Protein AF-0000000079729166 (afdb_homodimer)

Organism: NCBI:txid2484979

InterPro domains:
  IPR000515 ABC transporter type 1, transmembrane domain MetI-like [PF00528] (151-353)
  IPR000515 ABC transporter type 1, transmembrane domain MetI-like [PS50928] (137-348)
  IPR000515 ABC transporter type 1, transmembrane domain MetI-like [cd06261] (137-298)
  IPR011864 Phosphate ABC transporter, permease protein PstC [TIGR02138] (112-354)
  IPR035906 MetI-like superfamily [G3DSA:1.10.3720.10] (30-355)
  IPR035906 MetI-like superfamily [SSF161098] (30-351)

Foldseek 3Di:
DVVVVVVVVQVPDPVVVVVVVVVVVVVVVVVCVVVVVVVVVLVVLVVLLCCLPPVPPDDPPDPPVPPPDDPDPPPPPPPPPPPDDPPDDDCPPPPPPDPPPPPPPPPPPLPDPVVLQCDQDQACPDPRGGNHCLLQVLQLVLLLVLLLVPQLVVLLVVLLCLQQPDDPVVSVVVLVVLVVQLPPDLLVLLVCLLPPVLVVVCVVVVAPGSFASNSLSNSLNSNLSSQLNNQSSVLLVVPDCVQVVVCVVVPDDSVCSSPVTSNVSSVLSSVLSSLLSSLSSSQDANNLLRGHQQDSHPDNDRGHRGHHLNPVLVVPVVPDDPPDSVNSVNSVSVSVSCVSSVVSNVCSVVSVVVVVVCVVVVD/DVVVVVVVVVVPDPVVVVVVVVVVVVVVVVVCVVVVVVVVVLVVLVVLLCCLPPVPPDDPPDPPVPPPPDPDCPPPPPDCPVPDDPPDDDCPPPPPPDPPPPPPPPPPPLPDPVVLQCDQDQACPDPRGGNHCLLQVLQLVLLLVLLLVPQLVVLLVVLLCLQQPDDPVVSVVVLVVLVVQLPPDLLVLLVCLLPPVLVVVCVVVVDPGSFASNSLSNSLNSNLSSQLNNQSSVLLVVPDCVQLVVCVVVPDDSVCSSPVTSNVSSVLSSVLSSLLSSLSSSQDANNLLRGHQQDSHPDNDRGHRGHHLNPVLVVPVVPDDPPDSVNSVNSVSVSVSCVSSVVSNVCSVCSVVVVVVCVVVVD

Structure (mmCIF, N/CA/C/O backbone):
data_AF-0000000079729166-model_v1
#
loop_
_entity.id
_entity.type
_entity.pdbx_description
1 polymer 'Phosphate transport system permease protein'
#
loop_
_atom_site.group_PDB
_atom_site.id
_atom_site.type_symbol
_atom_site.label_atom_id
_atom_site.label_alt_id
_atom_site.label_comp_id
_atom_site.label_asym_id
_atom_site.label_entity_id
_atom_site.label_seq_id
_atom_site.pdbx_PDB_ins_code
_atom_site.Cartn_x
_atom_site.Cartn_y
_atom_site.Cartn_z
_atom_site.occupancy
_atom_site.B_iso_or_equiv
_atom_site.auth_seq_id
_atom_site.auth_comp_id
_atom_site.auth_asym_id
_atom_site.auth_atom_id
_atom_site.pdbx_PDB_model_num
ATOM 1 N N . MET A 1 1 ? -23.656 -35.594 -7.762 1 39.22 1 MET A N 1
ATOM 2 C CA . MET A 1 1 ? -24.781 -35.844 -8.656 1 39.22 1 MET A CA 1
ATOM 3 C C . MET A 1 1 ? -25.75 -34.656 -8.648 1 39.22 1 MET A C 1
ATOM 5 O O . MET A 1 1 ? -26.344 -34.312 -9.672 1 39.22 1 MET A O 1
ATOM 9 N N . SER A 1 2 ? -25.828 -34.125 -7.434 1 46.22 2 SER A N 1
ATOM 10 C CA . SER A 1 2 ? -26.875 -33.125 -7.254 1 46.22 2 SER A CA 1
ATOM 11 C C . SER A 1 2 ? -26.484 -31.781 -7.867 1 46.22 2 SER A C 1
ATOM 13 O O . SER A 1 2 ? -27.344 -31.031 -8.344 1 46.22 2 SER A O 1
ATOM 15 N N . LYS A 1 3 ? -25.234 -31.547 -7.766 1 46.84 3 LYS A N 1
ATOM 16 C CA . LYS A 1 3 ? -24.828 -30.266 -8.32 1 46.84 3 LYS A CA 1
ATOM 17 C C . LYS A 1 3 ? -24.906 -30.281 -9.844 1 46.84 3 LYS A C 1
ATOM 19 O O . LYS A 1 3 ? -25.188 -29.25 -10.469 1 46.84 3 LYS A O 1
ATOM 24 N N . PHE A 1 4 ? -24.703 -31.5 -10.391 1 46.97 4 PHE A N 1
ATOM 25 C CA . PHE A 1 4 ? -24.859 -31.703 -11.828 1 46.97 4 PHE A CA 1
ATOM 26 C C . PHE A 1 4 ? -26.328 -31.578 -12.234 1 46.97 4 PHE A C 1
ATOM 28 O O . PHE A 1 4 ? -26.625 -31.047 -13.305 1 46.97 4 PHE A O 1
ATOM 35 N N . GLU A 1 5 ? -27.188 -32.125 -11.383 1 48.88 5 GLU A N 1
ATOM 36 C CA . GLU A 1 5 ? -28.609 -32.031 -11.695 1 48.88 5 GLU A CA 1
ATOM 37 C C . GLU A 1 5 ? -29.094 -30.594 -11.703 1 48.88 5 GLU A C 1
ATOM 39 O O . GLU A 1 5 ? -29.891 -30.203 -12.555 1 48.88 5 GLU A O 1
ATOM 44 N N . SER A 1 6 ? -28.641 -29.781 -10.797 1 50 6 SER A N 1
ATOM 45 C CA . SER A 1 6 ? -29.062 -28.375 -10.789 1 50 6 SER A CA 1
ATOM 46 C C . SER A 1 6 ? -28.547 -27.625 -12 1 50 6 SER A C 1
ATOM 48 O O . SER A 1 6 ? -29.188 -26.703 -12.492 1 50 6 SER A O 1
ATOM 50 N N . LEU A 1 7 ? -27.438 -28 -12.445 1 50.25 7 LEU A N 1
ATOM 51 C CA . LEU A 1 7 ? -26.891 -27.422 -13.664 1 50.25 7 LEU A CA 1
ATOM 52 C C . LEU A 1 7 ? -27.734 -27.812 -14.875 1 50.25 7 LEU A C 1
ATOM 54 O O . LEU A 1 7 ? -28.031 -26.969 -15.734 1 50.25 7 LEU A O 1
ATOM 58 N N . LEU A 1 8 ? -28.172 -29.109 -14.938 1 49.31 8 LEU A N 1
ATOM 59 C CA . LEU A 1 8 ? -28.984 -29.594 -16.047 1 49.31 8 LEU A CA 1
ATOM 60 C C . LEU A 1 8 ? -30.312 -28.859 -16.094 1 49.31 8 LEU A C 1
ATOM 62 O O . LEU A 1 8 ? -30.797 -28.516 -17.188 1 49.31 8 LEU A O 1
ATOM 66 N N . ARG A 1 9 ? -30.953 -28.672 -14.977 1 51.59 9 ARG A N 1
ATOM 67 C CA . ARG A 1 9 ? -32.219 -27.969 -14.961 1 51.59 9 ARG A CA 1
ATOM 68 C C . ARG A 1 9 ? -32.062 -26.531 -15.438 1 51.59 9 ARG A C 1
ATOM 70 O O . ARG A 1 9 ? -32.938 -26 -16.125 1 51.59 9 ARG A O 1
ATOM 77 N N . TYR A 1 10 ? -31.078 -25.859 -15.07 1 51.22 10 TYR A N 1
ATOM 78 C CA . TYR A 1 10 ? -30.844 -24.469 -15.445 1 51.22 10 TYR A CA 1
ATOM 79 C C . TYR A 1 10 ? -30.484 -24.359 -16.922 1 51.22 10 TYR A C 1
ATOM 81 O O . TYR A 1 10 ? -30.938 -23.438 -17.609 1 51.22 10 TYR A O 1
ATOM 89 N N . LEU A 1 11 ? -29.875 -25.281 -17.5 1 48.06 11 LEU A N 1
ATOM 90 C CA . LEU A 1 11 ? -29.5 -25.281 -18.906 1 48.06 11 LEU A CA 1
ATOM 91 C C . LEU A 1 11 ? -30.719 -25.406 -19.797 1 48.06 11 LEU A C 1
ATOM 93 O O . LEU A 1 11 ? -30.703 -24.984 -20.953 1 48.06 11 LEU A O 1
ATOM 97 N N . LEU A 1 12 ? -31.766 -26.031 -19.406 1 46.56 12 LEU A N 1
ATOM 98 C CA . LEU A 1 12 ? -32.938 -26.312 -20.234 1 46.56 12 LEU A CA 1
ATOM 99 C C . LEU A 1 12 ? -33.906 -25.141 -20.25 1 46.56 12 LEU A C 1
ATOM 101 O O . LEU A 1 12 ? -34.969 -25.203 -20.891 1 46.56 12 LEU A O 1
ATOM 105 N N . HIS A 1 13 ? -33.75 -24.016 -19.484 1 50.72 13 HIS A N 1
ATOM 106 C CA . HIS A 1 13 ? -34.75 -22.969 -19.594 1 50.72 13 HIS A CA 1
ATOM 107 C C . HIS A 1 13 ? -34.219 -21.766 -20.375 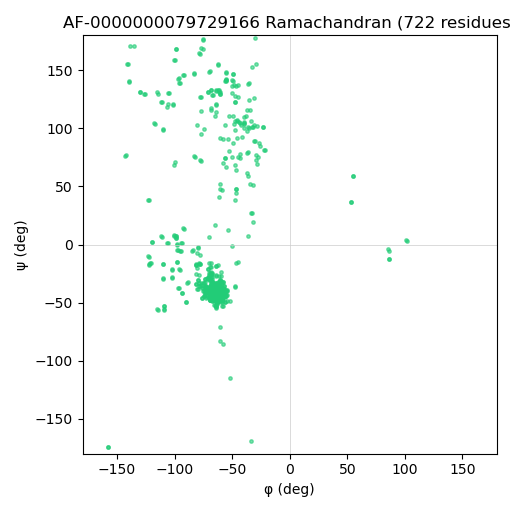1 50.72 13 HIS A C 1
ATOM 109 O O . HIS A 1 13 ? -33.156 -21.234 -20.062 1 50.72 13 HIS A O 1
ATOM 115 N N . PRO A 1 14 ? -34.844 -21.328 -21.547 1 49.12 14 PRO A N 1
ATOM 116 C CA . PRO A 1 14 ? -34.562 -20.25 -22.516 1 49.12 14 PRO A CA 1
ATOM 117 C C . PRO A 1 14 ? -34.375 -18.891 -21.859 1 49.12 14 PRO A C 1
ATOM 119 O O . PRO A 1 14 ? -33.719 -18.016 -22.422 1 49.12 14 PRO A O 1
ATOM 122 N N . GLN A 1 15 ? -35.219 -18.469 -21 1 47 15 GLN A N 1
ATOM 123 C CA . GLN A 1 15 ? -35.25 -17.156 -20.375 1 47 15 GLN A CA 1
ATOM 124 C C . GLN A 1 15 ? -33.844 -16.766 -19.891 1 47 15 GLN A C 1
ATOM 126 O O . GLN A 1 15 ? -33.594 -15.594 -19.578 1 47 15 GLN A O 1
ATOM 131 N N . LYS A 1 16 ? -33 -17.641 -19.797 1 52.53 16 LYS A N 1
ATOM 132 C CA . LYS A 1 16 ? -31.641 -17.578 -19.281 1 52.53 16 LYS A CA 1
ATOM 133 C C . LYS A 1 16 ? -30.672 -16.953 -20.281 1 52.53 16 LYS A C 1
ATOM 135 O O . LYS A 1 16 ? -29.562 -16.547 -19.922 1 52.53 16 LYS A O 1
ATOM 140 N N . ARG A 1 17 ? -31.234 -16.766 -21.516 1 56.41 17 ARG A N 1
ATOM 141 C CA . ARG A 1 17 ? -30.406 -16.156 -22.562 1 56.41 17 ARG A CA 1
ATOM 142 C C . ARG A 1 17 ? -30.266 -14.648 -22.344 1 56.41 17 ARG A C 1
ATOM 144 O O . ARG A 1 17 ? -29.203 -14.086 -22.547 1 56.41 17 ARG A O 1
ATOM 151 N N . ARG A 1 18 ? -31.375 -14.047 -22.062 1 53.34 18 ARG A N 1
ATOM 152 C CA . ARG A 1 18 ? -31.328 -12.594 -21.922 1 53.34 18 ARG A CA 1
ATOM 153 C C . ARG A 1 18 ? -30.484 -12.203 -20.703 1 53.34 18 ARG A C 1
ATOM 155 O O . ARG A 1 18 ? -29.719 -11.234 -20.766 1 53.34 18 ARG A O 1
ATOM 162 N N . VAL A 1 19 ? -30.719 -12.992 -19.75 1 55.97 19 VAL A N 1
ATOM 163 C CA . VAL A 1 19 ? -29.953 -12.703 -18.547 1 55.97 19 VAL A CA 1
ATOM 164 C C . VAL A 1 19 ? -28.453 -12.883 -18.812 1 55.97 19 VAL A C 1
ATOM 166 O O . VAL A 1 19 ? -27.625 -12.148 -18.281 1 55.97 19 VAL A O 1
ATOM 169 N N . ASP A 1 20 ? -28.312 -13.742 -19.781 1 59.88 20 ASP A N 1
ATOM 170 C CA . ASP A 1 20 ? -26.922 -14.008 -20.141 1 59.88 20 ASP A CA 1
ATOM 171 C C . ASP A 1 20 ? -26.312 -12.836 -20.906 1 59.88 20 ASP A C 1
ATOM 173 O O . ASP A 1 20 ? -25.172 -12.461 -20.672 1 59.88 20 ASP A O 1
ATOM 177 N N . ILE A 1 21 ? -27.141 -12.281 -21.812 1 61.28 21 ILE A N 1
ATOM 178 C CA . ILE A 1 21 ? -26.656 -11.148 -22.594 1 61.28 21 ILE A CA 1
ATOM 179 C C . ILE A 1 21 ? -26.406 -9.961 -21.672 1 61.28 21 ILE A C 1
ATOM 181 O O . ILE A 1 21 ? -25.406 -9.266 -21.797 1 61.28 21 ILE A O 1
ATOM 185 N N . PHE A 1 22 ? -27.266 -9.766 -20.781 1 61.06 22 PHE A N 1
ATOM 186 C CA . PHE A 1 22 ? -27.141 -8.648 -19.859 1 61.06 22 PHE A CA 1
ATOM 187 C C . PHE A 1 22 ? -25.938 -8.852 -18.938 1 61.06 22 PHE A C 1
ATOM 189 O O . PHE A 1 22 ? -25.203 -7.906 -18.656 1 61.06 22 PHE A O 1
ATOM 196 N N . ALA A 1 23 ? -25.812 -10.055 -18.625 1 61.66 23 ALA A N 1
ATOM 197 C CA . ALA A 1 23 ? -24.672 -10.352 -17.75 1 61.66 23 ALA A CA 1
ATOM 198 C C . ALA A 1 23 ? -23.344 -10.164 -18.484 1 61.66 23 ALA A C 1
ATOM 200 O O . ALA A 1 23 ? -22.391 -9.609 -17.938 1 61.66 23 ALA A O 1
ATOM 201 N N . GLU A 1 24 ? -23.375 -10.633 -19.688 1 63.53 24 GLU A N 1
ATOM 202 C CA . GLU A 1 24 ? -22.188 -10.445 -20.5 1 63.53 24 GLU A CA 1
ATOM 203 C C . GLU A 1 24 ? -21.859 -8.969 -20.688 1 63.53 24 GLU A C 1
ATOM 205 O O . GLU A 1 24 ? -20.703 -8.562 -20.562 1 63.53 24 GLU A O 1
ATOM 210 N N . PHE A 1 25 ? -22.828 -8.188 -21.016 1 63.97 25 PHE A N 1
ATOM 211 C CA . PHE A 1 25 ? -22.656 -6.754 -21.203 1 63.97 25 PHE A CA 1
ATOM 212 C C . PHE A 1 25 ? -22.172 -6.098 -19.906 1 63.97 25 PHE A C 1
ATOM 214 O O . PHE A 1 25 ? -21.281 -5.242 -19.938 1 63.97 25 PHE A O 1
ATOM 221 N N . THR A 1 26 ? -22.672 -6.559 -18.891 1 61.38 26 THR A N 1
ATOM 222 C CA . THR A 1 26 ? -22.328 -5.965 -17.609 1 61.38 26 THR A CA 1
ATOM 223 C C . THR A 1 26 ? -20.859 -6.25 -17.266 1 61.38 26 THR A C 1
ATOM 225 O O . THR A 1 26 ? -20.156 -5.359 -16.797 1 61.38 26 THR A O 1
ATOM 228 N N . ILE A 1 27 ? -20.516 -7.41 -17.594 1 62.28 27 ILE A N 1
ATOM 229 C CA . ILE A 1 27 ? -19.156 -7.82 -17.266 1 62.28 27 ILE A CA 1
ATOM 230 C C . ILE A 1 27 ? -18.172 -7.039 -18.125 1 62.28 27 ILE A C 1
ATOM 232 O O . ILE A 1 27 ? -17.172 -6.512 -17.625 1 62.28 27 ILE A O 1
ATOM 236 N N . LYS A 1 28 ? -18.484 -7.016 -19.391 1 63.72 28 LYS A N 1
ATOM 237 C CA . LYS A 1 28 ? -17.625 -6.262 -20.297 1 63.72 28 LYS A CA 1
ATOM 238 C C . LYS A 1 28 ? -17.594 -4.781 -19.938 1 63.72 28 LYS A C 1
ATOM 240 O O . LYS A 1 28 ? -16.547 -4.145 -19.969 1 63.72 28 LYS A O 1
ATOM 245 N N . ALA A 1 29 ? -18.688 -4.32 -19.562 1 65.88 29 ALA A N 1
ATOM 246 C CA . ALA A 1 29 ? -18.797 -2.908 -19.203 1 65.88 29 ALA A CA 1
ATOM 247 C C . ALA A 1 29 ? -18.016 -2.611 -17.922 1 65.88 29 ALA A C 1
ATOM 249 O O . ALA A 1 29 ? -17.328 -1.591 -17.828 1 65.88 29 ALA A O 1
ATOM 250 N N . VAL A 1 30 ? -18.031 -3.525 -17.094 1 63.19 30 VAL A N 1
ATOM 251 C CA . VAL A 1 30 ? -17.375 -3.316 -15.797 1 63.19 30 VAL A CA 1
ATOM 252 C C . VAL A 1 30 ? -15.867 -3.383 -15.969 1 63.19 30 VAL A C 1
ATOM 254 O O . VAL A 1 30 ? -15.133 -2.561 -15.414 1 63.19 30 VAL A O 1
ATOM 257 N N . ALA A 1 31 ? -15.477 -4.379 -16.719 1 62.69 31 ALA A N 1
ATOM 258 C CA . ALA A 1 31 ? -14.047 -4.469 -17 1 62.69 31 ALA A CA 1
ATOM 259 C C . ALA A 1 31 ? -13.539 -3.205 -17.688 1 62.69 31 ALA A C 1
ATOM 261 O O . ALA A 1 31 ? -12.5 -2.662 -17.312 1 62.69 31 ALA A O 1
ATOM 262 N N . ALA A 1 32 ? -14.289 -2.838 -18.609 1 65.12 32 ALA A N 1
ATOM 263 C CA . ALA A 1 32 ? -13.93 -1.638 -19.359 1 65.12 32 ALA A CA 1
ATOM 264 C C . ALA A 1 32 ? -13.953 -0.402 -18.469 1 65.12 32 ALA A C 1
ATOM 266 O O . ALA A 1 32 ? -13.086 0.469 -18.578 1 65.12 32 ALA A O 1
ATOM 267 N N . THR A 1 33 ? -14.828 -0.473 -17.578 1 65.81 33 THR A N 1
ATOM 268 C CA . THR A 1 33 ? -14.977 0.686 -16.703 1 65.81 33 THR A CA 1
ATOM 269 C C . THR A 1 33 ? -13.805 0.787 -15.734 1 65.81 33 THR A C 1
ATOM 271 O O . THR A 1 33 ? -13.312 1.884 -15.453 1 65.81 33 THR A O 1
ATOM 274 N N . SER A 1 34 ? -13.352 -0.368 -15.234 1 64.12 34 SER A N 1
ATOM 275 C CA . SER A 1 34 ? -12.234 -0.333 -14.297 1 64.12 34 SER A CA 1
ATOM 276 C C . SER A 1 34 ? -10.969 0.179 -14.969 1 64.12 34 SER A C 1
ATOM 278 O O . SER A 1 34 ? -10.242 1 -14.398 1 64.12 34 SER A O 1
ATOM 280 N N . ILE A 1 35 ? -10.781 -0.313 -16.156 1 66.38 35 ILE A N 1
ATOM 281 C CA . ILE A 1 35 ? -9.625 0.137 -16.922 1 66.38 35 ILE A CA 1
ATOM 282 C C . ILE A 1 35 ? -9.797 1.606 -17.297 1 66.38 35 ILE A C 1
ATOM 284 O O . ILE A 1 35 ? -8.844 2.391 -17.219 1 66.38 35 ILE A O 1
ATOM 288 N N . LEU A 1 36 ? -10.984 1.875 -17.609 1 71 36 LEU A N 1
ATOM 289 C CA . LEU A 1 36 ? -11.305 3.248 -17.984 1 71 36 LEU A CA 1
ATOM 290 C C . LEU A 1 36 ? -11.109 4.195 -16.812 1 71 36 LEU A C 1
ATOM 292 O O . LEU A 1 36 ? -10.602 5.305 -16.984 1 71 36 LEU A O 1
ATOM 296 N N . LEU A 1 37 ? -11.453 3.705 -15.688 1 70.12 37 LEU A N 1
ATOM 297 C CA . LEU A 1 37 ? -11.32 4.547 -14.508 1 70.12 37 LEU A CA 1
ATOM 298 C C . LEU A 1 37 ? -9.859 4.867 -14.227 1 70.12 37 LEU A C 1
ATOM 300 O O . LEU A 1 37 ? -9.516 6.008 -13.914 1 70.12 37 LEU A O 1
ATOM 304 N N . ILE A 1 38 ? -9.062 3.91 -14.312 1 67.94 38 ILE A N 1
ATOM 305 C CA . ILE A 1 38 ? -7.637 4.133 -14.102 1 67.94 38 ILE A CA 1
ATOM 306 C C . ILE A 1 38 ? -7.105 5.105 -15.156 1 67.94 38 ILE A C 1
ATOM 308 O O . ILE A 1 38 ? -6.34 6.02 -14.836 1 67.94 38 ILE A O 1
ATOM 312 N N . PHE A 1 39 ? -7.535 4.859 -16.359 1 72.12 39 PHE A N 1
ATOM 313 C CA . PHE A 1 39 ? -7.125 5.75 -17.438 1 72.12 39 PHE A CA 1
ATOM 314 C C . PHE A 1 39 ? -7.621 7.168 -17.188 1 72.12 39 PHE A C 1
ATOM 316 O O . PHE A 1 39 ? -6.898 8.141 -17.422 1 72.12 39 PHE A O 1
ATOM 323 N N . LEU A 1 40 ? -8.789 7.258 -16.656 1 72.94 40 LEU A N 1
ATOM 324 C CA . LEU A 1 40 ? -9.359 8.57 -16.344 1 72.94 40 LEU A CA 1
ATOM 325 C C . LEU A 1 40 ? -8.562 9.266 -15.25 1 72.94 40 LEU A C 1
ATOM 327 O O . LEU A 1 40 ? -8.359 10.477 -15.305 1 72.94 40 LEU A O 1
ATOM 331 N N . ILE A 1 41 ? -8.164 8.516 -14.281 1 75.81 41 ILE A N 1
ATOM 332 C CA . ILE A 1 41 ? -7.359 9.094 -13.203 1 75.81 41 ILE A CA 1
ATOM 333 C C . ILE A 1 41 ? -6.051 9.633 -13.773 1 75.81 41 ILE A C 1
ATOM 335 O O . ILE A 1 41 ? -5.656 10.766 -13.484 1 75.81 41 ILE A O 1
ATOM 339 N N . PHE A 1 42 ? -5.508 8.844 -14.602 1 75.88 42 PHE A N 1
ATOM 340 C CA . PHE A 1 42 ? -4.262 9.258 -15.227 1 75.88 42 PHE A CA 1
ATOM 341 C C . PHE A 1 42 ? -4.473 10.5 -16.078 1 75.88 42 PHE A C 1
ATOM 343 O O . PHE A 1 42 ? -3.68 11.445 -16.031 1 75.88 42 PHE A O 1
ATOM 350 N N . LEU A 1 43 ? -5.488 10.43 -16.828 1 77.19 43 LEU A N 1
ATOM 351 C CA . LEU A 1 43 ? -5.781 11.562 -17.703 1 77.19 43 LEU A CA 1
ATOM 352 C C . LEU A 1 43 ? -6.043 12.82 -16.891 1 77.19 43 LEU A C 1
ATOM 354 O O . LEU A 1 43 ? -5.609 13.914 -17.266 1 77.19 43 LEU A O 1
ATOM 358 N N . PHE A 1 44 ? -6.738 12.648 -15.891 1 79.19 44 PHE A N 1
ATOM 359 C CA . PHE A 1 44 ? -7.035 13.797 -15.039 1 79.19 44 PHE A CA 1
ATOM 360 C C . PHE A 1 44 ? -5.758 14.367 -14.43 1 79.19 44 PHE A C 1
ATOM 362 O O . PHE A 1 44 ? -5.543 15.578 -14.438 1 79.19 44 PHE A O 1
ATOM 369 N N . VAL A 1 45 ? -5 13.492 -13.859 1 80.44 45 VAL A N 1
ATOM 370 C CA . VAL A 1 45 ? -3.775 13.922 -13.188 1 80.44 45 VAL A CA 1
ATOM 371 C C . VAL A 1 45 ? -2.848 14.594 -14.195 1 80.44 45 VAL A C 1
ATOM 373 O O . VAL A 1 45 ? -2.254 15.641 -13.906 1 80.44 45 VAL A O 1
ATOM 376 N N . PHE A 1 46 ? -2.826 14.039 -15.305 1 83.25 46 PHE A N 1
ATOM 377 C CA . PHE A 1 46 ? -1.977 14.609 -16.344 1 83.25 46 PHE A CA 1
ATOM 378 C C . PHE A 1 46 ? -2.521 15.945 -16.828 1 83.25 46 PHE A C 1
ATOM 380 O O . PHE A 1 46 ? -1.756 16.891 -17.062 1 83.25 46 PHE A O 1
ATOM 387 N N . LYS A 1 47 ? -3.752 16 -16.953 1 83.25 47 LYS A N 1
ATOM 388 C CA . LYS A 1 47 ? -4.379 17.25 -17.391 1 83.25 47 LYS A CA 1
ATOM 389 C C . LYS A 1 47 ? -4.109 18.375 -16.391 1 83.25 47 LYS A C 1
ATOM 391 O O . LYS A 1 47 ? -3.752 19.484 -16.781 1 83.25 47 LYS A O 1
ATOM 396 N N . GLU A 1 48 ? -4.312 18.156 -15.156 1 81.81 48 GLU A N 1
ATOM 397 C CA . GLU A 1 48 ? -4.078 19.156 -14.133 1 81.81 48 GLU A CA 1
ATOM 398 C C . GLU A 1 48 ? -2.613 19.578 -14.094 1 81.81 48 GLU A C 1
ATOM 400 O O . GLU A 1 48 ? -2.303 20.766 -13.906 1 81.81 48 GLU A O 1
ATOM 405 N N . ALA A 1 49 ? -1.777 18.594 -14.227 1 85.75 49 ALA A N 1
ATOM 406 C CA . ALA A 1 49 ? -0.346 18.875 -14.258 1 85.75 49 ALA A CA 1
ATOM 407 C C . ALA A 1 49 ? 0.014 19.719 -15.484 1 85.75 49 ALA A C 1
ATOM 409 O O . ALA A 1 49 ? 0.825 20.641 -15.406 1 85.75 49 ALA A O 1
ATOM 410 N N . SER A 1 50 ? -0.587 19.375 -16.609 1 84.94 50 SER A N 1
ATOM 411 C CA . SER A 1 50 ? -0.253 20.016 -17.875 1 84.94 50 SER A CA 1
ATOM 412 C C . SER A 1 50 ? -0.685 21.469 -17.891 1 84.94 50 SER A C 1
ATOM 414 O O . SER A 1 50 ? -0.132 22.281 -18.641 1 84.94 50 SER A O 1
ATOM 416 N N . SER A 1 51 ? -1.625 21.828 -17.125 1 83.12 51 SER A N 1
ATOM 417 C CA . SER A 1 51 ? -2.086 23.219 -17.047 1 83.12 51 SER A CA 1
ATOM 418 C C . SER A 1 51 ? -0.965 24.156 -16.609 1 83.12 51 SER A C 1
ATOM 420 O O . SER A 1 51 ? -1.01 25.359 -16.875 1 83.12 51 SER A O 1
ATOM 422 N N . LEU A 1 52 ? -0.075 23.641 -15.906 1 80.19 52 LEU A N 1
ATOM 423 C CA . LEU A 1 52 ? 1.099 24.391 -15.484 1 80.19 52 LEU A CA 1
ATOM 424 C C . LEU A 1 52 ? 1.87 24.922 -16.688 1 80.19 52 LEU A C 1
ATOM 426 O O . LEU A 1 52 ? 2.445 26.016 -16.641 1 80.19 52 LEU A O 1
ATOM 430 N N . PHE A 1 53 ? 1.811 24.156 -17.75 1 79.31 53 PHE A N 1
ATOM 431 C CA . PHE A 1 53 ? 2.639 24.469 -18.906 1 79.31 53 PHE A CA 1
ATOM 432 C C . PHE A 1 53 ? 1.811 25.141 -20 1 79.31 53 PHE A C 1
ATOM 434 O O . PHE A 1 53 ? 2.354 25.828 -20.859 1 79.31 53 PHE A O 1
ATOM 441 N N . PHE A 1 54 ? 0.49 24.844 -20.078 1 72.38 54 PHE A N 1
ATOM 442 C CA . PHE A 1 54 ? -0.308 25.297 -21.219 1 72.38 54 PHE A CA 1
ATOM 443 C C . PHE A 1 54 ? -1.288 26.375 -20.781 1 72.38 54 PHE A C 1
ATOM 445 O O . PHE A 1 54 ? -1.941 27 -21.625 1 72.38 54 PHE A O 1
ATOM 452 N N . SER A 1 55 ? -1.735 26.375 -19.594 1 59.84 55 SER A N 1
ATOM 453 C CA . SER A 1 55 ? -2.705 27.406 -19.234 1 59.84 55 SER A CA 1
ATOM 454 C C . SER A 1 55 ? -2.066 28.797 -19.219 1 59.84 55 SER A C 1
ATOM 456 O O . SER A 1 55 ? -0.99 28.984 -18.656 1 59.84 55 SER A O 1
ATOM 458 N N . PRO A 1 56 ? -2.518 29.656 -20.094 1 48.53 56 PRO A N 1
ATOM 459 C CA . PRO A 1 56 ? -2.064 31.047 -20.094 1 48.53 56 PRO A CA 1
ATOM 460 C C . PRO A 1 56 ? -2.035 31.656 -18.688 1 48.53 56 PRO A C 1
ATOM 462 O O . PRO A 1 56 ? -2.791 31.234 -17.812 1 48.53 56 PRO A O 1
ATOM 465 N N . SER A 1 57 ? -0.93 32.219 -18.266 1 44.09 57 SER A N 1
ATOM 466 C CA . SER A 1 57 ? -0.63 32.938 -17.031 1 44.09 57 SER A CA 1
ATOM 467 C C . SER A 1 57 ? -1.853 33.688 -16.516 1 44.09 57 SER A C 1
ATOM 469 O O . SER A 1 57 ? -1.998 34.906 -16.766 1 44.09 57 SER A O 1
ATOM 471 N N . LYS A 1 58 ? -3.061 33.469 -16.828 1 40.25 58 LYS A N 1
ATOM 472 C CA . LYS A 1 58 ? -4.086 34.469 -16.625 1 40.25 58 LYS A CA 1
ATOM 473 C C . LYS A 1 58 ? -4.066 35 -15.195 1 40.25 58 LYS A C 1
ATOM 475 O O . LYS A 1 58 ? -4.012 36.219 -14.969 1 40.25 58 LYS A O 1
ATOM 480 N N . ALA A 1 59 ? -5.301 34.688 -14.336 1 35.12 59 ALA A N 1
ATOM 481 C CA . ALA A 1 59 ? -6.168 35.469 -13.477 1 35.12 59 ALA A CA 1
ATOM 482 C C . ALA A 1 59 ? -5.543 35.688 -12.102 1 35.12 59 ALA A C 1
ATOM 484 O O . ALA A 1 59 ? -5.121 34.719 -11.461 1 35.12 59 ALA A O 1
ATOM 485 N N . LYS A 1 60 ? -5.02 36.844 -11.867 1 35.47 60 LYS A N 1
ATOM 486 C CA . LYS A 1 60 ? -4.953 37.438 -10.547 1 35.47 60 LYS A CA 1
ATOM 487 C C . LYS A 1 60 ? -6.145 37.031 -9.688 1 35.47 60 LYS A C 1
ATOM 489 O O . LYS A 1 60 ? -7.254 37.531 -9.859 1 35.47 60 LYS A O 1
ATOM 494 N N . ILE A 1 61 ? -6.477 35.812 -9.555 1 35.12 61 ILE A N 1
ATOM 495 C CA . ILE A 1 61 ? -7.52 35.531 -8.578 1 35.12 61 ILE A CA 1
ATOM 496 C C . ILE A 1 61 ? -7.277 36.344 -7.309 1 35.12 61 ILE A C 1
ATOM 498 O O . ILE A 1 61 ? -6.184 36.281 -6.734 1 35.12 61 ILE A O 1
ATOM 502 N N . SER A 1 62 ? -8.008 37.375 -7.074 1 29.31 62 SER A N 1
ATOM 503 C CA . SER A 1 62 ? -8.148 38.094 -5.801 1 29.31 62 SER A CA 1
ATOM 504 C C . SER A 1 62 ? -8.188 37.094 -4.633 1 29.31 62 SER A C 1
ATOM 506 O O . SER A 1 62 ? -8.906 36.125 -4.676 1 29.31 62 SER A O 1
ATOM 508 N N . SER A 1 63 ? -7.18 36.969 -3.885 1 33.81 63 SER A N 1
ATOM 509 C CA . SER A 1 63 ? -6.996 36.281 -2.611 1 33.81 63 SER A CA 1
ATOM 510 C C . SER A 1 63 ? -8.273 36.312 -1.78 1 33.81 63 SER A C 1
ATOM 512 O O . SER A 1 63 ? -8.43 37.156 -0.897 1 33.81 63 SER A O 1
ATOM 514 N N . GLU A 1 64 ? -9.523 36.406 -2.307 1 28.5 64 GLU A N 1
ATOM 515 C CA . GLU A 1 64 ? -10.469 36.406 -1.196 1 28.5 64 GLU A CA 1
ATOM 516 C C . GLU A 1 64 ? -10.352 35.125 -0.394 1 28.5 64 GLU A C 1
ATOM 518 O O . GLU A 1 64 ? -10.5 34.031 -0.943 1 28.5 64 GLU A O 1
ATOM 523 N N . PRO A 1 65 ? -9.578 35.062 0.602 1 31.08 65 PRO A N 1
ATOM 524 C CA . PRO A 1 65 ? -9.594 33.906 1.513 1 31.08 65 PRO A CA 1
ATOM 525 C C . PRO A 1 65 ? -10.992 33.344 1.718 1 31.08 65 PRO A C 1
ATOM 527 O O . PRO A 1 65 ? -11.922 34.062 2.051 1 31.08 65 PRO A O 1
ATOM 530 N N . GLN A 1 66 ? -11.531 32.594 0.893 1 30.25 66 GLN A N 1
ATOM 531 C CA . GLN A 1 66 ? -12.812 32.031 1.293 1 30.25 66 GLN A CA 1
ATOM 532 C C . GLN A 1 66 ? -12.766 31.516 2.732 1 30.25 66 GLN A C 1
ATOM 534 O O . GLN A 1 66 ? -12.102 30.531 3.029 1 30.25 66 GLN A O 1
ATOM 539 N N . ALA A 1 67 ? -12.797 32.406 3.758 1 28.28 67 ALA A N 1
ATOM 540 C CA . ALA A 1 67 ? -12.984 32.125 5.18 1 28.28 67 ALA A CA 1
ATOM 541 C C . ALA A 1 67 ? -14.031 31.031 5.402 1 28.28 67 ALA A C 1
ATOM 543 O O . ALA A 1 67 ? -15.078 31.031 4.742 1 28.28 67 ALA A O 1
ATOM 544 N N . PRO A 1 68 ? -13.688 29.859 5.816 1 27.66 68 PRO A N 1
ATOM 545 C CA . PRO A 1 68 ? -14.758 28.938 6.164 1 27.66 68 PRO A CA 1
ATOM 546 C C . PRO A 1 68 ? -16 29.641 6.711 1 27.66 68 PRO A C 1
ATOM 548 O O . PRO A 1 68 ? -15.898 30.734 7.246 1 27.66 68 PRO A O 1
ATOM 551 N N . SER A 1 69 ? -17.188 29.422 6.176 1 26.36 69 SER A N 1
ATOM 552 C CA . SER A 1 69 ? -18.469 29.938 6.633 1 26.36 69 SER A CA 1
ATOM 553 C C . SER A 1 69 ? -18.531 30 8.156 1 26.36 69 SER A C 1
ATOM 555 O O . SER A 1 69 ? -18.266 29 8.836 1 26.36 69 SER A O 1
ATOM 557 N N . SER A 1 70 ? -18.344 31.203 8.836 1 25.02 70 SER A N 1
ATOM 558 C CA . SER A 1 70 ? -18.531 31.641 10.219 1 25.02 70 SER A CA 1
ATOM 559 C C . SER A 1 70 ? -19.797 31.047 10.812 1 25.02 70 SER A C 1
ATOM 561 O O . SER A 1 70 ? -20.875 31.125 10.211 1 25.02 70 SER A O 1
ATOM 563 N N . TYR A 1 71 ? -19.75 29.953 11.633 1 23.92 71 TYR A N 1
ATOM 564 C CA . TYR A 1 71 ? -20.875 29.703 12.531 1 23.92 71 TYR A CA 1
ATOM 565 C C . TYR A 1 71 ? -21.547 31 12.953 1 23.92 71 TYR A C 1
ATOM 567 O O . TYR A 1 71 ? -20.953 32.094 12.805 1 23.92 71 TYR A O 1
ATOM 575 N N . GLY A 1 72 ? -22.688 30.891 13.797 1 22.41 72 GLY A N 1
ATOM 576 C CA . GLY A 1 72 ? -23.75 31.812 14.211 1 22.41 72 GLY A CA 1
ATOM 577 C C . GLY A 1 72 ? -23.234 33.156 14.703 1 22.41 72 GLY A C 1
ATOM 578 O O . GLY A 1 72 ? -22.047 33.25 15.047 1 22.41 72 GLY A O 1
ATOM 579 N N . GLU A 1 73 ? -23.938 34.219 14.352 1 24.42 73 GLU A N 1
ATOM 580 C CA . GLU A 1 73 ? -23.938 35.656 14.555 1 24.42 73 GLU A CA 1
ATOM 581 C C . GLU A 1 73 ? -23.734 36 16.031 1 24.42 73 GLU A C 1
ATOM 583 O O . GLU A 1 73 ? -24.625 35.812 16.844 1 24.42 73 GLU A O 1
ATOM 588 N N . ALA A 1 74 ? -22.75 35.406 16.703 1 23.81 74 ALA A N 1
ATOM 589 C CA . ALA A 1 74 ? -22.812 35.938 18.062 1 23.81 74 ALA A CA 1
ATOM 590 C C . ALA A 1 74 ? -22.938 37.469 18.047 1 23.81 74 ALA A C 1
ATOM 592 O O . ALA A 1 74 ? -22.359 38.125 17.188 1 23.81 74 ALA A O 1
ATOM 593 N N . PRO A 1 75 ? -24.031 37.969 18.688 1 23.92 75 PRO A N 1
ATOM 594 C CA . PRO A 1 75 ? -24.469 39.375 18.672 1 23.92 75 PRO A CA 1
ATOM 595 C C . PRO A 1 75 ? -23.312 40.344 18.906 1 23.92 75 PRO A C 1
ATOM 597 O O . PRO A 1 75 ? -22.359 40.031 19.641 1 23.92 75 PRO A O 1
ATOM 600 N N . THR A 1 76 ? -22.922 41 17.859 1 23.28 76 THR A N 1
ATOM 601 C CA . THR A 1 76 ? -21.828 41.938 17.578 1 23.28 76 THR A CA 1
ATOM 602 C C . THR A 1 76 ? -21.797 43.031 18.625 1 23.28 76 THR A C 1
ATOM 604 O O . THR A 1 76 ? -21.062 44 18.469 1 23.28 76 THR A O 1
ATOM 607 N N . SER A 1 77 ? -22.797 42.938 19.594 1 21.94 77 SER A N 1
ATOM 608 C CA . SER A 1 77 ? -23.031 44.312 19.984 1 21.94 77 SER A CA 1
ATOM 609 C C . SER A 1 77 ? -21.781 44.938 20.609 1 21.94 77 SER A C 1
ATOM 611 O O . SER A 1 77 ? -21.812 46.062 21.094 1 21.94 77 SER A O 1
ATOM 613 N N . TYR A 1 78 ? -20.906 43.969 21 1 21.39 78 TYR A N 1
ATOM 614 C CA . TYR A 1 78 ? -20.281 44.594 22.156 1 21.39 78 TYR A CA 1
ATOM 615 C C . TYR A 1 78 ? -19.484 45.812 21.75 1 21.39 78 TYR A C 1
ATOM 617 O O . TYR A 1 78 ? -18.797 45.812 20.719 1 21.39 78 TYR A O 1
ATOM 625 N N . GLY A 1 79 ? -19.938 47 22.125 1 21.34 79 GLY A N 1
ATOM 626 C CA . GLY A 1 79 ? -19.609 48.406 21.984 1 21.34 79 GLY A CA 1
ATOM 627 C C . GLY A 1 79 ? -18.141 48.719 22.234 1 21.34 79 GLY A C 1
ATOM 628 O O . GLY A 1 79 ? -17.703 48.812 23.375 1 21.34 79 GLY A O 1
ATOM 629 N N . SER A 1 80 ? -17.281 47.875 21.562 1 21.12 80 SER A N 1
ATOM 630 C CA . SER A 1 80 ? -15.883 48.062 21.922 1 21.12 80 SER A CA 1
ATOM 631 C C . SER A 1 80 ? -15.453 49.5 21.797 1 21.12 80 SER A C 1
ATOM 633 O O . SER A 1 80 ? -15.547 50.094 20.719 1 21.12 80 SER A O 1
ATOM 635 N N . ASP A 1 81 ? -15.75 50.281 22.75 1 21.05 81 ASP A N 1
ATOM 636 C CA . ASP A 1 81 ? -15.273 51.625 22.938 1 21.05 81 ASP A CA 1
ATOM 637 C C . ASP A 1 81 ? -13.781 51.75 22.656 1 21.05 81 ASP A C 1
ATOM 639 O O . ASP A 1 81 ? -12.969 51.094 23.328 1 21.05 81 ASP A O 1
ATOM 643 N N . ALA A 1 82 ? -13.492 51.719 21.422 1 21.92 82 ALA A N 1
ATOM 644 C CA . ALA A 1 82 ? -12.133 51.844 20.891 1 21.92 82 ALA A CA 1
ATOM 645 C C . ALA A 1 82 ? -11.383 52.969 21.547 1 21.92 82 ALA A C 1
ATOM 647 O O . ALA A 1 82 ? -11.883 54.125 21.594 1 21.92 82 ALA A O 1
ATOM 648 N N . PRO A 1 83 ? -10.664 52.656 22.609 1 20.98 83 PRO A N 1
ATOM 649 C CA . PRO A 1 83 ? -10.07 53.812 23.297 1 20.98 83 PRO A CA 1
ATOM 650 C C . PRO A 1 83 ? -9.328 54.75 22.328 1 20.98 83 PRO A C 1
ATOM 652 O O . PRO A 1 83 ? -8.922 54.344 21.25 1 20.98 83 PRO A O 1
ATOM 655 N N . SER A 1 84 ? -9.461 56.062 22.594 1 19.42 84 SER A N 1
ATOM 656 C CA . SER A 1 84 ? -9.078 57.312 21.969 1 19.42 84 SER A CA 1
ATOM 657 C C . SER A 1 84 ? -7.598 57.312 21.594 1 19.42 84 SER A C 1
ATOM 659 O O . SER A 1 84 ? -6.797 56.625 22.203 1 19.42 84 SER A O 1
ATOM 661 N N . GLU A 1 85 ? -7.293 57.781 20.422 1 20.67 85 GLU A N 1
ATOM 662 C CA . GLU A 1 85 ? -6.172 57.969 19.516 1 20.67 85 GLU A CA 1
ATOM 663 C C . GLU A 1 85 ? -5.047 58.75 20.188 1 20.67 85 GLU A C 1
ATOM 665 O O . GLU A 1 85 ? -5.246 59.906 20.625 1 20.67 85 GLU A O 1
ATOM 670 N N . TYR A 1 86 ? -4.387 58.188 21.203 1 20.86 86 TYR A N 1
ATOM 671 C CA . TYR A 1 86 ? -3.402 59.094 21.812 1 20.86 86 TYR A CA 1
ATOM 672 C C . TYR A 1 86 ? -2.422 59.594 20.766 1 20.86 86 TYR A C 1
ATOM 674 O O . TYR A 1 86 ? -1.805 58.812 20.031 1 20.86 86 TYR A O 1
ATOM 682 N N . ASN A 1 87 ? -2.646 60.844 20.344 1 20.06 87 ASN A N 1
ATOM 683 C CA . ASN A 1 87 ? -1.981 61.656 19.359 1 20.06 87 ASN A CA 1
ATOM 684 C C . ASN A 1 87 ? -0.521 61.906 19.719 1 20.06 87 ASN A C 1
ATOM 686 O O . ASN A 1 87 ? -0.227 62.75 20.578 1 20.06 87 ASN A O 1
ATOM 690 N N . PRO A 1 88 ? 0.253 61 20.219 1 20.55 88 PRO A N 1
ATOM 691 C CA . PRO A 1 88 ? 1.46 61.688 20.719 1 20.55 88 PRO A CA 1
ATOM 692 C C . PRO A 1 88 ? 2.166 62.5 19.656 1 20.55 88 PRO A C 1
ATOM 694 O O . PRO A 1 88 ? 2.033 62.219 18.453 1 20.55 88 PRO A O 1
ATOM 697 N N . ASP A 1 89 ? 2.67 63.719 20.062 1 19.47 89 ASP A N 1
ATOM 698 C CA . ASP A 1 89 ? 3.137 64.938 19.453 1 19.47 89 ASP A CA 1
ATOM 699 C C . ASP A 1 89 ? 4.336 64.688 18.531 1 19.47 89 ASP A C 1
ATOM 701 O O . ASP A 1 89 ? 4.426 65.25 17.453 1 19.47 89 ASP A O 1
ATOM 705 N N . GLY A 1 90 ? 5.465 64.375 19.109 1 22.73 90 GLY A N 1
ATOM 706 C CA . GLY A 1 90 ? 6.641 65.188 18.828 1 22.73 90 GLY A CA 1
ATOM 707 C C . GLY A 1 90 ? 7.23 64.938 17.453 1 22.73 90 GLY A C 1
ATOM 708 O O . GLY A 1 90 ? 7.516 63.781 17.094 1 22.73 90 GLY A O 1
ATOM 709 N N . GLY A 1 91 ? 6.957 65.75 16.484 1 21.8 91 GLY A N 1
ATOM 710 C CA . GLY A 1 91 ? 7.121 65.75 15.047 1 21.8 91 GLY A CA 1
ATOM 711 C C . GLY A 1 91 ? 8.57 65.75 14.609 1 21.8 91 GLY A C 1
ATOM 712 O O . GLY A 1 91 ? 8.875 66 13.445 1 21.8 91 GLY A O 1
ATOM 713 N N . GLY A 1 92 ? 9.664 65.438 15.375 1 23.55 92 GLY A N 1
ATOM 714 C CA . GLY A 1 92 ? 10.859 65.938 14.727 1 23.55 92 GLY A CA 1
ATOM 715 C C . GLY A 1 92 ? 10.969 65.562 13.266 1 23.55 92 GLY A C 1
ATOM 716 O O . GLY A 1 92 ? 10.625 64.438 12.891 1 23.55 92 GLY A O 1
ATOM 717 N N . GLN A 1 93 ? 10.836 66.562 12.398 1 23.53 93 GLN A N 1
ATOM 718 C CA . GLN A 1 93 ? 10.789 66.562 10.945 1 23.53 93 GLN A CA 1
ATOM 719 C C . GLN A 1 93 ? 12.07 66 10.352 1 23.53 93 GLN A C 1
ATOM 721 O O . GLN A 1 93 ? 13.141 66.625 10.453 1 23.53 93 GLN A O 1
ATOM 726 N N . ILE A 1 94 ? 12.531 64.938 10.781 1 24.86 94 ILE A N 1
ATOM 727 C CA . ILE A 1 94 ? 13.773 64.562 10.125 1 24.86 94 ILE A CA 1
ATOM 728 C C . ILE A 1 94 ? 13.617 64.688 8.609 1 24.86 94 ILE A C 1
ATOM 730 O O . ILE A 1 94 ? 12.617 64.188 8.047 1 24.86 94 ILE A O 1
ATOM 734 N N . HIS A 1 95 ? 14.203 65.688 8.023 1 24.02 95 HIS A N 1
ATOM 735 C CA . HIS A 1 95 ? 14.344 66.062 6.609 1 24.02 95 HIS A CA 1
ATOM 736 C C . HIS A 1 95 ? 14.711 64.812 5.789 1 24.02 95 HIS A C 1
ATOM 738 O O . HIS A 1 95 ? 15.672 64.125 6.105 1 24.02 95 HIS A O 1
ATOM 744 N N . LEU A 1 96 ? 13.766 64.312 5.059 1 26.52 96 LEU A N 1
ATOM 745 C CA . LEU A 1 96 ? 13.805 63.219 4.066 1 26.52 96 LEU A CA 1
ATOM 746 C C . LEU A 1 96 ? 14.805 63.531 2.965 1 26.52 96 LEU A C 1
ATOM 748 O O . LEU A 1 96 ? 14.68 64.562 2.275 1 26.52 96 LEU A O 1
ATOM 752 N N . GLY A 1 97 ? 16.125 63.531 3.174 1 29.27 97 GLY A N 1
ATOM 753 C CA . GLY A 1 97 ? 17.016 63.781 2.062 1 29.27 97 GLY A CA 1
ATOM 754 C C . GLY A 1 97 ? 16.469 63.344 0.724 1 29.27 97 GLY A C 1
ATOM 755 O O . GLY A 1 97 ? 15.461 62.625 0.67 1 29.27 97 GLY A O 1
ATOM 756 N N . PRO A 1 98 ? 16.969 64 -0.454 1 29.75 98 PRO A N 1
ATOM 757 C CA . PRO A 1 98 ? 16.375 63.844 -1.783 1 29.75 98 PRO A CA 1
ATOM 758 C C . PRO A 1 98 ? 16.078 62.406 -2.137 1 29.75 98 PRO A C 1
ATOM 760 O O . PRO A 1 98 ? 16.703 61.469 -1.602 1 29.75 98 PRO A O 1
ATOM 763 N N . LYS A 1 99 ? 14.914 62.156 -2.711 1 29.05 99 LYS A N 1
ATOM 764 C CA . LYS A 1 99 ? 14.43 60.906 -3.312 1 29.05 99 LYS A CA 1
ATOM 765 C C . LYS A 1 99 ? 15.492 60.312 -4.215 1 29.05 99 LYS A C 1
ATOM 767 O O . LYS A 1 99 ? 15.836 60.875 -5.258 1 29.05 99 LYS A O 1
ATOM 772 N N . THR A 1 100 ? 16.562 59.938 -3.695 1 30.33 100 THR A N 1
ATOM 773 C CA . THR A 1 100 ? 17.406 59.25 -4.691 1 30.33 100 THR A CA 1
ATOM 774 C C . THR A 1 100 ? 16.547 58.469 -5.664 1 30.33 100 THR A C 1
ATOM 776 O O . THR A 1 100 ? 15.586 57.812 -5.258 1 30.33 100 THR A O 1
ATOM 779 N N . SER A 1 101 ? 16.531 58.812 -6.988 1 30.38 101 SER A N 1
ATOM 780 C CA . SER A 1 101 ? 15.805 58.156 -8.078 1 30.38 101 SER A CA 1
ATOM 781 C C . SER A 1 101 ? 15.742 56.656 -7.875 1 30.38 101 SER A C 1
ATOM 783 O O . SER A 1 101 ? 16.766 56 -7.637 1 30.38 101 SER A O 1
ATOM 785 N N . ALA A 1 102 ? 14.656 56.188 -7.398 1 32.16 102 ALA A N 1
ATOM 786 C CA . ALA A 1 102 ? 14.305 54.781 -7.352 1 32.16 102 ALA A CA 1
ATOM 787 C C . ALA A 1 102 ? 14.789 54.031 -8.594 1 32.16 102 ALA A C 1
ATOM 789 O O . ALA A 1 102 ? 14.266 54.25 -9.695 1 32.16 102 ALA A O 1
ATOM 790 N N . LYS A 1 103 ? 16.047 54.031 -8.75 1 32.19 103 LYS A N 1
ATOM 791 C CA . LYS A 1 103 ? 16.438 53.125 -9.836 1 32.19 103 LYS A CA 1
ATOM 792 C C . LYS A 1 103 ? 15.43 52 -9.977 1 32.19 103 LYS A C 1
ATOM 794 O O . LYS A 1 103 ? 15.047 51.375 -8.992 1 32.19 103 LYS A O 1
ATOM 799 N N . GLU A 1 104 ? 14.547 52.094 -10.969 1 33.16 104 GLU A N 1
ATOM 800 C CA . GLU A 1 104 ? 13.625 51.062 -11.43 1 33.16 104 GLU A CA 1
ATOM 801 C C . GLU A 1 104 ? 14.188 49.656 -11.164 1 33.16 104 GLU A C 1
ATOM 803 O O . GLU A 1 104 ? 15.242 49.312 -11.688 1 33.16 104 GLU A O 1
ATOM 808 N N . GLU A 1 105 ? 14.266 49.25 -9.875 1 34.66 105 GLU A N 1
ATOM 809 C CA . GLU A 1 105 ? 14.555 47.812 -9.688 1 34.66 105 GLU A CA 1
ATOM 810 C C . GLU A 1 105 ? 14.078 47 -10.883 1 34.66 105 GLU A C 1
ATOM 812 O O . GLU A 1 105 ? 12.922 47.125 -11.297 1 34.66 105 GLU A O 1
ATOM 817 N N . THR A 1 106 ? 14.875 46.875 -11.844 1 37.06 106 THR A N 1
ATOM 818 C CA . THR A 1 106 ? 14.594 45.938 -12.922 1 37.06 106 THR A CA 1
ATOM 819 C C . THR A 1 106 ? 13.648 44.844 -12.438 1 37.06 106 THR A C 1
ATOM 821 O O . THR A 1 106 ? 13.859 44.25 -11.367 1 37.06 106 THR A O 1
ATOM 824 N N . PRO A 1 107 ? 12.359 44.875 -12.734 1 40.22 107 PRO A N 1
ATOM 825 C CA . PRO A 1 107 ? 11.43 43.781 -12.391 1 40.22 107 PRO A CA 1
ATOM 826 C C . PRO A 1 107 ? 12.117 42.438 -12.297 1 40.22 107 PRO A C 1
ATOM 828 O O . PRO A 1 107 ? 12.805 42 -13.234 1 40.22 107 PRO A O 1
ATOM 831 N N . SER A 1 108 ? 12.883 42.031 -11.297 1 44.34 108 SER A N 1
ATOM 832 C CA . SER A 1 108 ? 13.43 40.688 -11.094 1 44.34 108 SER A CA 1
ATOM 833 C C . SER A 1 108 ? 12.617 39.656 -11.844 1 44.34 108 SER A C 1
ATOM 835 O O . SER A 1 108 ? 11.406 39.5 -11.633 1 44.34 108 SER A O 1
ATOM 837 N N . GLU A 1 109 ? 12.766 39.438 -13.039 1 49.75 109 GLU A N 1
ATOM 838 C CA . GLU A 1 109 ? 12.18 38.469 -13.945 1 49.75 109 GLU A CA 1
ATOM 839 C C . GLU A 1 109 ? 11.836 37.188 -13.219 1 49.75 109 GLU A C 1
ATOM 841 O O . GLU A 1 109 ? 12.703 36.562 -12.57 1 49.75 109 GLU A O 1
ATOM 846 N N . GLU A 1 110 ? 10.664 37.094 -12.688 1 61.03 110 GLU A N 1
ATOM 847 C CA . GLU A 1 110 ? 10.156 35.812 -12.18 1 61.03 110 GLU A CA 1
ATOM 848 C C . GLU A 1 110 ? 10.688 34.625 -12.992 1 61.03 110 GLU A C 1
ATOM 850 O O . GLU A 1 110 ? 10.633 34.656 -14.227 1 61.03 110 GLU A O 1
ATOM 855 N N . PRO A 1 111 ? 11.711 33.938 -12.438 1 65.5 111 PRO A N 1
ATOM 856 C CA . PRO A 1 111 ? 12.234 32.781 -13.188 1 65.5 111 PRO A CA 1
ATOM 857 C C . PRO A 1 111 ? 11.141 32.031 -13.938 1 65.5 111 PRO A C 1
ATOM 859 O O . PRO A 1 111 ? 9.977 32.062 -13.523 1 65.5 111 PRO A O 1
ATOM 862 N N . SER A 1 112 ? 11.508 31.656 -15.141 1 79.88 112 SER A N 1
ATOM 863 C CA . SER A 1 112 ? 10.633 30.781 -15.914 1 79.88 112 SER A CA 1
ATOM 864 C C . SER A 1 112 ? 10.195 29.578 -15.086 1 79.88 112 SER A C 1
ATOM 866 O O . SER A 1 112 ? 10.852 29.219 -14.102 1 79.88 112 SER A O 1
ATOM 868 N N . LEU A 1 113 ? 9.086 29.172 -15.32 1 82.31 113 LEU A N 1
ATOM 869 C CA . LEU A 1 113 ? 8.531 28 -14.633 1 82.31 113 LEU A CA 1
ATOM 870 C C . LEU A 1 113 ? 9.531 26.844 -14.641 1 82.31 113 LEU A C 1
ATOM 872 O O . LEU A 1 113 ? 9.711 26.172 -13.625 1 82.31 113 LEU A O 1
ATOM 876 N N . TRP A 1 114 ? 10.234 26.781 -15.742 1 83.38 114 TRP A N 1
ATOM 877 C CA . TRP A 1 114 ? 11.203 25.688 -15.875 1 83.38 114 TRP A CA 1
ATOM 878 C C . TRP A 1 114 ? 12.391 25.891 -14.945 1 83.38 114 TRP A C 1
ATOM 880 O O . TRP A 1 114 ? 12.883 24.953 -14.328 1 83.38 114 TRP A O 1
ATOM 890 N N . GLU A 1 115 ? 12.758 27.094 -14.906 1 85.06 115 GLU A N 1
ATOM 891 C CA . GLU A 1 115 ? 13.891 27.422 -14.039 1 85.06 115 GLU A CA 1
ATOM 892 C C . GLU A 1 115 ? 13.523 27.234 -12.57 1 85.06 115 GLU A C 1
ATOM 894 O O . GLU A 1 115 ? 14.352 26.812 -11.766 1 85.06 115 GLU A O 1
ATOM 899 N N . ASN A 1 116 ? 12.32 27.562 -12.359 1 88.38 116 ASN A N 1
ATOM 900 C CA . ASN A 1 116 ? 11.828 27.391 -11 1 88.38 116 ASN A CA 1
ATOM 901 C C . ASN A 1 116 ? 11.75 25.906 -10.617 1 88.38 116 ASN A C 1
ATOM 903 O O . ASN A 1 116 ? 12.125 25.531 -9.508 1 88.38 116 ASN A O 1
ATOM 907 N N . LEU A 1 117 ? 11.445 25.078 -11.492 1 90.44 117 LEU A N 1
ATOM 908 C CA . LEU A 1 117 ? 11.258 23.656 -11.242 1 90.44 117 LEU A CA 1
ATOM 909 C C . LEU A 1 117 ? 12.594 22.953 -11.016 1 90.44 117 LEU A C 1
ATOM 911 O O . LEU A 1 117 ? 12.688 22.031 -10.203 1 90.44 117 LEU A O 1
ATOM 915 N N . ILE A 1 118 ? 13.594 23.406 -11.648 1 89.88 118 ILE A N 1
ATOM 916 C CA . ILE A 1 118 ? 14.898 22.766 -11.508 1 89.88 118 ILE A CA 1
ATOM 917 C C . ILE A 1 118 ? 15.688 23.453 -10.398 1 89.88 118 ILE A C 1
ATOM 919 O O . ILE A 1 118 ? 16.891 23.219 -10.242 1 89.88 118 ILE A O 1
ATOM 923 N N . GLY A 1 119 ? 15.07 24.188 -9.648 1 90.5 119 GLY A N 1
ATOM 924 C CA . GLY A 1 119 ? 15.711 24.859 -8.539 1 90.5 119 GLY A CA 1
ATOM 925 C C . GLY A 1 119 ? 16 23.953 -7.363 1 90.5 119 GLY A C 1
ATOM 926 O O . GLY A 1 119 ? 15.602 22.781 -7.367 1 90.5 119 GLY A O 1
ATOM 927 N N . THR A 1 120 ? 16.656 24.547 -6.375 1 92.5 120 THR A N 1
ATOM 928 C CA . THR A 1 120 ? 17.109 23.766 -5.238 1 92.5 120 THR A CA 1
ATOM 929 C C . THR A 1 120 ? 16.344 24.125 -3.975 1 92.5 120 THR A C 1
ATOM 931 O O . THR A 1 120 ? 16.656 23.656 -2.881 1 92.5 120 THR A O 1
ATOM 934 N N . VAL A 1 121 ? 15.383 24.938 -4.207 1 93.38 121 VAL A N 1
ATOM 935 C CA . VAL A 1 121 ? 14.648 25.391 -3.031 1 93.38 121 VAL A CA 1
ATOM 936 C C . VAL A 1 121 ? 13.156 25.109 -3.217 1 93.38 121 VAL A C 1
ATOM 938 O O . VAL A 1 121 ? 12.586 25.422 -4.266 1 93.38 121 VAL A O 1
ATOM 941 N N . TRP A 1 122 ? 12.555 24.484 -2.234 1 94.94 122 TRP A N 1
ATOM 942 C CA . TRP A 1 122 ? 11.117 24.25 -2.182 1 94.94 122 TRP A CA 1
ATOM 943 C C . TRP A 1 122 ? 10.469 25.094 -1.088 1 94.94 122 TRP A C 1
ATOM 945 O O . TRP A 1 122 ? 10.539 24.75 0.094 1 94.94 122 TRP A O 1
ATOM 955 N N . GLN A 1 123 ? 9.914 26.188 -1.5 1 93.06 123 GLN A N 1
ATOM 956 C CA . GLN A 1 123 ? 9.195 27.094 -0.604 1 93.06 123 GLN A CA 1
ATOM 957 C C . GLN A 1 123 ? 7.973 27.688 -1.289 1 93.06 123 GLN A C 1
ATOM 959 O O . GLN A 1 123 ? 7.949 28.891 -1.597 1 93.06 123 GLN A O 1
ATOM 964 N N . PRO A 1 124 ? 7.027 26.828 -1.331 1 90.12 124 PRO A N 1
ATOM 965 C CA . PRO A 1 124 ? 5.863 27.25 -2.113 1 90.12 124 PRO A CA 1
ATOM 966 C C . PRO A 1 124 ? 5.066 28.359 -1.43 1 90.12 124 PRO A C 1
ATOM 968 O O . PRO A 1 124 ? 4.367 29.125 -2.1 1 90.12 124 PRO A O 1
ATOM 971 N N . ILE A 1 125 ? 5.148 28.328 -0.094 1 85.62 125 ILE A N 1
ATOM 972 C CA . ILE A 1 125 ? 4.379 29.328 0.646 1 85.62 125 ILE A CA 1
ATOM 973 C C . ILE A 1 125 ? 5.289 30.469 1.084 1 85.62 125 ILE A C 1
ATOM 975 O O . ILE A 1 125 ? 5.926 30.391 2.139 1 85.62 125 ILE A O 1
ATOM 979 N N . SER A 1 126 ? 5.789 31.266 0.21 1 83.94 126 SER A N 1
ATOM 980 C CA . SER A 1 126 ? 6.621 32.438 0.459 1 83.94 126 SER A CA 1
ATOM 981 C C . SER A 1 126 ? 6.172 33.625 -0.387 1 83.94 126 SER A C 1
ATOM 983 O O . SER A 1 126 ? 5.234 33.5 -1.18 1 83.94 126 SER A O 1
ATOM 985 N N . THR A 1 127 ? 6.742 34.719 -0.085 1 84.56 127 THR A N 1
ATOM 986 C CA . THR A 1 127 ? 6.422 35.906 -0.849 1 84.56 127 THR A CA 1
ATOM 987 C C . THR A 1 127 ? 6.656 35.688 -2.34 1 84.56 127 THR A C 1
ATOM 989 O O . THR A 1 127 ? 5.816 36.062 -3.168 1 84.56 127 THR A O 1
ATOM 992 N N . ILE A 1 128 ? 7.77 35.062 -2.596 1 86 128 ILE A N 1
ATOM 993 C CA . ILE A 1 128 ? 8.07 34.594 -3.941 1 86 128 ILE A CA 1
ATOM 994 C C . ILE A 1 128 ? 8.18 33.062 -3.941 1 86 128 ILE A C 1
ATOM 996 O O . ILE A 1 128 ? 9.203 32.5 -3.553 1 86 128 ILE A O 1
ATOM 1000 N N . PRO A 1 129 ? 7.152 32.469 -4.445 1 89.88 129 PRO A N 1
ATOM 1001 C CA . PRO A 1 129 ? 7.121 31.016 -4.371 1 89.88 129 PRO A CA 1
ATOM 1002 C C . PRO A 1 129 ? 8.242 30.359 -5.172 1 89.88 129 PRO A C 1
ATOM 1004 O O . PRO A 1 129 ? 8.547 30.797 -6.285 1 89.88 129 PRO A O 1
ATOM 1007 N N . LYS A 1 130 ? 8.883 29.453 -4.566 1 92.56 130 LYS A N 1
ATOM 1008 C CA . LYS A 1 130 ? 9.922 28.625 -5.191 1 92.56 130 LYS A CA 1
ATOM 1009 C C . LYS A 1 130 ? 9.492 27.172 -5.266 1 92.56 130 LYS A C 1
ATOM 1011 O O . LYS A 1 130 ? 9.117 26.578 -4.254 1 92.56 130 LYS A O 1
ATOM 1016 N N . TYR A 1 131 ? 9.633 26.641 -6.453 1 94.25 131 TYR A N 1
ATOM 1017 C CA . TYR A 1 131 ? 9.125 25.297 -6.688 1 94.25 131 TYR A CA 1
ATOM 1018 C C . TYR A 1 131 ? 10.242 24.375 -7.164 1 94.25 131 TYR A C 1
ATOM 1020 O O . TYR A 1 131 ? 10.039 23.562 -8.07 1 94.25 131 TYR A O 1
ATOM 1028 N N . GLY A 1 132 ? 11.383 24.578 -6.574 1 95.06 132 GLY A N 1
ATOM 1029 C CA . GLY A 1 132 ? 12.461 23.672 -6.922 1 95.06 132 GLY A CA 1
ATOM 1030 C C . GLY A 1 132 ? 12.195 22.234 -6.508 1 95.06 132 GLY A C 1
ATOM 1031 O O . GLY A 1 132 ? 12.102 21.938 -5.312 1 95.06 132 GLY A O 1
ATOM 1032 N N . ILE A 1 133 ? 12.172 21.297 -7.461 1 95.75 133 ILE A N 1
ATOM 1033 C CA . ILE A 1 133 ? 11.773 19.922 -7.152 1 95.75 133 ILE A CA 1
ATOM 1034 C C . ILE A 1 133 ? 13.008 19.078 -6.859 1 95.75 133 ILE A C 1
ATOM 1036 O O . ILE A 1 133 ? 12.898 17.953 -6.379 1 95.75 133 ILE A O 1
ATOM 1040 N N . LEU A 1 134 ? 14.25 19.562 -6.996 1 96.38 134 LEU A N 1
ATOM 1041 C CA . LEU A 1 134 ? 15.484 18.797 -6.852 1 96.38 134 LEU A CA 1
ATOM 1042 C C . LEU A 1 134 ? 15.633 18.266 -5.426 1 96.38 134 LEU A C 1
ATOM 1044 O O . LEU A 1 134 ? 16 17.109 -5.223 1 96.38 134 LEU A O 1
ATOM 1048 N N . PRO A 1 135 ? 15.344 19.109 -4.418 1 97.31 135 PRO A N 1
ATOM 1049 C CA . PRO A 1 135 ? 15.438 18.562 -3.062 1 97.31 135 PRO A CA 1
ATOM 1050 C C . PRO A 1 135 ? 14.492 17.391 -2.844 1 97.31 135 PRO A C 1
ATOM 1052 O O . PRO A 1 135 ? 14.82 16.469 -2.088 1 97.31 135 PRO A O 1
ATOM 1055 N N . LEU A 1 136 ? 13.367 17.406 -3.504 1 97.5 136 LEU A N 1
ATOM 1056 C CA . LEU A 1 136 ? 12.398 16.328 -3.371 1 97.5 136 LEU A CA 1
ATOM 1057 C C . LEU A 1 136 ? 12.883 15.07 -4.078 1 97.5 136 LEU A C 1
ATOM 1059 O O . LEU A 1 136 ? 12.672 13.953 -3.594 1 97.5 136 LEU A O 1
ATOM 1063 N N . ILE A 1 137 ? 13.547 15.25 -5.191 1 96.5 137 ILE A N 1
ATOM 1064 C CA . ILE A 1 137 ? 14.141 14.133 -5.918 1 96.5 137 ILE A CA 1
ATOM 1065 C C . ILE A 1 137 ? 15.227 13.484 -5.062 1 96.5 137 ILE A C 1
ATOM 1067 O O . ILE A 1 137 ? 15.25 12.258 -4.91 1 96.5 137 ILE A O 1
ATOM 1071 N N . VAL A 1 138 ? 16.016 14.312 -4.512 1 97.19 138 VAL A N 1
ATOM 1072 C CA . VAL A 1 138 ? 17.125 13.82 -3.693 1 97.19 138 VAL A CA 1
ATOM 1073 C C . VAL A 1 138 ? 16.578 13.125 -2.451 1 97.19 138 VAL A C 1
ATOM 1075 O O . VAL A 1 138 ? 17.062 12.062 -2.062 1 97.19 138 VAL A O 1
ATOM 1078 N N . GLY A 1 139 ? 15.602 13.75 -1.8 1 97.88 139 GLY A N 1
ATOM 1079 C CA . GLY A 1 139 ? 14.992 13.133 -0.632 1 97.88 139 GLY A CA 1
ATOM 1080 C C . GLY A 1 139 ? 14.383 11.781 -0.924 1 97.88 139 GLY A C 1
ATOM 1081 O O . GLY A 1 139 ? 14.578 10.828 -0.168 1 97.88 139 GLY A O 1
ATOM 1082 N N . THR A 1 140 ? 13.68 11.672 -2.012 1 97.44 140 THR A N 1
ATOM 1083 C CA . THR A 1 140 ? 13.055 10.414 -2.41 1 97.44 140 THR A CA 1
ATOM 1084 C C . THR A 1 140 ? 14.109 9.359 -2.734 1 97.44 140 THR A C 1
ATOM 1086 O O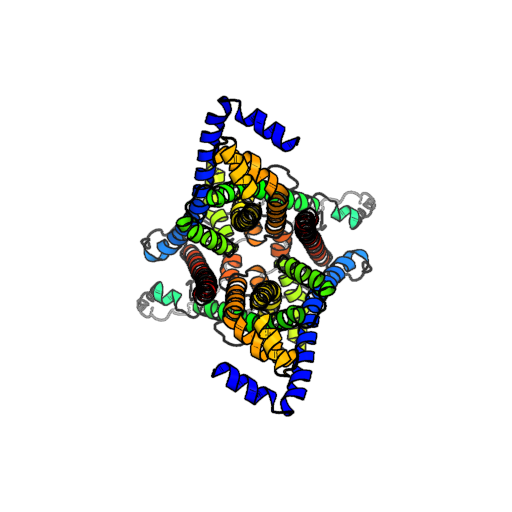 . THR A 1 140 ? 14.008 8.219 -2.279 1 97.44 140 THR A O 1
ATOM 1089 N N . ALA A 1 141 ? 15.086 9.766 -3.48 1 96.81 141 ALA A N 1
ATOM 1090 C CA . ALA A 1 141 ? 16.141 8.836 -3.9 1 96.81 141 ALA A CA 1
ATOM 1091 C C . ALA A 1 141 ? 16.938 8.336 -2.701 1 96.81 141 ALA A C 1
ATOM 1093 O O . ALA A 1 141 ? 17.203 7.137 -2.588 1 96.81 141 ALA A O 1
ATOM 1094 N N . LYS A 1 142 ? 17.266 9.203 -1.866 1 97.31 142 LYS A N 1
ATOM 1095 C CA . LYS A 1 142 ? 18.125 8.852 -0.734 1 97.31 142 LYS A CA 1
ATOM 1096 C C . LYS A 1 142 ? 17.391 7.914 0.227 1 97.31 142 LYS A C 1
ATOM 1098 O O . LYS A 1 142 ? 17.953 6.906 0.661 1 97.31 142 LYS A O 1
ATOM 1103 N N . THR A 1 143 ? 16.188 8.242 0.588 1 98 143 THR A N 1
ATOM 1104 C CA . THR A 1 143 ? 15.445 7.398 1.515 1 98 143 THR A CA 1
ATOM 1105 C C . THR A 1 143 ? 15.156 6.035 0.896 1 98 143 THR A C 1
ATOM 1107 O O . THR A 1 143 ? 15.242 5.008 1.574 1 98 143 THR A O 1
ATOM 1110 N N . THR A 1 144 ? 14.812 6.023 -0.39 1 97.88 144 THR A N 1
ATOM 1111 C CA . THR A 1 144 ? 14.586 4.762 -1.09 1 97.88 144 THR A CA 1
ATOM 1112 C C . THR A 1 144 ? 15.867 3.934 -1.138 1 97.88 144 THR A C 1
ATOM 1114 O O . THR A 1 144 ? 15.836 2.719 -0.93 1 97.88 144 THR A O 1
ATOM 1117 N N . PHE A 1 145 ? 16.969 4.602 -1.41 1 98.12 145 PHE A N 1
ATOM 1118 C CA . PHE A 1 145 ? 18.266 3.918 -1.468 1 98.12 145 PHE A CA 1
ATOM 1119 C C . PHE A 1 145 ? 18.578 3.25 -0.136 1 98.12 145 PHE A C 1
ATOM 1121 O O . PHE A 1 145 ? 18.984 2.086 -0.1 1 98.12 145 PHE A O 1
ATOM 1128 N N . ILE A 1 146 ? 18.406 3.93 0.921 1 98.12 146 ILE A N 1
ATOM 1129 C CA . ILE A 1 146 ? 18.672 3.393 2.252 1 98.12 146 ILE A CA 1
ATOM 1130 C C . ILE A 1 146 ? 17.734 2.209 2.521 1 98.12 146 ILE A C 1
ATOM 1132 O O . ILE A 1 146 ? 18.172 1.175 3.035 1 98.12 146 ILE A O 1
ATOM 1136 N N . ALA A 1 147 ? 16.469 2.363 2.201 1 98.12 147 ALA A N 1
ATOM 1137 C CA . ALA A 1 147 ? 15.477 1.309 2.408 1 98.12 147 ALA A CA 1
ATOM 1138 C C . ALA A 1 147 ? 15.898 0.021 1.701 1 98.12 147 ALA A C 1
ATOM 1140 O O . ALA A 1 147 ? 15.828 -1.063 2.285 1 98.12 147 ALA A O 1
ATOM 1141 N N . ILE A 1 148 ? 16.359 0.158 0.464 1 97.94 148 ILE A N 1
ATOM 1142 C CA . ILE A 1 148 ? 16.719 -1.009 -0.338 1 97.94 148 ILE A CA 1
ATOM 1143 C C . ILE A 1 148 ? 18.047 -1.588 0.148 1 97.94 148 ILE A C 1
ATOM 1145 O O . ILE A 1 148 ? 18.219 -2.809 0.189 1 97.94 148 ILE A O 1
ATOM 1149 N N . LEU A 1 149 ? 18.938 -0.713 0.462 1 97.38 149 LEU A N 1
ATOM 1150 C CA . LEU A 1 149 ? 20.234 -1.16 0.955 1 97.38 149 LEU A CA 1
ATOM 1151 C C . LEU A 1 149 ? 20.078 -2.035 2.193 1 97.38 149 LEU A C 1
ATOM 1153 O O . LEU A 1 149 ? 20.812 -3.008 2.371 1 97.38 149 LEU A O 1
ATOM 1157 N N . ILE A 1 150 ? 19.141 -1.746 3.021 1 93.88 150 ILE A N 1
ATOM 1158 C CA . ILE A 1 150 ? 18.906 -2.496 4.254 1 93.88 150 ILE A CA 1
ATOM 1159 C C . ILE A 1 150 ? 17.938 -3.639 3.984 1 93.88 150 ILE A C 1
ATOM 1161 O O . ILE A 1 150 ? 18.219 -4.793 4.324 1 93.88 150 ILE A O 1
ATOM 1165 N N . GLY A 1 151 ? 16.844 -3.318 3.34 1 94.19 151 GLY A N 1
ATOM 1166 C CA . GLY A 1 151 ? 15.727 -4.246 3.191 1 94.19 151 GLY A CA 1
ATOM 1167 C C . GLY A 1 151 ? 16.031 -5.383 2.229 1 94.19 151 GLY A C 1
ATOM 1168 O O . GLY A 1 151 ? 15.664 -6.531 2.486 1 94.19 151 GLY A O 1
ATOM 1169 N N . ALA A 1 152 ? 16.703 -5.105 1.079 1 94.88 152 ALA A N 1
ATOM 1170 C CA . ALA A 1 152 ? 16.906 -6.105 0.035 1 94.88 152 ALA A CA 1
ATOM 1171 C C . ALA A 1 152 ? 17.797 -7.242 0.53 1 94.88 152 ALA A C 1
ATOM 1173 O O . ALA A 1 152 ? 17.438 -8.414 0.422 1 94.88 152 ALA A O 1
ATOM 1174 N N . PRO A 1 153 ? 18.984 -6.945 1.101 1 91.88 153 PRO A N 1
ATOM 1175 C CA . PRO A 1 153 ? 19.812 -8.047 1.589 1 91.88 153 PRO A CA 1
ATOM 1176 C C . PRO A 1 153 ? 19.109 -8.891 2.656 1 91.88 153 PRO A C 1
ATOM 1178 O O . PRO A 1 153 ? 19.188 -10.117 2.633 1 91.88 153 PRO A O 1
ATOM 1181 N N . LEU A 1 154 ? 18.406 -8.266 3.555 1 89.19 154 LEU A N 1
ATOM 1182 C CA . LEU A 1 154 ? 17.719 -8.992 4.613 1 89.19 154 LEU A CA 1
ATOM 1183 C C . LEU A 1 154 ? 16.625 -9.883 4.035 1 89.19 154 LEU A C 1
ATOM 1185 O O . LEU A 1 154 ? 16.469 -11.031 4.441 1 89.19 154 LEU A O 1
ATOM 1189 N N . ALA A 1 155 ? 15.859 -9.328 3.113 1 92.81 155 ALA A N 1
ATOM 1190 C CA . ALA A 1 155 ? 14.758 -10.07 2.504 1 92.81 155 ALA A CA 1
ATOM 1191 C C . ALA A 1 155 ? 15.273 -11.25 1.685 1 92.81 155 ALA A C 1
ATOM 1193 O O . ALA A 1 155 ? 14.719 -12.352 1.745 1 92.81 155 ALA A O 1
ATOM 1194 N N . ILE A 1 156 ? 16.312 -11.016 0.874 1 92.5 156 ILE A N 1
ATOM 1195 C CA . ILE A 1 156 ? 16.875 -12.047 0.008 1 92.5 156 ILE A CA 1
ATOM 1196 C C . ILE A 1 156 ? 17.484 -13.156 0.858 1 92.5 156 ILE A C 1
ATOM 1198 O O . ILE A 1 156 ? 17.297 -14.344 0.574 1 92.5 156 ILE A O 1
ATOM 1202 N N . LEU A 1 157 ? 18.219 -12.781 1.915 1 88.56 157 LEU A N 1
ATOM 1203 C CA . LEU A 1 157 ? 18.797 -13.773 2.809 1 88.56 157 LEU A CA 1
ATOM 1204 C C . LEU A 1 157 ? 17.703 -14.578 3.508 1 88.56 157 LEU A C 1
ATOM 1206 O O . LEU A 1 157 ? 17.844 -15.789 3.705 1 88.56 157 LEU A O 1
ATOM 1210 N N . ALA A 1 158 ? 16.672 -13.906 3.922 1 87.94 158 ALA A N 1
ATOM 1211 C CA . ALA A 1 158 ? 15.539 -14.617 4.523 1 87.94 158 ALA A CA 1
ATOM 1212 C C . ALA A 1 158 ? 14.914 -15.594 3.533 1 87.94 158 ALA A C 1
ATOM 1214 O O . ALA A 1 158 ? 14.562 -16.719 3.896 1 87.94 158 ALA A O 1
ATOM 1215 N N . ALA A 1 159 ? 14.758 -15.141 2.295 1 91.5 159 ALA A N 1
ATOM 1216 C CA . ALA A 1 159 ? 14.195 -16 1.257 1 91.5 159 ALA A CA 1
ATOM 1217 C C . ALA A 1 159 ? 15.07 -17.234 1.029 1 91.5 159 ALA A C 1
ATOM 1219 O O . ALA A 1 159 ? 14.562 -18.344 0.887 1 91.5 159 ALA A O 1
ATOM 1220 N N . LEU A 1 160 ? 16.359 -17.047 0.974 1 89.94 160 LEU A N 1
ATOM 1221 C CA . LEU A 1 160 ? 17.297 -18.156 0.806 1 89.94 160 LEU A CA 1
ATOM 1222 C C . LEU A 1 160 ? 17.172 -19.141 1.961 1 89.94 160 LEU A C 1
ATOM 1224 O O . LEU A 1 160 ? 17.141 -20.359 1.742 1 89.94 160 LEU A O 1
ATOM 1228 N N . ASN A 1 161 ? 17.125 -18.641 3.154 1 85.69 161 ASN A N 1
ATOM 1229 C CA . ASN A 1 161 ? 17.047 -19.484 4.344 1 85.69 161 ASN A CA 1
ATOM 1230 C C . ASN A 1 161 ? 15.75 -20.297 4.363 1 85.69 161 ASN A C 1
ATOM 1232 O O . ASN A 1 161 ? 15.781 -21.5 4.609 1 85.69 161 ASN A O 1
ATOM 1236 N N . VAL A 1 162 ? 14.711 -19.641 4.133 1 87.31 162 VAL A N 1
ATOM 1237 C CA . VAL A 1 162 ? 13.406 -20.281 4.195 1 87.31 162 VAL A CA 1
ATOM 1238 C C . VAL A 1 162 ? 13.297 -21.344 3.094 1 87.31 162 VAL A C 1
ATOM 1240 O O . VAL A 1 162 ? 12.75 -22.422 3.311 1 87.31 162 VAL A O 1
ATOM 1243 N N . THR A 1 163 ? 13.867 -21.062 1.899 1 90.19 163 THR A N 1
ATOM 1244 C CA . THR A 1 163 ? 13.734 -21.953 0.744 1 90.19 163 THR A CA 1
ATOM 1245 C C . THR A 1 163 ? 14.625 -23.172 0.896 1 90.19 163 THR A C 1
ATOM 1247 O O . THR A 1 163 ? 14.219 -24.281 0.536 1 90.19 163 THR A O 1
ATOM 1250 N N . PHE A 1 164 ? 15.805 -23.062 1.522 1 88 164 PHE A N 1
ATOM 1251 C CA . PHE A 1 164 ? 16.75 -24.172 1.389 1 88 164 PHE A CA 1
ATOM 1252 C C . PHE A 1 164 ? 17.125 -24.734 2.754 1 88 164 PHE A C 1
ATOM 1254 O O . PHE A 1 164 ? 17.609 -25.859 2.854 1 88 164 PHE A O 1
ATOM 1261 N N . PHE A 1 165 ? 16.891 -24.047 3.836 1 84.44 165 PHE A N 1
ATOM 1262 C CA . PHE A 1 165 ? 17.5 -24.5 5.086 1 84.44 165 PHE A CA 1
ATOM 1263 C C . PHE A 1 165 ? 16.438 -24.797 6.133 1 84.44 165 PHE A C 1
ATOM 1265 O O . PHE A 1 165 ? 16.734 -25.359 7.184 1 84.44 165 PHE A O 1
ATOM 1272 N N . LEU A 1 166 ? 15.32 -24.344 5.895 1 83.5 166 LEU A N 1
ATOM 1273 C CA . LEU A 1 166 ? 14.266 -24.641 6.855 1 83.5 166 LEU A CA 1
ATOM 1274 C C . LEU A 1 166 ? 13.438 -25.844 6.406 1 83.5 166 LEU A C 1
ATOM 1276 O O . LEU A 1 166 ? 13.188 -26.016 5.211 1 83.5 166 LEU A O 1
ATOM 1280 N N . PRO A 1 167 ? 13.07 -26.609 7.426 1 86 167 PRO A N 1
ATOM 1281 C CA . PRO A 1 167 ? 12.18 -27.719 7.086 1 86 167 PRO A CA 1
ATOM 1282 C C . PRO A 1 167 ? 10.844 -27.266 6.52 1 86 167 PRO A C 1
ATOM 1284 O O . PRO A 1 167 ? 10.406 -26.141 6.801 1 86 167 PRO A O 1
ATOM 1287 N N . MET A 1 168 ? 10.234 -28.109 5.777 1 85.12 168 MET A N 1
ATOM 1288 C CA . MET A 1 168 ? 9.008 -27.797 5.051 1 85.12 168 MET A CA 1
ATOM 1289 C C . MET A 1 168 ? 7.914 -27.328 6.004 1 85.12 168 MET A C 1
ATOM 1291 O O . MET A 1 168 ? 7.18 -26.391 5.695 1 85.12 168 MET A O 1
ATOM 1295 N N . ARG A 1 169 ? 7.828 -27.922 7.168 1 83.62 169 ARG A N 1
ATOM 1296 C CA . ARG A 1 169 ? 6.781 -27.578 8.125 1 83.62 169 ARG A CA 1
ATOM 1297 C C . ARG A 1 169 ? 6.926 -26.141 8.609 1 83.62 169 ARG A C 1
ATOM 1299 O O . ARG A 1 169 ? 5.93 -25.438 8.797 1 83.62 169 ARG A O 1
ATOM 1306 N N . ILE A 1 170 ? 8.156 -25.719 8.75 1 81.75 170 ILE A N 1
ATOM 1307 C CA . ILE A 1 170 ? 8.422 -24.375 9.234 1 81.75 170 ILE A CA 1
ATOM 1308 C C . ILE A 1 170 ? 8.219 -23.375 8.102 1 81.75 170 ILE A C 1
ATOM 1310 O O . ILE A 1 170 ? 7.668 -22.281 8.312 1 81.75 170 ILE A O 1
ATOM 1314 N N . ARG A 1 171 ? 8.57 -23.797 6.922 1 84.25 171 ARG A N 1
ATOM 1315 C CA . ARG A 1 171 ? 8.43 -22.938 5.746 1 84.25 171 ARG A CA 1
ATOM 1316 C C . ARG A 1 171 ? 6.965 -22.594 5.492 1 84.25 171 ARG A C 1
ATOM 1318 O O . ARG A 1 171 ? 6.637 -21.469 5.113 1 84.25 171 ARG A O 1
ATOM 1325 N N . GLU A 1 172 ? 6.152 -23.516 5.801 1 81.06 172 GLU A N 1
ATOM 1326 C CA . GLU A 1 172 ? 4.723 -23.375 5.543 1 81.06 172 GLU A CA 1
ATOM 1327 C C . GLU A 1 172 ? 4.09 -22.359 6.484 1 81.06 172 GLU A C 1
ATOM 1329 O O . GLU A 1 172 ? 3.037 -21.797 6.184 1 81.06 172 GLU A O 1
ATOM 1334 N N . PHE A 1 173 ? 4.785 -22.156 7.551 1 78.81 173 PHE A N 1
ATOM 1335 C CA . PHE A 1 173 ? 4.281 -21.188 8.508 1 78.81 173 PHE A CA 1
ATOM 1336 C C . PHE A 1 173 ? 4.945 -19.828 8.297 1 78.81 173 PHE A C 1
ATOM 1338 O O . PHE A 1 173 ? 4.293 -18.781 8.406 1 78.81 173 PHE A O 1
ATOM 1345 N N . ILE A 1 174 ? 6.152 -19.812 7.977 1 80.81 174 ILE A N 1
ATOM 1346 C CA . ILE A 1 174 ? 6.93 -18.578 7.91 1 80.81 174 ILE A CA 1
ATOM 1347 C C . ILE A 1 174 ? 6.523 -17.781 6.676 1 80.81 174 ILE A C 1
ATOM 1349 O O . ILE A 1 174 ? 6.344 -16.562 6.75 1 80.81 174 ILE A O 1
ATOM 1353 N N . LYS A 1 175 ? 6.363 -18.391 5.555 1 82.31 175 LYS A N 1
ATOM 1354 C CA . LYS A 1 175 ? 6.082 -17.688 4.309 1 82.31 175 LYS A CA 1
ATOM 1355 C C . LYS A 1 175 ? 4.762 -16.938 4.391 1 82.31 175 LYS A C 1
ATOM 1357 O O . LYS A 1 175 ? 4.723 -15.719 4.184 1 82.31 175 LYS A O 1
ATOM 1362 N N . PRO A 1 176 ? 3.678 -17.578 4.922 1 77.75 176 PRO A N 1
ATOM 1363 C CA . PRO A 1 176 ? 2.42 -16.844 5.043 1 77.75 176 PRO A CA 1
ATOM 1364 C C . PRO A 1 176 ? 2.494 -15.719 6.074 1 77.75 176 PRO A C 1
ATOM 1366 O O . PRO A 1 176 ? 1.85 -14.68 5.91 1 77.75 176 PRO A O 1
ATOM 1369 N N . THR A 1 177 ? 3.234 -16 7.066 1 80 177 THR A N 1
ATOM 1370 C CA . THR A 1 177 ? 3.375 -14.992 8.102 1 80 177 THR A CA 1
ATOM 1371 C C . THR A 1 177 ? 4.039 -13.734 7.543 1 80 177 THR A C 1
ATOM 1373 O O . THR A 1 177 ? 3.59 -12.617 7.812 1 80 177 THR A O 1
ATOM 1376 N N . ILE A 1 178 ? 5.043 -13.906 6.762 1 82 178 ILE A N 1
ATOM 1377 C CA . ILE A 1 178 ? 5.742 -12.773 6.16 1 82 178 ILE A CA 1
ATOM 1378 C C . ILE A 1 178 ? 4.828 -12.078 5.152 1 82 178 ILE A C 1
ATOM 1380 O O . ILE A 1 178 ? 4.832 -10.852 5.047 1 82 178 ILE A O 1
ATOM 1384 N N . GLU A 1 179 ? 4.066 -12.836 4.504 1 79.19 179 GLU A N 1
ATOM 1385 C CA . GLU A 1 179 ? 3.113 -12.281 3.553 1 79.19 179 GLU A CA 1
ATOM 1386 C C . GLU A 1 179 ? 2.064 -11.43 4.258 1 79.19 179 GLU A C 1
ATOM 1388 O O . GLU A 1 179 ? 1.621 -10.406 3.725 1 79.19 179 GLU A O 1
ATOM 1393 N N . LEU A 1 180 ? 1.704 -11.852 5.457 1 76.25 180 LEU A N 1
ATOM 1394 C CA . LEU A 1 180 ? 0.745 -11.086 6.25 1 76.25 180 LEU A CA 1
ATOM 1395 C C . LEU A 1 180 ? 1.342 -9.758 6.691 1 76.25 180 LEU A C 1
ATOM 1397 O O . LEU A 1 180 ? 0.622 -8.766 6.832 1 76.25 180 LEU A O 1
ATOM 1401 N N . LEU A 1 181 ? 2.598 -9.773 6.809 1 76.81 181 LEU A N 1
ATOM 1402 C CA . LEU A 1 181 ? 3.293 -8.562 7.238 1 76.81 181 LEU A CA 1
ATOM 1403 C C . LEU A 1 181 ? 3.246 -7.492 6.156 1 76.81 181 LEU A C 1
ATOM 1405 O O . LEU A 1 181 ? 3.379 -6.301 6.449 1 76.81 181 LEU A O 1
ATOM 1409 N N . ALA A 1 182 ? 3.092 -7.918 4.945 1 79.69 182 ALA A N 1
ATOM 1410 C CA . ALA A 1 182 ? 3.018 -6.98 3.826 1 79.69 182 ALA A CA 1
ATOM 1411 C C . ALA A 1 182 ? 1.79 -6.082 3.947 1 79.69 182 ALA A C 1
ATOM 1413 O O . ALA A 1 182 ? 1.75 -4.992 3.369 1 79.69 182 ALA A O 1
ATOM 1414 N N . SER A 1 183 ? 0.838 -6.492 4.738 1 75.31 183 SER A N 1
ATOM 1415 C CA . SER A 1 183 ? -0.41 -5.75 4.875 1 75.31 183 SER A CA 1
ATOM 1416 C C . SER A 1 183 ? -0.404 -4.879 6.125 1 75.31 183 SER A C 1
ATOM 1418 O O . SER A 1 183 ? -1.418 -4.27 6.469 1 75.31 183 SER A O 1
ATOM 1420 N N . PHE A 1 184 ? 0.694 -4.863 6.738 1 80.31 184 PHE A N 1
ATOM 1421 C CA . PHE A 1 184 ? 0.805 -4.031 7.93 1 80.31 184 PHE A CA 1
ATOM 1422 C C . PHE A 1 184 ? 0.569 -2.564 7.59 1 80.31 184 PHE A C 1
ATOM 1424 O O . PHE A 1 184 ? 1.15 -2.043 6.637 1 80.31 184 PHE A O 1
ATOM 1431 N N . PRO A 1 185 ? -0.277 -1.896 8.344 1 83.25 185 PRO A N 1
ATOM 1432 C CA . PRO A 1 185 ? -0.543 -0.488 8.039 1 83.25 185 PRO A CA 1
ATOM 1433 C C . PRO A 1 185 ? 0.708 0.383 8.125 1 83.25 185 PRO A C 1
ATOM 1435 O O . PRO A 1 185 ? 1.4 0.371 9.148 1 83.25 185 PRO A O 1
ATOM 1438 N N . SER A 1 186 ? 0.909 1.117 7.098 1 89.69 186 SER A N 1
ATOM 1439 C CA . SER A 1 186 ? 2.158 1.867 7.039 1 89.69 186 SER A CA 1
ATOM 1440 C C . SER A 1 186 ? 2.176 2.998 8.062 1 89.69 186 SER A C 1
ATOM 1442 O O . SER A 1 186 ? 3.24 3.387 8.547 1 89.69 186 SER A O 1
ATOM 1444 N N . VAL A 1 187 ? 0.986 3.459 8.406 1 88.44 187 VAL A N 1
ATOM 1445 C CA . VAL A 1 187 ? 0.901 4.527 9.391 1 88.44 187 VAL A CA 1
ATOM 1446 C C . VAL A 1 187 ? 1.438 4.039 10.734 1 88.44 187 VAL A C 1
ATOM 1448 O O . VAL A 1 187 ? 2.059 4.801 11.477 1 88.44 187 VAL A O 1
ATOM 1451 N N . VAL A 1 188 ? 1.206 2.812 11.055 1 85.19 188 VAL A N 1
ATOM 1452 C CA . VAL A 1 188 ? 1.691 2.24 12.305 1 85.19 188 VAL A CA 1
ATOM 1453 C C . VAL A 1 188 ? 3.211 2.105 12.258 1 85.19 188 VAL A C 1
ATOM 1455 O O . VAL A 1 188 ? 3.898 2.375 13.242 1 85.19 188 VAL A O 1
ATOM 1458 N N . ILE A 1 189 ? 3.748 1.707 11.148 1 89.25 189 ILE A N 1
ATOM 1459 C CA . ILE A 1 189 ? 5.195 1.63 10.969 1 89.25 189 ILE A CA 1
ATOM 1460 C C . ILE A 1 189 ? 5.809 3.02 11.125 1 89.25 189 ILE A C 1
ATOM 1462 O O . ILE A 1 189 ? 6.816 3.188 11.805 1 89.25 189 ILE A O 1
ATOM 1466 N N . GLY A 1 190 ? 5.191 3.941 10.445 1 90.69 190 GLY A N 1
ATOM 1467 C CA . GLY A 1 190 ? 5.656 5.312 10.555 1 90.69 190 GLY A CA 1
ATOM 1468 C C . GLY A 1 190 ? 5.668 5.824 11.984 1 90.69 190 GLY A C 1
ATOM 1469 O O . GLY A 1 190 ? 6.625 6.48 12.406 1 90.69 190 GLY A O 1
ATOM 1470 N N . PHE A 1 191 ? 4.672 5.5 12.656 1 85.56 191 PHE A N 1
ATOM 1471 C CA . PHE A 1 191 ? 4.555 5.918 14.047 1 85.56 191 PHE A CA 1
ATOM 1472 C C . PHE A 1 191 ? 5.641 5.277 14.906 1 85.56 191 PHE A C 1
ATOM 1474 O O . PHE A 1 191 ? 6.242 5.941 15.75 1 85.56 191 PHE A O 1
ATOM 1481 N N . PHE A 1 192 ? 5.848 4.07 14.727 1 86.19 192 PHE A N 1
ATOM 1482 C CA . PHE A 1 192 ? 6.918 3.355 15.414 1 86.19 192 PHE A CA 1
ATOM 1483 C C . PHE A 1 192 ? 8.273 3.996 15.133 1 86.19 192 PHE A C 1
ATOM 1485 O O . PHE A 1 192 ? 9.094 4.145 16.031 1 86.19 192 PHE A O 1
ATOM 1492 N N . CYS A 1 193 ? 8.492 4.309 13.945 1 92.12 193 CYS A N 1
ATOM 1493 C CA . CYS A 1 193 ? 9.758 4.934 13.578 1 92.12 193 CYS A CA 1
ATOM 1494 C C . CYS A 1 193 ? 9.891 6.309 14.211 1 92.12 193 CYS A C 1
ATOM 1496 O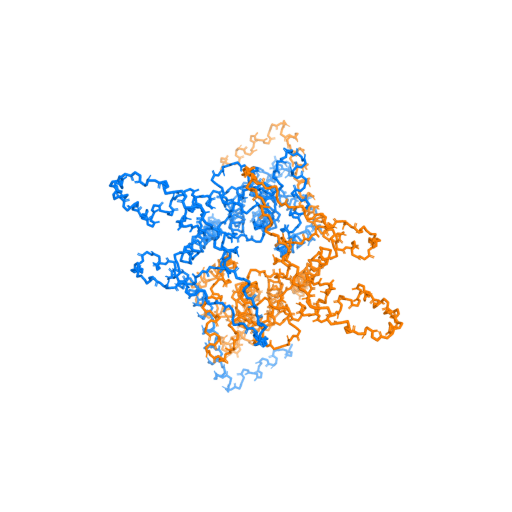 O . CYS A 1 193 ? 10.961 6.668 14.711 1 92.12 193 CYS A O 1
ATOM 1498 N N . LEU A 1 194 ? 8.867 7.082 14.211 1 89.81 194 LEU A N 1
ATOM 1499 C CA . LEU A 1 194 ? 8.844 8.422 14.781 1 89.81 194 LEU A CA 1
ATOM 1500 C C . LEU A 1 194 ? 9.172 8.383 16.266 1 89.81 194 LEU A C 1
ATOM 1502 O O . LEU A 1 194 ? 9.945 9.211 16.766 1 89.81 194 LEU A O 1
ATOM 1506 N N . MET A 1 195 ? 8.703 7.438 16.938 1 84.25 195 MET A N 1
ATOM 1507 C CA . MET A 1 195 ? 8.781 7.434 18.391 1 84.25 195 MET A CA 1
ATOM 1508 C C . MET A 1 195 ? 10.023 6.68 18.875 1 84.25 195 MET A C 1
ATOM 1510 O O . MET A 1 195 ? 10.695 7.113 19.797 1 84.25 195 MET A O 1
ATOM 1514 N N . ASP A 1 196 ? 10.32 5.539 18.25 1 85.94 196 ASP A N 1
ATOM 1515 C CA . ASP A 1 196 ? 11.344 4.66 18.812 1 85.94 196 ASP A CA 1
ATOM 1516 C C . ASP A 1 196 ? 12.602 4.664 17.938 1 85.94 196 ASP A C 1
ATOM 1518 O O . ASP A 1 196 ? 13.695 4.953 18.422 1 85.94 196 ASP A O 1
ATOM 1522 N N . VAL A 1 197 ? 12.43 4.363 16.703 1 91.25 197 VAL A N 1
ATOM 1523 C CA . VAL A 1 197 ? 13.594 4.262 15.828 1 91.25 197 VAL A CA 1
ATOM 1524 C C . VAL A 1 197 ? 14.352 5.59 15.82 1 91.25 197 VAL A C 1
ATOM 1526 O O . VAL A 1 197 ? 15.578 5.609 15.867 1 91.25 197 VAL A O 1
ATOM 1529 N N . ALA A 1 198 ? 13.609 6.66 15.766 1 93.88 198 ALA A N 1
ATOM 1530 C CA . ALA A 1 198 ? 14.227 7.988 15.742 1 93.88 198 ALA A CA 1
ATOM 1531 C C . ALA A 1 198 ? 15.07 8.219 17 1 93.88 198 ALA A C 1
ATOM 1533 O O . ALA A 1 198 ? 16.172 8.781 16.906 1 93.88 198 ALA A O 1
ATOM 1534 N N . THR A 1 199 ? 14.57 7.824 18.141 1 91 199 THR A N 1
ATOM 1535 C CA . THR A 1 199 ? 15.289 7.992 19.391 1 91 199 THR A CA 1
ATOM 1536 C C . THR A 1 199 ? 16.562 7.152 19.406 1 91 199 THR A C 1
ATOM 1538 O O . THR A 1 199 ? 17.625 7.621 19.828 1 91 199 THR A O 1
ATOM 1541 N N . VAL A 1 200 ? 16.5 5.949 18.906 1 91.19 200 VAL A N 1
ATOM 1542 C CA . VAL A 1 200 ? 17.641 5.051 18.859 1 91.19 200 VAL A CA 1
ATOM 1543 C C . VAL A 1 200 ? 18.688 5.59 17.891 1 91.19 200 VAL A C 1
ATOM 1545 O O . VAL A 1 200 ? 19.891 5.605 18.203 1 91.19 200 VAL A O 1
ATOM 1548 N N . VAL A 1 201 ? 18.25 6.02 16.75 1 94.12 201 VAL A N 1
ATOM 1549 C CA . VAL A 1 201 ? 19.156 6.531 15.727 1 94.12 201 VAL A CA 1
ATOM 1550 C C . VAL A 1 201 ? 19.875 7.773 16.25 1 94.12 201 VAL A C 1
ATOM 1552 O O . VAL A 1 201 ? 21.094 7.914 16.078 1 94.12 201 VAL A O 1
ATOM 1555 N N . LYS A 1 202 ? 19.094 8.656 16.875 1 95 202 LYS A N 1
ATOM 1556 C CA . LYS A 1 202 ? 19.688 9.859 17.438 1 95 202 LYS A CA 1
ATOM 1557 C C . LYS A 1 202 ? 20.75 9.508 18.484 1 95 202 LYS A C 1
ATOM 1559 O O . LYS A 1 202 ? 21.844 10.078 18.484 1 95 202 LYS A O 1
ATOM 1564 N N . SER A 1 203 ? 20.469 8.586 19.344 1 94 203 SER A N 1
ATOM 1565 C CA . SER A 1 203 ? 21.359 8.211 20.438 1 94 203 SER A CA 1
ATOM 1566 C C . SER A 1 203 ? 22.594 7.488 19.922 1 94 203 SER A C 1
ATOM 1568 O O . SER A 1 203 ? 23.703 7.758 20.375 1 94 203 SER A O 1
ATOM 1570 N N . VAL A 1 204 ? 22.469 6.602 18.984 1 93.19 204 VAL A N 1
ATOM 1571 C CA . VAL A 1 204 ? 23.562 5.758 18.484 1 93.19 204 VAL A CA 1
ATOM 1572 C C . VAL A 1 204 ? 24.531 6.605 17.672 1 93.19 204 VAL A C 1
ATOM 1574 O O . VAL A 1 204 ? 25.75 6.422 17.766 1 93.19 204 VAL A O 1
ATOM 1577 N N . PHE A 1 205 ? 24.031 7.5 16.922 1 94.38 205 PHE A N 1
ATOM 1578 C CA . PHE A 1 205 ? 24.906 8.234 16.016 1 94.38 205 PHE A CA 1
ATOM 1579 C C . PHE A 1 205 ? 25.141 9.648 16.516 1 94.38 205 PHE A C 1
ATOM 1581 O O . PHE A 1 205 ? 25.781 10.461 15.844 1 94.38 205 PHE A O 1
ATOM 1588 N N . ASP A 1 206 ? 24.562 9.992 17.672 1 92.69 206 ASP A N 1
ATOM 1589 C CA . ASP A 1 206 ? 24.75 11.297 18.297 1 92.69 206 ASP A CA 1
ATOM 1590 C C . ASP A 1 206 ? 24.391 12.43 17.328 1 92.69 206 ASP A C 1
ATOM 1592 O O . ASP A 1 206 ? 25.203 13.312 17.062 1 92.69 206 ASP A O 1
ATOM 1596 N N . LEU A 1 207 ? 23.156 12.312 16.953 1 91.44 207 LEU A N 1
ATOM 1597 C CA . LEU A 1 207 ? 22.703 13.258 15.938 1 91.44 207 LEU A CA 1
ATOM 1598 C C . LEU A 1 207 ? 21.922 14.398 16.578 1 91.44 207 LEU A C 1
ATOM 1600 O O . LEU A 1 207 ? 21.422 14.266 17.688 1 91.44 207 LEU A O 1
ATOM 1604 N N . ASP A 1 208 ? 21.828 15.508 15.867 1 86.75 208 ASP A N 1
ATOM 1605 C CA . ASP A 1 208 ? 21.031 16.656 16.297 1 86.75 208 ASP A CA 1
ATOM 1606 C C . ASP A 1 208 ? 19.562 16.453 15.992 1 86.75 208 ASP A C 1
ATOM 1608 O O . ASP A 1 208 ? 18.688 16.844 16.781 1 86.75 208 ASP A O 1
ATOM 1612 N N . PHE A 1 209 ? 19.328 15.859 14.875 1 87.44 209 PHE A N 1
ATOM 1613 C CA . PHE A 1 209 ? 17.953 15.656 14.445 1 87.44 209 PHE A CA 1
ATOM 1614 C C . PHE A 1 209 ? 17.547 14.195 14.617 1 87.44 209 PHE A C 1
ATOM 1616 O O . PHE A 1 209 ? 18.266 13.289 14.188 1 87.44 209 PHE A O 1
ATOM 1623 N N . ARG A 1 210 ? 16.406 14 15.242 1 91 210 ARG A N 1
ATOM 1624 C CA . ARG A 1 210 ? 15.883 12.656 15.453 1 91 210 ARG A CA 1
ATOM 1625 C C . ARG A 1 210 ? 15.289 12.094 14.164 1 91 210 ARG A C 1
ATOM 1627 O O . ARG A 1 210 ? 15.422 10.906 13.883 1 91 210 ARG A O 1
ATOM 1634 N N . LEU A 1 211 ? 14.664 12.961 13.438 1 95.31 211 LEU A N 1
ATOM 1635 C CA . LEU A 1 211 ? 14.016 12.57 12.195 1 95.31 211 LEU A CA 1
ATOM 1636 C C . LEU A 1 211 ? 14.875 12.953 10.992 1 95.31 211 LEU A C 1
ATOM 1638 O O . LEU A 1 211 ? 15.203 14.125 10.812 1 95.31 211 LEU A O 1
ATOM 1642 N N . ASN A 1 212 ? 15.258 11.938 10.195 1 97.69 212 ASN A N 1
ATOM 1643 C CA . ASN A 1 212 ? 16.172 12.109 9.07 1 97.69 212 ASN A CA 1
ATOM 1644 C C . ASN A 1 212 ? 16.016 10.992 8.047 1 97.69 212 ASN A C 1
ATOM 1646 O O . ASN A 1 212 ? 15.109 10.156 8.164 1 97.69 212 ASN A O 1
ATOM 1650 N N . ALA A 1 213 ? 16.891 11 7.059 1 97.69 213 ALA A N 1
ATOM 1651 C CA . ALA A 1 213 ? 16.766 10.055 5.953 1 97.69 213 ALA A CA 1
ATOM 1652 C C . ALA A 1 213 ? 17.031 8.625 6.418 1 97.69 213 ALA A C 1
ATOM 1654 O O . ALA A 1 213 ? 16.422 7.676 5.918 1 97.69 213 ALA A O 1
ATOM 1655 N N . ILE A 1 214 ? 17.875 8.406 7.395 1 97.81 214 ILE A N 1
ATOM 1656 C CA . ILE A 1 214 ? 18.172 7.078 7.906 1 97.81 214 ILE A CA 1
ATOM 1657 C C . ILE A 1 214 ? 16.953 6.523 8.641 1 97.81 214 ILE A C 1
ATOM 1659 O O . ILE A 1 214 ? 16.562 5.375 8.422 1 97.81 214 ILE A O 1
ATOM 1663 N N . THR A 1 215 ? 16.406 7.379 9.508 1 97.5 215 THR A N 1
ATOM 1664 C CA . THR A 1 215 ? 15.211 6.949 10.242 1 97.5 215 THR A CA 1
ATOM 1665 C C . THR A 1 215 ? 14.086 6.586 9.273 1 97.5 215 THR A C 1
ATOM 1667 O O . THR A 1 215 ? 13.445 5.543 9.422 1 97.5 215 THR A O 1
ATOM 1670 N N . GLY A 1 216 ? 13.836 7.48 8.281 1 97.69 216 GLY A N 1
ATOM 1671 C CA . GLY A 1 216 ? 12.844 7.188 7.262 1 97.69 216 GLY A CA 1
ATOM 1672 C C . GLY A 1 216 ? 13.18 5.957 6.438 1 97.69 216 GLY A C 1
ATOM 1673 O O . GLY A 1 216 ? 12.297 5.152 6.125 1 97.69 216 GLY A O 1
ATOM 1674 N N . GLY A 1 217 ? 14.422 5.82 6.07 1 97.94 217 GLY A N 1
ATOM 1675 C CA . GLY A 1 217 ? 14.883 4.676 5.297 1 97.94 217 GLY A CA 1
ATOM 1676 C C . GLY A 1 217 ? 14.688 3.354 6.016 1 97.94 217 GLY A C 1
ATOM 1677 O O . GLY A 1 217 ? 14.328 2.35 5.398 1 97.94 217 GLY A O 1
ATOM 1678 N N . ILE A 1 218 ? 14.93 3.328 7.289 1 95.56 218 ILE A N 1
ATOM 1679 C CA . ILE A 1 218 ? 14.719 2.129 8.094 1 95.56 218 ILE A CA 1
ATOM 1680 C C . ILE A 1 218 ? 13.234 1.755 8.078 1 95.56 218 ILE A C 1
ATOM 1682 O O . ILE A 1 218 ? 12.883 0.586 7.895 1 95.56 218 ILE A O 1
ATOM 1686 N N . GLY A 1 219 ? 12.383 2.781 8.312 1 94.94 219 GLY A N 1
ATOM 1687 C CA . GLY A 1 219 ? 10.961 2.516 8.219 1 94.94 219 GLY A CA 1
ATOM 1688 C C . GLY A 1 219 ? 10.539 1.95 6.875 1 94.94 219 GLY A C 1
ATOM 1689 O O . GLY A 1 219 ? 9.789 0.977 6.809 1 94.94 219 GLY A O 1
ATOM 1690 N N . LEU A 1 220 ? 11.047 2.547 5.824 1 96.88 220 LEU A N 1
ATOM 1691 C CA . LEU A 1 220 ? 10.742 2.082 4.473 1 96.88 220 LEU A CA 1
ATOM 1692 C C . LEU A 1 220 ? 11.281 0.673 4.25 1 96.88 220 LEU A C 1
ATOM 1694 O O . LEU A 1 220 ? 10.672 -0.118 3.523 1 96.88 220 LEU A O 1
ATOM 1698 N N . SER A 1 221 ? 12.383 0.375 4.863 1 95.12 221 SER A N 1
ATOM 1699 C CA . SER A 1 221 ? 12.93 -0.971 4.734 1 95.12 221 SER A CA 1
ATOM 1700 C C . SER A 1 221 ? 11.984 -2.012 5.328 1 95.12 221 SER A C 1
ATOM 1702 O O . SER A 1 221 ? 11.797 -3.084 4.75 1 95.12 221 SER A O 1
ATOM 1704 N N . ILE A 1 222 ? 11.43 -1.688 6.426 1 91 222 ILE A N 1
ATOM 1705 C CA . ILE A 1 222 ? 10.477 -2.584 7.074 1 91 222 ILE A CA 1
ATOM 1706 C C . ILE A 1 222 ? 9.289 -2.83 6.148 1 91 222 ILE A C 1
ATOM 1708 O O . ILE A 1 222 ? 8.789 -3.955 6.059 1 91 222 ILE A O 1
ATOM 1712 N N . ALA A 1 223 ? 8.938 -1.808 5.473 1 91.88 223 ALA A N 1
ATOM 1713 C CA . ALA A 1 223 ? 7.77 -1.885 4.605 1 91.88 223 ALA A CA 1
ATOM 1714 C C . ALA A 1 223 ? 8.07 -2.709 3.354 1 91.88 223 ALA A C 1
ATOM 1716 O O . ALA A 1 223 ? 7.18 -3.375 2.814 1 91.88 223 ALA A O 1
ATOM 1717 N N . VAL A 1 224 ? 9.297 -2.775 2.84 1 94.06 224 VAL A N 1
ATOM 1718 C CA . VAL A 1 224 ? 9.555 -3.389 1.542 1 94.06 224 VAL A CA 1
ATOM 1719 C C . VAL A 1 224 ? 10.047 -4.824 1.736 1 94.06 224 VAL A C 1
ATOM 1721 O O . VAL A 1 224 ? 10.047 -5.617 0.794 1 94.06 224 VAL A O 1
ATOM 1724 N N . ILE A 1 225 ? 10.453 -5.234 2.922 1 92.31 225 ILE A N 1
ATOM 1725 C CA . ILE A 1 225 ? 11.039 -6.543 3.197 1 92.31 225 ILE A CA 1
ATOM 1726 C C . ILE A 1 225 ? 10.047 -7.645 2.812 1 92.31 225 ILE A C 1
ATOM 1728 O O . ILE A 1 225 ? 10.406 -8.586 2.102 1 92.31 225 ILE A O 1
ATOM 1732 N N . PRO A 1 226 ? 8.789 -7.559 3.246 1 89.69 226 PRO A N 1
ATOM 1733 C CA . PRO A 1 226 ? 7.883 -8.672 2.949 1 89.69 226 PRO A CA 1
ATOM 1734 C C . PRO A 1 226 ? 7.691 -8.891 1.451 1 89.69 226 PRO A C 1
ATOM 1736 O O . PRO A 1 226 ? 7.688 -10.039 0.989 1 89.69 226 PRO A O 1
ATOM 1739 N N . ILE A 1 227 ? 7.551 -7.812 0.671 1 90.94 227 ILE A N 1
ATOM 1740 C CA . ILE A 1 227 ? 7.289 -7.965 -0.756 1 90.94 227 ILE A CA 1
ATOM 1741 C C . ILE A 1 227 ? 8.547 -8.484 -1.455 1 90.94 227 ILE A C 1
ATOM 1743 O O . ILE A 1 227 ? 8.461 -9.344 -2.338 1 90.94 227 ILE A O 1
ATOM 1747 N N . ILE A 1 228 ? 9.727 -8.023 -1.089 1 94.38 228 ILE A N 1
ATOM 1748 C CA . ILE A 1 228 ? 10.969 -8.516 -1.683 1 94.38 228 ILE A CA 1
ATOM 1749 C C . ILE A 1 228 ? 11.172 -9.977 -1.315 1 94.38 228 ILE A C 1
ATOM 1751 O O . ILE A 1 228 ? 11.539 -10.797 -2.166 1 94.38 228 ILE A O 1
ATOM 1755 N N . PHE A 1 229 ? 10.883 -10.312 -0.061 1 92.75 229 PHE A N 1
ATOM 1756 C CA . PHE A 1 229 ? 10.984 -11.688 0.409 1 92.75 229 PHE A CA 1
ATOM 1757 C C . PHE A 1 229 ? 10.094 -12.609 -0.408 1 92.75 229 PHE A C 1
ATOM 1759 O O . PHE A 1 229 ? 10.547 -13.625 -0.927 1 92.75 229 PHE A O 1
ATOM 1766 N N . THR A 1 230 ? 8.875 -12.25 -0.497 1 90.19 230 THR A N 1
ATOM 1767 C CA . THR A 1 230 ? 7.887 -13.117 -1.128 1 90.19 230 THR A CA 1
ATOM 1768 C C . THR A 1 230 ? 8.242 -13.367 -2.592 1 90.19 230 THR A C 1
ATOM 1770 O O . THR A 1 230 ? 8.227 -14.508 -3.055 1 90.19 230 THR A O 1
ATOM 1773 N N . VAL A 1 231 ? 8.594 -12.344 -3.32 1 91 231 VAL A N 1
ATOM 1774 C CA . VAL A 1 231 ? 8.883 -12.469 -4.746 1 91 231 VAL A CA 1
ATOM 1775 C C . VAL A 1 231 ? 10.227 -13.172 -4.941 1 91 231 VAL A C 1
ATOM 1777 O O . VAL A 1 231 ? 10.383 -13.977 -5.859 1 91 231 VAL A O 1
ATOM 1780 N N . ALA A 1 232 ? 11.172 -12.891 -4.098 1 94 232 ALA A N 1
ATOM 1781 C CA . ALA A 1 232 ? 12.461 -13.57 -4.176 1 94 232 ALA A CA 1
ATOM 1782 C C . ALA A 1 232 ? 12.312 -15.062 -3.863 1 94 232 ALA A C 1
ATOM 1784 O O . ALA A 1 232 ? 12.922 -15.898 -4.531 1 94 232 ALA A O 1
ATOM 1785 N N . GLU A 1 233 ? 11.625 -15.344 -2.795 1 92.19 233 GLU A N 1
ATOM 1786 C CA . GLU A 1 233 ? 11.383 -16.734 -2.432 1 92.19 233 GLU A CA 1
ATOM 1787 C C . GLU A 1 233 ? 10.688 -17.5 -3.561 1 92.19 233 GLU A C 1
ATOM 1789 O O . GLU A 1 233 ? 11.031 -18.641 -3.848 1 92.19 233 GLU A O 1
ATOM 1794 N N . ASP A 1 234 ? 9.734 -16.891 -4.211 1 89.94 234 ASP A N 1
ATOM 1795 C CA . ASP A 1 234 ? 9.07 -17.484 -5.363 1 89.94 234 ASP A CA 1
ATOM 1796 C C . ASP A 1 234 ? 10.055 -17.734 -6.504 1 89.94 234 ASP A C 1
ATOM 1798 O O . ASP A 1 234 ? 10 -18.781 -7.16 1 89.94 234 ASP A O 1
ATOM 1802 N N . ALA A 1 235 ? 10.867 -16.75 -6.77 1 92.69 235 ALA A N 1
ATOM 1803 C CA . ALA A 1 235 ? 11.875 -16.875 -7.824 1 92.69 235 ALA A CA 1
ATOM 1804 C C . ALA A 1 235 ? 12.805 -18.047 -7.555 1 92.69 235 ALA A C 1
ATOM 1806 O O . ALA A 1 235 ? 13.156 -18.797 -8.469 1 92.69 235 ALA A O 1
ATOM 1807 N N . LEU A 1 236 ? 13.172 -18.234 -6.332 1 93.94 236 LEU A N 1
ATOM 1808 C CA . LEU A 1 236 ? 14.055 -19.328 -5.949 1 93.94 236 LEU A CA 1
ATOM 1809 C C . LEU A 1 236 ? 13.359 -20.672 -6.133 1 93.94 236 LEU A C 1
ATOM 1811 O O . LEU A 1 236 ? 13.984 -21.656 -6.559 1 93.94 236 LEU A O 1
ATOM 1815 N N . ASN A 1 237 ? 12.141 -20.688 -5.895 1 92.5 237 ASN A N 1
ATOM 1816 C CA . ASN A 1 237 ? 11.375 -21.922 -5.98 1 92.5 237 ASN A CA 1
ATOM 1817 C C . ASN A 1 237 ? 11.062 -22.297 -7.43 1 92.5 237 ASN A C 1
ATOM 1819 O O . ASN A 1 237 ? 10.672 -23.422 -7.715 1 92.5 237 ASN A O 1
ATOM 1823 N N . THR A 1 238 ? 11.203 -21.359 -8.297 1 89.19 238 THR A N 1
ATOM 1824 C CA . THR A 1 238 ? 10.945 -21.625 -9.703 1 89.19 238 THR A CA 1
ATOM 1825 C C . THR A 1 238 ? 12.148 -22.297 -10.359 1 89.19 238 THR A C 1
ATOM 1827 O O . THR A 1 238 ? 12.039 -22.859 -11.453 1 89.19 238 THR A O 1
ATOM 1830 N N . VAL A 1 239 ? 13.328 -22.234 -9.758 1 92.5 239 VAL A N 1
ATOM 1831 C CA . VAL A 1 239 ? 14.523 -22.875 -10.289 1 92.5 239 VAL A CA 1
ATOM 1832 C C . VAL A 1 239 ? 14.375 -24.391 -10.219 1 92.5 239 VAL A C 1
ATOM 1834 O O . VAL A 1 239 ? 14.023 -24.938 -9.164 1 92.5 239 VAL A O 1
ATOM 1837 N N . PRO A 1 240 ? 14.609 -25.078 -11.32 1 93.19 240 PRO A N 1
ATOM 1838 C CA . PRO A 1 240 ? 14.469 -26.531 -11.328 1 93.19 240 PRO A CA 1
ATOM 1839 C C . PRO A 1 240 ? 15.312 -27.203 -10.25 1 93.19 240 PRO A C 1
ATOM 1841 O O . PRO A 1 240 ? 16.469 -26.844 -10.047 1 93.19 240 PRO A O 1
ATOM 1844 N N . GLN A 1 241 ? 14.719 -28.219 -9.695 1 92.25 241 GLN A N 1
ATOM 1845 C CA . GLN A 1 241 ? 15.383 -28.938 -8.617 1 92.25 241 GLN A CA 1
ATOM 1846 C C . GLN A 1 241 ? 16.594 -29.719 -9.148 1 92.25 241 GLN A C 1
ATOM 1848 O O . GLN A 1 241 ? 17.484 -30.078 -8.383 1 92.25 241 GLN A O 1
ATOM 1853 N N . SER A 1 242 ? 16.594 -29.938 -10.375 1 94.31 242 SER A N 1
ATOM 1854 C CA . SER A 1 242 ? 17.703 -30.656 -10.984 1 94.31 242 SER A CA 1
ATOM 1855 C C . SER A 1 242 ? 19.016 -29.922 -10.766 1 94.31 242 SER A C 1
ATOM 1857 O O . SER A 1 242 ? 20.078 -30.547 -10.641 1 94.31 242 SER A O 1
ATOM 1859 N N . TYR A 1 243 ? 18.938 -28.578 -10.703 1 93.19 243 TYR A N 1
ATOM 1860 C CA . TYR A 1 243 ? 20.125 -27.781 -10.422 1 93.19 243 TYR A CA 1
ATOM 1861 C C . TYR A 1 243 ? 20.656 -28.062 -9.023 1 93.19 243 TYR A C 1
ATOM 1863 O O . TYR A 1 243 ? 21.859 -28.25 -8.836 1 93.19 243 TYR A O 1
ATOM 1871 N N . ARG A 1 244 ? 19.766 -28.109 -8.148 1 93.12 244 ARG A N 1
ATOM 1872 C CA . ARG A 1 244 ? 20.141 -28.375 -6.758 1 93.12 244 ARG A CA 1
ATOM 1873 C C . ARG A 1 244 ? 20.703 -29.781 -6.59 1 93.12 244 ARG A C 1
ATOM 1875 O O . ARG A 1 244 ? 21.766 -29.953 -5.977 1 93.12 244 ARG A O 1
ATOM 1882 N N . GLN A 1 245 ? 20.031 -30.75 -7.156 1 94.06 245 GLN A N 1
ATOM 1883 C CA . GLN A 1 245 ? 20.453 -32.125 -7.062 1 94.06 245 GLN A CA 1
ATOM 1884 C C . GLN A 1 245 ? 21.812 -32.344 -7.715 1 94.06 245 GLN A C 1
ATOM 1886 O O . GLN A 1 245 ? 22.672 -33.062 -7.176 1 94.06 245 GLN A O 1
ATOM 1891 N N . ALA A 1 246 ? 21.938 -31.719 -8.828 1 94.44 246 ALA A N 1
ATOM 1892 C CA . ALA A 1 246 ? 23.203 -31.844 -9.539 1 94.44 246 ALA A CA 1
ATOM 1893 C C . ALA A 1 246 ? 24.344 -31.234 -8.719 1 94.44 246 ALA A C 1
ATOM 1895 O O . ALA A 1 246 ? 25.438 -31.797 -8.641 1 94.44 246 ALA A O 1
ATOM 1896 N N . SER A 1 247 ? 24.094 -30.109 -8.188 1 92.88 247 SER A N 1
ATOM 1897 C CA . SER A 1 247 ? 25.109 -29.422 -7.383 1 92.88 247 SER A CA 1
ATOM 1898 C C . SER A 1 247 ? 25.5 -30.266 -6.172 1 92.88 247 SER A C 1
ATOM 1900 O O . SER A 1 247 ? 26.688 -30.406 -5.879 1 92.88 247 SER A O 1
ATOM 1902 N N . LEU A 1 248 ? 24.562 -30.859 -5.555 1 91.94 248 LEU A N 1
ATOM 1903 C CA . LEU A 1 248 ? 24.828 -31.688 -4.383 1 91.94 248 LEU A CA 1
ATOM 1904 C C . LEU A 1 248 ? 25.547 -32.969 -4.777 1 91.94 248 LEU A C 1
ATOM 1906 O O . LEU A 1 248 ? 26.422 -33.438 -4.055 1 91.94 248 LEU A O 1
ATOM 1910 N N . ALA A 1 249 ? 25.141 -33.531 -5.84 1 94.12 249 ALA A N 1
ATOM 1911 C CA . ALA A 1 249 ? 25.75 -34.75 -6.336 1 94.12 249 ALA A CA 1
ATOM 1912 C C . ALA A 1 249 ? 27.234 -34.531 -6.648 1 94.12 249 ALA A C 1
ATOM 1914 O O . ALA A 1 249 ? 28.047 -35.469 -6.539 1 94.12 249 ALA A O 1
ATOM 1915 N N . LEU A 1 250 ? 27.578 -33.312 -7.039 1 94 250 LEU A N 1
ATOM 1916 C CA . LEU A 1 250 ? 28.953 -32.969 -7.359 1 94 250 LEU A CA 1
ATOM 1917 C C . LEU A 1 250 ? 29.75 -32.719 -6.09 1 94 250 LEU A C 1
ATOM 1919 O O . LEU A 1 250 ? 30.953 -32.438 -6.152 1 94 250 LEU A O 1
ATOM 1923 N N . GLY A 1 251 ? 29.094 -32.781 -4.887 1 90.75 251 GLY A N 1
ATOM 1924 C CA . GLY A 1 251 ? 29.797 -32.656 -3.619 1 90.75 251 GLY A CA 1
ATOM 1925 C C . GLY A 1 251 ? 29.672 -31.297 -2.979 1 90.75 251 GLY A C 1
ATOM 1926 O O . GLY A 1 251 ? 30.297 -31.016 -1.948 1 90.75 251 GLY A O 1
ATOM 1927 N N . ALA A 1 252 ? 28.906 -30.484 -3.641 1 88.81 252 ALA A N 1
ATOM 1928 C CA . ALA A 1 252 ? 28.703 -29.156 -3.049 1 88.81 252 ALA A CA 1
ATOM 1929 C C . ALA A 1 252 ? 27.875 -29.25 -1.776 1 88.81 252 ALA A C 1
ATOM 1931 O O . ALA A 1 252 ? 27.031 -30.156 -1.639 1 88.81 252 ALA A O 1
ATOM 1932 N N . THR A 1 253 ? 28.172 -28.281 -0.823 1 85.25 253 THR A N 1
ATOM 1933 C CA . THR A 1 253 ? 27.344 -28.203 0.376 1 85.25 253 THR A CA 1
ATOM 1934 C C . THR A 1 253 ? 26.016 -27.484 0.074 1 85.25 253 THR A C 1
ATOM 1936 O O . THR A 1 253 ? 25.875 -26.875 -0.979 1 85.25 253 THR A O 1
ATOM 1939 N N . GLU A 1 254 ? 25.047 -27.609 0.977 1 85.06 254 GLU A N 1
ATOM 1940 C CA . GLU A 1 254 ? 23.75 -26.953 0.796 1 85.06 254 GLU A CA 1
ATOM 1941 C C . GLU A 1 254 ? 23.906 -25.453 0.642 1 85.06 254 GLU A C 1
ATOM 1943 O O . GLU A 1 254 ? 23.203 -24.828 -0.157 1 85.06 254 GLU A O 1
ATOM 1948 N N . TRP A 1 255 ? 24.766 -24.953 1.338 1 83.88 255 TRP A N 1
ATOM 1949 C CA . TRP A 1 255 ? 24.984 -23.516 1.294 1 83.88 255 TRP A CA 1
ATOM 1950 C C . TRP A 1 255 ? 25.609 -23.094 -0.032 1 83.88 255 TRP A C 1
ATOM 1952 O O . TRP A 1 255 ? 25.219 -22.078 -0.618 1 83.88 255 TRP A O 1
ATOM 1962 N N . GLN A 1 256 ? 26.594 -23.844 -0.419 1 86.25 256 GLN A N 1
ATOM 1963 C CA . GLN A 1 256 ? 27.219 -23.578 -1.707 1 86.25 256 GLN A CA 1
ATOM 1964 C C . GLN A 1 256 ? 26.219 -23.672 -2.846 1 86.25 256 GLN A C 1
ATOM 1966 O O . GLN A 1 256 ? 26.219 -22.859 -3.766 1 86.25 256 GLN A O 1
ATOM 1971 N N . THR A 1 257 ? 25.391 -24.703 -2.662 1 91.69 257 THR A N 1
ATOM 1972 C CA . THR A 1 257 ? 24.344 -24.906 -3.668 1 91.69 257 THR A CA 1
ATOM 1973 C C . THR A 1 257 ? 23.375 -23.734 -3.68 1 91.69 257 THR A C 1
ATOM 1975 O O . THR A 1 257 ? 23.016 -23.219 -4.746 1 91.69 257 THR A O 1
ATOM 1978 N N . ALA A 1 258 ? 23 -23.25 -2.514 1 90.62 258 ALA A N 1
ATOM 1979 C CA . ALA A 1 258 ? 22.031 -22.172 -2.389 1 90.62 258 ALA A CA 1
ATOM 1980 C C . ALA A 1 258 ? 22.594 -20.859 -2.932 1 90.62 258 ALA A C 1
ATOM 1982 O O . ALA A 1 258 ? 21.938 -20.188 -3.73 1 90.62 258 ALA A O 1
ATOM 1983 N N . TYR A 1 259 ? 23.75 -20.5 -2.625 1 88.19 259 TYR A N 1
ATOM 1984 C CA . TYR A 1 259 ? 24.297 -19.172 -2.891 1 88.19 259 TYR A CA 1
ATOM 1985 C C . TYR A 1 259 ? 24.953 -19.125 -4.27 1 88.19 259 TYR A C 1
ATOM 1987 O O . TYR A 1 259 ? 24.938 -18.094 -4.934 1 88.19 259 TYR A O 1
ATOM 1995 N N . ARG A 1 260 ? 25.516 -20.203 -4.676 1 90.75 260 ARG A N 1
ATOM 1996 C CA . ARG A 1 260 ? 26.344 -20.156 -5.887 1 90.75 260 ARG A CA 1
ATOM 1997 C C . ARG A 1 260 ? 25.578 -20.734 -7.078 1 90.75 260 ARG A C 1
ATOM 1999 O O . ARG A 1 260 ? 25.969 -20.516 -8.227 1 90.75 260 ARG A O 1
ATOM 2006 N N . VAL A 1 261 ? 24.609 -21.516 -6.82 1 92.88 261 VAL A N 1
ATOM 2007 C CA . VAL A 1 261 ? 23.922 -22.172 -7.926 1 92.88 261 VAL A CA 1
ATOM 2008 C C . VAL A 1 261 ? 22.484 -21.672 -8 1 92.88 261 VAL A C 1
ATOM 2010 O O . VAL A 1 261 ? 22.078 -21.047 -8.984 1 92.88 261 VAL A O 1
ATOM 2013 N N . MET A 1 262 ? 21.812 -21.828 -6.898 1 95.31 262 MET A N 1
ATOM 2014 C CA . MET A 1 262 ? 20.391 -21.547 -6.914 1 95.31 262 MET A CA 1
ATOM 2015 C C . MET A 1 262 ? 20.141 -20.031 -7 1 95.31 262 MET A C 1
ATOM 2017 O O . MET A 1 262 ? 19.312 -19.578 -7.789 1 95.31 262 MET A O 1
ATOM 2021 N N . LEU A 1 263 ? 20.812 -19.25 -6.234 1 93.94 263 LEU A N 1
ATOM 2022 C CA . LEU A 1 263 ? 20.609 -17.812 -6.211 1 93.94 263 LEU A CA 1
ATOM 2023 C C . LEU A 1 263 ? 20.953 -17.188 -7.559 1 93.94 263 LEU A C 1
ATOM 2025 O O . LEU A 1 263 ? 20.172 -16.422 -8.125 1 93.94 263 LEU A O 1
ATOM 2029 N N . PRO A 1 264 ? 22.125 -17.547 -8.117 1 94.31 264 PRO A N 1
ATOM 2030 C CA . PRO A 1 264 ? 22.438 -17 -9.43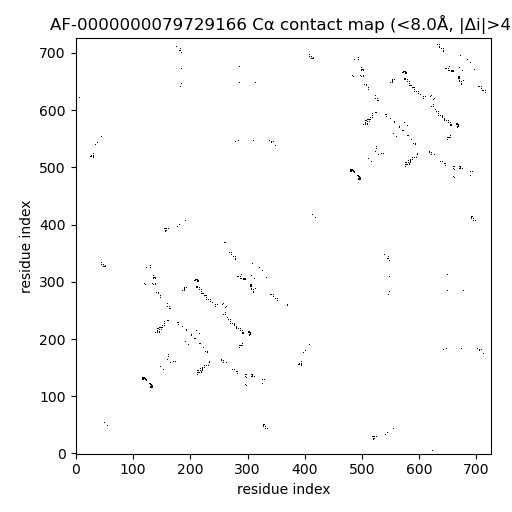8 1 94.31 264 PRO A CA 1
ATOM 2031 C C . PRO A 1 264 ? 21.422 -17.391 -10.5 1 94.31 264 PRO A C 1
ATOM 2033 O O . PRO A 1 264 ? 21.109 -16.594 -11.391 1 94.31 264 PRO A O 1
ATOM 2036 N N . ALA A 1 265 ? 20.906 -18.594 -10.398 1 93.94 265 ALA A N 1
ATOM 2037 C CA . ALA A 1 265 ? 19.906 -19.047 -11.352 1 93.94 265 ALA A CA 1
ATOM 2038 C C . ALA A 1 265 ? 18.594 -18.266 -11.188 1 93.94 265 ALA A C 1
ATOM 2040 O O . ALA A 1 265 ? 17.844 -18.109 -12.148 1 93.94 265 ALA A O 1
ATOM 2041 N N . ALA A 1 266 ? 18.375 -17.75 -10 1 95 266 ALA A N 1
ATOM 2042 C CA . ALA A 1 266 ? 17.125 -17.047 -9.703 1 95 266 ALA A CA 1
ATOM 2043 C C . ALA A 1 266 ? 17.297 -15.539 -9.797 1 95 266 ALA A C 1
ATOM 2045 O O . ALA A 1 266 ? 16.375 -14.781 -9.484 1 95 266 ALA A O 1
ATOM 2046 N N . LEU A 1 267 ? 18.422 -15.016 -10.25 1 94 267 LEU A N 1
ATOM 2047 C CA . LEU A 1 267 ? 18.781 -13.609 -10.188 1 94 267 LEU A CA 1
ATOM 2048 C C . LEU A 1 267 ? 17.766 -12.75 -10.938 1 94 267 LEU A C 1
ATOM 2050 O O . LEU A 1 267 ? 17.391 -11.672 -10.469 1 94 267 LEU A O 1
ATOM 2054 N N . PRO A 1 268 ? 17.328 -13.195 -12.117 1 91.56 268 PRO A N 1
ATOM 2055 C CA . PRO A 1 268 ? 16.328 -12.367 -12.781 1 91.56 268 PRO A CA 1
ATOM 2056 C C . PRO A 1 268 ? 15.086 -12.125 -11.93 1 91.56 268 PRO A C 1
ATOM 2058 O O . PRO A 1 268 ? 14.586 -11 -11.859 1 91.56 268 PRO A O 1
ATOM 2061 N N . GLY A 1 269 ? 14.633 -13.203 -11.273 1 92.81 269 GLY A N 1
ATOM 2062 C CA . GLY A 1 269 ? 13.492 -13.055 -10.375 1 92.81 269 GLY A CA 1
ATOM 2063 C C . GLY A 1 269 ? 13.805 -12.234 -9.141 1 92.81 269 GLY A C 1
ATOM 2064 O O . GLY A 1 269 ? 12.977 -11.453 -8.68 1 92.81 269 GLY A O 1
ATOM 2065 N N . VAL A 1 270 ? 14.992 -12.391 -8.625 1 94.81 270 VAL A N 1
ATOM 2066 C CA . VAL A 1 270 ? 15.422 -11.656 -7.441 1 94.81 270 VAL A CA 1
ATOM 2067 C C . VAL A 1 270 ? 15.539 -10.164 -7.777 1 94.81 270 VAL A C 1
ATOM 2069 O O . VAL A 1 270 ? 15.164 -9.312 -6.969 1 94.81 270 VAL A O 1
ATOM 2072 N N . PHE A 1 271 ? 16.031 -9.891 -8.938 1 94.5 271 PHE A N 1
ATOM 2073 C CA . PHE A 1 271 ? 16.109 -8.5 -9.375 1 94.5 271 PHE A CA 1
ATOM 2074 C C . PHE A 1 271 ? 14.727 -7.887 -9.508 1 94.5 271 PHE A C 1
ATOM 2076 O O . PHE A 1 271 ? 14.523 -6.723 -9.156 1 94.5 271 PHE A O 1
ATOM 2083 N N . ALA A 1 272 ? 13.828 -8.664 -10.062 1 92.5 272 ALA A N 1
ATOM 2084 C CA . ALA A 1 272 ? 12.445 -8.195 -10.164 1 92.5 272 ALA A CA 1
ATOM 2085 C C . ALA A 1 272 ? 11.875 -7.875 -8.781 1 92.5 272 ALA A C 1
ATOM 2087 O O . ALA A 1 272 ? 11.156 -6.891 -8.617 1 92.5 272 ALA A O 1
ATOM 2088 N N . ALA A 1 273 ? 12.203 -8.719 -7.812 1 94.62 273 ALA A N 1
ATOM 2089 C CA . ALA A 1 273 ? 11.766 -8.5 -6.438 1 94.62 273 ALA A CA 1
ATOM 2090 C C . ALA A 1 273 ? 12.273 -7.164 -5.902 1 94.62 273 ALA A C 1
ATOM 2092 O O . ALA A 1 273 ? 11.531 -6.414 -5.27 1 94.62 273 ALA A O 1
ATOM 2093 N N . ILE A 1 274 ? 13.508 -6.883 -6.207 1 96.31 274 ILE A N 1
ATOM 2094 C CA . ILE A 1 274 ? 14.133 -5.652 -5.738 1 96.31 274 ILE A CA 1
ATOM 2095 C C . ILE A 1 274 ? 13.461 -4.449 -6.402 1 96.31 274 ILE A C 1
ATOM 2097 O O . ILE A 1 274 ? 13.172 -3.449 -5.742 1 96.31 274 ILE A O 1
ATOM 2101 N N . LEU A 1 275 ? 13.211 -4.566 -7.684 1 93.81 275 LEU A N 1
ATOM 2102 C CA . LEU A 1 275 ? 12.578 -3.473 -8.406 1 93.81 275 LEU A CA 1
ATOM 2103 C C . LEU A 1 275 ? 11.18 -3.199 -7.859 1 93.81 275 LEU A C 1
ATOM 2105 O O . LEU A 1 275 ? 10.773 -2.041 -7.734 1 93.81 275 LEU A O 1
ATOM 2109 N N . LEU A 1 276 ? 10.477 -4.234 -7.535 1 90.88 276 LEU A N 1
ATOM 2110 C CA . LEU A 1 276 ? 9.164 -4.062 -6.934 1 90.88 276 LEU A CA 1
ATOM 2111 C C . LEU A 1 276 ? 9.266 -3.348 -5.59 1 90.88 276 LEU A C 1
ATOM 2113 O O . LEU A 1 276 ? 8.43 -2.502 -5.262 1 90.88 276 LEU A O 1
ATOM 2117 N N . GLY A 1 277 ? 10.289 -3.709 -4.852 1 94.25 277 GLY A N 1
ATOM 2118 C CA . GLY A 1 277 ? 10.547 -3.045 -3.586 1 94.25 277 GLY A CA 1
ATOM 2119 C C . GLY A 1 277 ? 10.852 -1.565 -3.74 1 94.25 277 GLY A C 1
ATOM 2120 O O . GLY A 1 277 ? 10.383 -0.744 -2.951 1 94.25 277 GLY A O 1
ATOM 2121 N N . ILE A 1 278 ? 11.633 -1.22 -4.75 1 95.75 278 ILE A N 1
ATOM 2122 C CA . ILE A 1 278 ? 11.945 0.178 -5.023 1 95.75 278 ILE A CA 1
ATOM 2123 C C . ILE A 1 278 ? 10.656 0.949 -5.309 1 95.75 278 ILE A C 1
ATOM 2125 O O . ILE A 1 278 ? 10.453 2.047 -4.785 1 95.75 278 ILE A O 1
ATOM 2129 N N . GLY A 1 279 ? 9.859 0.38 -6.129 1 92 279 GLY A N 1
ATOM 2130 C CA . GLY A 1 279 ? 8.578 1.008 -6.426 1 92 279 GLY A CA 1
ATOM 2131 C C . GLY A 1 279 ? 7.727 1.242 -5.191 1 92 279 GLY A C 1
ATOM 2132 O O . GLY A 1 279 ? 7.133 2.311 -5.035 1 92 279 GLY A O 1
ATOM 2133 N N . ARG A 1 280 ? 7.66 0.285 -4.328 1 91.12 280 ARG A N 1
ATOM 2134 C CA . ARG A 1 280 ? 6.891 0.378 -3.09 1 91.12 280 ARG A CA 1
ATOM 2135 C C . ARG A 1 280 ? 7.434 1.479 -2.188 1 91.12 280 ARG A C 1
ATOM 2137 O O . ARG A 1 280 ? 6.664 2.236 -1.592 1 91.12 280 ARG A O 1
ATOM 2144 N N . ALA A 1 281 ? 8.719 1.518 -2.08 1 95.44 281 ALA A N 1
ATOM 2145 C CA . ALA A 1 281 ? 9.359 2.52 -1.229 1 95.44 281 ALA A CA 1
ATOM 2146 C C . ALA A 1 281 ? 9.148 3.924 -1.788 1 95.44 281 ALA A C 1
ATOM 2148 O O . ALA A 1 281 ? 8.891 4.867 -1.036 1 95.44 281 ALA A O 1
ATOM 2149 N N . PHE A 1 282 ? 9.281 3.982 -3.031 1 93.56 282 PHE A N 1
ATOM 2150 C CA . PHE A 1 282 ? 9.188 5.262 -3.725 1 93.56 282 PHE A CA 1
ATOM 2151 C C . PHE A 1 282 ? 7.812 5.883 -3.533 1 93.56 282 PHE A C 1
ATOM 2153 O O . PHE A 1 282 ? 7.68 7.105 -3.463 1 93.56 282 PHE A O 1
ATOM 2160 N N . GLY A 1 283 ? 6.82 5.148 -3.422 1 90.94 283 GLY A N 1
ATOM 2161 C CA . GLY A 1 283 ? 5.453 5.629 -3.334 1 90.94 283 GLY A CA 1
ATOM 2162 C C . GLY A 1 283 ? 4.938 5.715 -1.91 1 90.94 283 GLY A C 1
ATOM 2163 O O . GLY A 1 283 ? 3.789 6.094 -1.68 1 90.94 283 GLY A O 1
ATOM 2164 N N . GLU A 1 284 ? 5.699 5.375 -0.971 1 93.19 284 GLU A N 1
ATOM 2165 C CA . GLU A 1 284 ? 5.281 5.375 0.428 1 93.19 284 GLU A CA 1
ATOM 2166 C C . GLU A 1 284 ? 5.129 6.797 0.958 1 93.19 284 GLU A C 1
ATOM 2168 O O . GLU A 1 284 ? 6.016 7.633 0.77 1 93.19 284 GLU A O 1
ATOM 2173 N N . THR A 1 285 ? 4.043 7.086 1.593 1 93.62 285 THR A N 1
ATOM 2174 C CA . THR A 1 285 ? 3.744 8.453 2.012 1 93.62 285 THR A CA 1
ATOM 2175 C C . THR A 1 285 ? 3.848 8.586 3.529 1 93.62 285 THR A C 1
ATOM 2177 O O . THR A 1 285 ? 4.645 9.383 4.035 1 93.62 285 THR A O 1
ATOM 2180 N N . MET A 1 286 ? 3.162 7.75 4.254 1 92.38 286 MET A N 1
ATOM 2181 C CA . MET A 1 286 ? 3.004 7.953 5.691 1 92.38 286 MET A CA 1
ATOM 2182 C C . MET A 1 286 ? 4.328 7.75 6.418 1 92.38 286 MET A C 1
ATOM 2184 O O . MET A 1 286 ? 4.676 8.516 7.32 1 92.38 286 MET A O 1
ATOM 2188 N N . ILE A 1 287 ? 5.051 6.727 6.055 1 95.25 287 ILE A N 1
ATOM 2189 C CA . ILE A 1 287 ? 6.352 6.496 6.676 1 95.25 287 ILE A CA 1
ATOM 2190 C C . ILE A 1 287 ? 7.266 7.691 6.41 1 95.25 287 ILE A C 1
ATOM 2192 O O . ILE A 1 287 ? 7.926 8.188 7.324 1 95.25 287 ILE A O 1
ATOM 2196 N N . ALA A 1 288 ? 7.258 8.148 5.199 1 96.25 288 ALA A N 1
ATOM 2197 C CA . ALA A 1 288 ? 8.094 9.289 4.836 1 96.25 288 ALA A CA 1
ATOM 2198 C C . ALA A 1 288 ? 7.68 10.547 5.594 1 96.25 288 ALA A C 1
ATOM 2200 O O . ALA A 1 288 ? 8.523 11.281 6.105 1 96.25 288 ALA A O 1
ATOM 2201 N N . LEU A 1 289 ? 6.438 10.789 5.734 1 94.06 289 LEU A N 1
ATOM 2202 C CA . LEU A 1 289 ? 5.926 11.961 6.434 1 94.06 289 LEU A CA 1
ATOM 2203 C C . LEU A 1 289 ? 6.324 11.938 7.902 1 94.06 289 LEU A C 1
ATOM 2205 O O . LEU A 1 289 ? 6.645 12.977 8.484 1 94.06 289 LEU A O 1
ATOM 2209 N N . MET A 1 290 ? 6.359 10.805 8.445 1 92.62 290 MET A N 1
ATOM 2210 C CA . MET A 1 290 ? 6.477 10.711 9.898 1 92.62 290 MET A CA 1
ATOM 2211 C C . MET A 1 290 ? 7.934 10.539 10.312 1 92.62 290 MET A C 1
ATOM 2213 O O . MET A 1 290 ? 8.312 10.906 11.43 1 92.62 290 MET A O 1
ATOM 2217 N N . ALA A 1 291 ? 8.734 10.055 9.383 1 96 291 ALA A N 1
ATOM 2218 C CA . ALA A 1 291 ? 10 9.539 9.898 1 96 291 ALA A CA 1
ATOM 2219 C C . ALA A 1 291 ? 11.188 10.25 9.25 1 96 291 ALA A C 1
ATOM 2221 O O . ALA A 1 291 ? 12.32 10.133 9.727 1 96 291 ALA A O 1
ATOM 2222 N N . THR A 1 292 ? 11.023 11.008 8.242 1 97.12 292 THR A N 1
ATOM 2223 C CA . THR A 1 292 ? 12.164 11.539 7.5 1 97.12 292 THR A CA 1
ATOM 2224 C C . THR A 1 292 ? 12.5 12.961 7.957 1 97.12 292 THR A C 1
ATOM 2226 O O . THR A 1 292 ? 13.461 13.555 7.48 1 97.12 292 THR A O 1
ATOM 2229 N N . GLY A 1 293 ? 11.75 13.586 8.828 1 94.88 293 GLY A N 1
ATOM 2230 C CA . GLY A 1 293 ? 11.922 14.977 9.219 1 94.88 293 GLY A CA 1
ATOM 2231 C C . GLY A 1 293 ? 11.211 15.945 8.305 1 94.88 293 GLY A C 1
ATOM 2232 O O . GLY A 1 293 ? 11.117 17.141 8.602 1 94.88 293 GLY A O 1
ATOM 2233 N N . ASN A 1 294 ? 10.766 15.523 7.227 1 93.94 294 ASN A N 1
ATOM 2234 C CA . ASN A 1 294 ? 9.852 16.188 6.309 1 93.94 294 ASN A CA 1
ATOM 2235 C C . ASN A 1 294 ? 10.359 17.578 5.938 1 93.94 294 ASN A C 1
ATOM 2237 O O . ASN A 1 294 ? 9.578 18.531 5.863 1 93.94 294 ASN A O 1
ATOM 2241 N N . ALA A 1 295 ? 11.641 17.812 5.781 1 95 295 ALA A N 1
ATOM 2242 C CA . ALA A 1 295 ? 12.25 19.062 5.348 1 95 295 ALA A CA 1
ATOM 2243 C C . ALA A 1 295 ? 12.867 18.922 3.961 1 95 295 ALA A C 1
ATOM 2245 O O . ALA A 1 295 ? 13.695 18.047 3.727 1 95 295 ALA A O 1
ATOM 2246 N N . PRO A 1 296 ? 12.445 19.719 3.059 1 95.31 296 PRO A N 1
ATOM 2247 C CA . PRO A 1 296 ? 12.953 19.641 1.689 1 95.31 296 PRO A CA 1
ATOM 2248 C C . PRO A 1 296 ? 14.336 20.266 1.531 1 95.31 296 PRO A C 1
ATOM 2250 O O . PRO A 1 296 ? 14.477 21.281 0.841 1 95.31 296 PRO A O 1
ATOM 2253 N N . LEU A 1 297 ? 15.32 19.641 2.035 1 93.94 297 LEU A N 1
ATOM 2254 C CA . LEU A 1 297 ? 16.688 20.125 1.976 1 93.94 297 LEU A CA 1
ATOM 2255 C C . LEU A 1 297 ? 17.438 19.516 0.799 1 93.94 297 LEU A C 1
ATOM 2257 O O . LEU A 1 297 ? 17.281 18.328 0.505 1 93.94 297 LEU A O 1
ATOM 2261 N N . MET A 1 298 ? 18.203 20.391 0.182 1 94.06 298 MET A N 1
ATOM 2262 C CA . MET A 1 298 ? 19.109 19.891 -0.858 1 94.06 298 MET A CA 1
ATOM 2263 C C . MET A 1 298 ? 20.391 19.344 -0.251 1 94.06 298 MET A C 1
ATOM 2265 O O . MET A 1 298 ? 21.422 20.031 -0.249 1 94.06 298 MET A O 1
ATOM 2269 N N . SER A 1 299 ? 20.297 18.188 0.307 1 93.94 299 SER A N 1
ATOM 2270 C CA . SER A 1 299 ? 21.438 17.562 0.965 1 93.94 299 SER A CA 1
ATOM 2271 C C . SER A 1 299 ? 21.484 16.062 0.674 1 93.94 299 SER A C 1
ATOM 2273 O O . SER A 1 299 ? 20.453 15.398 0.636 1 93.94 299 SER A O 1
ATOM 2275 N N . PHE A 1 300 ? 22.672 15.625 0.474 1 94.31 300 PHE A N 1
ATOM 2276 C CA . PHE A 1 300 ? 22.875 14.203 0.24 1 94.31 300 PHE A CA 1
ATOM 2277 C C . PHE A 1 300 ? 23.219 13.484 1.538 1 94.31 300 PHE A C 1
ATOM 2279 O O . PHE A 1 300 ? 23.406 12.266 1.552 1 94.31 300 PHE A O 1
ATOM 2286 N N . GLY A 1 301 ? 23.234 14.242 2.59 1 94.75 301 GLY A N 1
ATOM 2287 C CA . GLY A 1 301 ? 23.531 13.633 3.877 1 94.75 301 GLY A CA 1
ATOM 2288 C C . GLY A 1 301 ? 22.422 12.695 4.355 1 94.75 301 GLY A C 1
ATOM 2289 O O . GLY A 1 301 ? 21.25 13.062 4.344 1 94.75 301 GLY A O 1
ATOM 2290 N N . VAL A 1 302 ? 22.844 11.555 4.793 1 95.75 302 VAL A N 1
ATOM 2291 C CA . VAL A 1 302 ? 21.859 10.531 5.156 1 95.75 302 VAL A CA 1
ATOM 2292 C C . VAL A 1 302 ? 21.281 10.836 6.535 1 95.75 302 VAL A C 1
ATOM 2294 O O . VAL A 1 302 ? 20.25 10.297 6.914 1 95.75 302 VAL A O 1
ATOM 2297 N N . PHE A 1 303 ? 21.953 11.719 7.32 1 96.44 303 PHE A N 1
ATOM 2298 C CA . PHE A 1 303 ? 21.484 12.047 8.656 1 96.44 303 PHE A CA 1
ATOM 2299 C C . PHE A 1 303 ? 20.75 13.383 8.664 1 96.44 303 PHE A C 1
ATOM 2301 O O . PHE A 1 303 ? 20.391 13.891 9.727 1 96.44 303 PHE A O 1
ATOM 2308 N N . ASP A 1 304 ? 20.5 13.961 7.488 1 96.5 304 ASP A N 1
ATOM 2309 C CA . ASP A 1 304 ? 19.734 15.195 7.359 1 96.5 304 ASP A CA 1
ATOM 2310 C C . ASP A 1 304 ? 18.25 14.906 7.129 1 96.5 304 ASP A C 1
ATOM 2312 O O . ASP A 1 304 ? 17.906 13.883 6.535 1 96.5 304 ASP A O 1
ATOM 2316 N N . PRO A 1 305 ? 17.438 15.844 7.719 1 96.88 305 PRO A N 1
ATOM 2317 C CA . PRO A 1 305 ? 16.016 15.711 7.363 1 96.88 305 PRO A CA 1
ATOM 2318 C C . PRO A 1 305 ? 15.789 15.727 5.852 1 96.88 305 PRO A C 1
ATOM 2320 O O . PRO A 1 305 ? 16.562 16.328 5.109 1 96.88 305 PRO A O 1
ATOM 2323 N N . SER A 1 306 ? 14.781 15.016 5.406 1 97.38 306 SER A N 1
ATOM 2324 C CA . SER A 1 306 ? 14.484 14.883 3.982 1 97.38 306 SER A CA 1
ATOM 2325 C C . SER A 1 306 ? 12.984 14.906 3.725 1 97.38 306 SER A C 1
ATOM 2327 O O . SER A 1 306 ? 12.188 14.664 4.633 1 97.38 306 SER A O 1
ATOM 2329 N N . ARG A 1 307 ? 12.656 15.273 2.57 1 97.31 307 ARG A N 1
ATOM 2330 C CA . ARG A 1 307 ? 11.273 15.281 2.113 1 97.31 307 ARG A CA 1
ATOM 2331 C C . ARG A 1 307 ? 11.133 14.57 0.77 1 97.31 307 ARG A C 1
ATOM 2333 O O . ARG A 1 307 ? 11.945 14.789 -0.137 1 97.31 307 ARG A O 1
ATOM 2340 N N . THR A 1 308 ? 10.133 13.641 0.692 1 97.44 308 THR A N 1
ATOM 2341 C CA . THR A 1 308 ? 9.922 12.867 -0.529 1 97.44 308 THR A CA 1
ATOM 2342 C C . THR A 1 308 ? 8.797 13.477 -1.363 1 97.44 308 THR A C 1
ATOM 2344 O O . THR A 1 308 ? 8.07 14.352 -0.892 1 97.44 308 THR A O 1
ATOM 2347 N N . PHE A 1 309 ? 8.688 12.992 -2.633 1 95.88 309 PHE A N 1
ATOM 2348 C CA . PHE A 1 309 ? 7.582 13.391 -3.5 1 95.88 309 PHE A CA 1
ATOM 2349 C C . PHE A 1 309 ? 6.242 13.086 -2.842 1 95.88 309 PHE A C 1
ATOM 2351 O O . PHE A 1 309 ? 5.383 13.969 -2.736 1 95.88 309 PHE A O 1
ATOM 2358 N N . ALA A 1 310 ? 6.098 11.867 -2.348 1 94.81 310 ALA A N 1
ATOM 2359 C CA . ALA A 1 310 ? 4.836 11.406 -1.777 1 94.81 310 ALA A CA 1
ATOM 2360 C C . ALA A 1 310 ? 4.484 12.195 -0.518 1 94.81 310 ALA A C 1
ATOM 2362 O O . ALA A 1 310 ? 3.336 12.609 -0.337 1 94.81 310 ALA A O 1
ATOM 2363 N N . ALA A 1 311 ? 5.477 12.422 0.274 1 95.06 311 ALA A N 1
ATOM 2364 C CA . ALA A 1 311 ? 5.262 13.188 1.501 1 95.06 311 ALA A CA 1
ATOM 2365 C C . ALA A 1 311 ? 4.848 14.617 1.189 1 95.06 311 ALA A C 1
ATOM 2367 O O . ALA A 1 311 ? 4.027 15.203 1.9 1 95.06 311 ALA A O 1
ATOM 2368 N N . THR A 1 312 ? 5.441 15.219 0.178 1 95.69 312 THR A N 1
ATOM 2369 C CA . THR A 1 312 ? 5.121 16.594 -0.219 1 95.69 312 THR A CA 1
ATOM 2370 C C . THR A 1 312 ? 3.658 16.703 -0.641 1 95.69 312 THR A C 1
ATOM 2372 O O . THR A 1 312 ? 2.945 17.609 -0.205 1 95.69 312 THR A O 1
ATOM 2375 N N . ILE A 1 313 ? 3.223 15.781 -1.45 1 92.25 313 ILE A N 1
ATOM 2376 C CA . ILE A 1 313 ? 1.832 15.773 -1.891 1 92.25 313 ILE A CA 1
ATOM 2377 C C . ILE A 1 313 ? 0.91 15.602 -0.686 1 92.25 313 ILE A C 1
ATOM 2379 O O . ILE A 1 313 ? -0.037 16.375 -0.506 1 92.25 313 ILE A O 1
ATOM 2383 N N . GLY A 1 314 ? 1.21 14.688 0.109 1 90.5 314 GLY A N 1
ATOM 2384 C CA . GLY A 1 314 ? 0.391 14.398 1.277 1 90.5 314 GLY A CA 1
ATOM 2385 C C . GLY A 1 314 ? 0.309 15.57 2.244 1 90.5 314 GLY A C 1
ATOM 2386 O O . GLY A 1 314 ? -0.755 15.844 2.805 1 90.5 314 GLY A O 1
ATOM 2387 N N . ALA A 1 315 ? 1.392 16.266 2.436 1 90.06 315 ALA A N 1
ATOM 2388 C CA . ALA A 1 315 ? 1.471 17.312 3.443 1 90.06 315 ALA A CA 1
ATOM 2389 C C . ALA A 1 315 ? 0.814 18.594 2.945 1 90.06 315 ALA A C 1
ATOM 2391 O O . ALA A 1 315 ? 0.27 19.375 3.738 1 90.06 315 ALA A O 1
ATOM 2392 N N . GLU A 1 316 ? 0.862 18.812 1.635 1 90.25 316 GLU A N 1
ATOM 2393 C CA . GLU A 1 316 ? 0.528 20.156 1.165 1 90.25 316 GLU A CA 1
ATOM 2394 C C . GLU A 1 316 ? -0.8 20.156 0.415 1 90.25 316 GLU A C 1
ATOM 2396 O O . GLU A 1 316 ? -1.399 21.219 0.212 1 90.25 316 GLU A O 1
ATOM 2401 N N . MET A 1 317 ? -1.31 19.141 -0 1 82.88 317 MET A N 1
ATOM 2402 C CA . MET A 1 317 ? -2.48 19.094 -0.871 1 82.88 317 MET A CA 1
ATOM 2403 C C . MET A 1 317 ? -3.719 19.609 -0.144 1 82.88 317 MET A C 1
ATOM 2405 O O . MET A 1 317 ? -4.578 20.25 -0.753 1 82.88 317 MET A O 1
ATOM 2409 N N . GLY A 1 318 ? -3.791 19.344 1.121 1 76.75 318 GLY A N 1
ATOM 2410 C CA . GLY A 1 318 ? -4.977 19.75 1.862 1 76.75 318 GLY A CA 1
ATOM 2411 C C . GLY A 1 318 ? -5.074 21.25 2.045 1 76.75 318 GLY A C 1
ATOM 2412 O O . GLY A 1 318 ? -6.16 21.781 2.293 1 76.75 318 GLY A O 1
ATOM 2413 N N . GLU A 1 319 ? -4.016 21.906 1.823 1 78.5 319 GLU A N 1
ATOM 2414 C CA . GLU A 1 319 ? -4.004 23.328 2.158 1 78.5 319 GLU A CA 1
ATOM 2415 C C . GLU A 1 319 ? -3.74 24.172 0.924 1 78.5 319 GLU A C 1
ATOM 2417 O O . GLU A 1 319 ? -3.721 25.406 1.008 1 78.5 319 GLU A O 1
ATOM 2422 N N . VAL A 1 320 ? -3.623 23.547 -0.156 1 85.81 320 VAL A N 1
ATOM 2423 C CA . VAL A 1 320 ? -3.217 24.297 -1.346 1 85.81 320 VAL A CA 1
ATOM 2424 C C . VAL A 1 320 ? -4.438 24.969 -1.978 1 85.81 320 VAL A C 1
ATOM 2426 O O . VAL A 1 320 ? -5.551 24.438 -1.903 1 85.81 320 VAL A O 1
ATOM 2429 N N . ILE A 1 321 ? -4.164 26.156 -2.574 1 83.94 321 ILE A N 1
ATOM 2430 C CA . ILE A 1 321 ? -5.223 26.891 -3.27 1 83.94 321 ILE A CA 1
ATOM 2431 C C . ILE A 1 321 ? -5.473 26.25 -4.637 1 83.94 321 ILE A C 1
ATOM 2433 O O . ILE A 1 321 ? -4.555 26.141 -5.449 1 83.94 321 ILE A O 1
ATOM 2437 N N . TRP A 1 322 ? -6.711 25.938 -4.863 1 81.62 322 TRP A N 1
ATOM 2438 C CA . TRP A 1 322 ? -7.094 25.281 -6.105 1 81.62 322 TRP A CA 1
ATOM 2439 C C . TRP A 1 322 ? -6.781 26.156 -7.312 1 81.62 322 TRP A C 1
ATOM 2441 O O . TRP A 1 322 ? -7.055 27.359 -7.293 1 81.62 322 TRP A O 1
ATOM 2451 N N . GLY A 1 323 ? -6.152 25.5 -8.305 1 82.62 323 GLY A N 1
ATOM 2452 C CA . GLY A 1 323 ? -5.902 26.203 -9.555 1 82.62 323 GLY A CA 1
ATOM 2453 C C . GLY A 1 323 ? -4.617 27 -9.539 1 82.62 323 GLY A C 1
ATOM 2454 O O . GLY A 1 323 ? -4.215 27.562 -10.562 1 82.62 323 GLY A O 1
ATOM 2455 N N . SER A 1 324 ? -3.945 27.078 -8.422 1 87.06 324 SER A N 1
ATOM 2456 C CA . SER A 1 324 ? -2.684 27.797 -8.32 1 87.06 324 SER A CA 1
ATOM 2457 C C . SER A 1 324 ? -1.541 27.016 -8.953 1 87.06 324 SER A C 1
ATOM 2459 O O . SER A 1 324 ? -1.715 25.844 -9.32 1 87.06 324 SER A O 1
ATOM 2461 N N . ASN A 1 325 ? -0.459 27.734 -9.102 1 88.69 325 ASN A N 1
ATOM 2462 C CA . ASN A 1 325 ? 0.729 27.031 -9.578 1 88.69 325 ASN A CA 1
ATOM 2463 C C . ASN A 1 325 ? 1.165 25.938 -8.617 1 88.69 325 ASN A C 1
ATOM 2465 O O . ASN A 1 325 ? 1.588 24.859 -9.039 1 88.69 325 ASN A O 1
ATOM 2469 N N . HIS A 1 326 ? 1.072 26.344 -7.34 1 90.56 326 HIS A N 1
ATOM 2470 C CA . HIS A 1 326 ? 1.383 25.359 -6.316 1 90.56 326 HIS A CA 1
ATOM 2471 C C . HIS A 1 326 ? 0.525 24.109 -6.488 1 90.56 326 HIS A C 1
ATOM 2473 O O . HIS A 1 326 ? 1.035 22.984 -6.422 1 90.56 326 HIS A O 1
ATOM 2479 N N . TYR A 1 327 ? -0.686 24.375 -6.812 1 88.94 327 TYR A N 1
ATOM 2480 C CA . TYR A 1 327 ? -1.643 23.297 -7.066 1 88.94 327 TYR A CA 1
ATOM 2481 C C . TYR A 1 327 ? -1.215 22.469 -8.266 1 88.94 327 TYR A C 1
ATOM 2483 O O . TYR A 1 327 ? -1.145 21.234 -8.18 1 88.94 327 TYR A O 1
ATOM 2491 N N . ASN A 1 328 ? -0.897 23.016 -9.281 1 90.75 328 ASN A N 1
ATOM 2492 C CA . ASN A 1 328 ? -0.515 22.328 -10.508 1 90.75 328 ASN A CA 1
ATOM 2493 C C . ASN A 1 328 ? 0.811 21.594 -10.344 1 90.75 328 ASN A C 1
ATOM 2495 O O . ASN A 1 328 ? 1 20.516 -10.914 1 90.75 328 ASN A O 1
ATOM 2499 N N . ILE A 1 329 ? 1.624 22.109 -9.578 1 92.81 329 ILE A N 1
ATOM 2500 C CA . ILE A 1 329 ? 2.93 21.484 -9.391 1 92.81 329 ILE A CA 1
ATOM 2501 C C . ILE A 1 329 ? 2.781 20.219 -8.547 1 92.81 329 ILE A C 1
ATOM 2503 O O . ILE A 1 329 ? 3.482 19.234 -8.766 1 92.81 329 ILE A O 1
ATOM 2507 N N . LEU A 1 330 ? 1.881 20.281 -7.602 1 92.44 330 LEU A N 1
ATOM 2508 C CA . LEU A 1 330 ? 1.625 19.062 -6.828 1 92.44 330 LEU A CA 1
ATOM 2509 C C . LEU A 1 330 ? 1.113 17.953 -7.727 1 92.44 330 LEU A C 1
ATOM 2511 O O . LEU A 1 330 ? 1.489 16.781 -7.551 1 92.44 330 LEU A O 1
ATOM 2515 N N . PHE A 1 331 ? 0.353 18.312 -8.734 1 90.38 331 PHE A N 1
ATOM 2516 C CA . PHE A 1 331 ? -0.095 17.328 -9.703 1 90.38 331 PHE A CA 1
ATOM 2517 C C . PHE A 1 331 ? 1.072 16.828 -10.547 1 90.38 331 PHE A C 1
ATOM 2519 O O . PHE A 1 331 ? 1.134 15.648 -10.898 1 90.38 331 PHE A O 1
ATOM 2526 N N . LEU A 1 332 ? 1.884 17.719 -10.836 1 92.19 332 LEU A N 1
ATOM 2527 C CA . LEU A 1 332 ? 3.072 17.312 -11.578 1 92.19 332 LEU A CA 1
ATOM 2528 C C . LEU A 1 332 ? 3.891 16.297 -10.781 1 92.19 332 LEU A C 1
ATOM 2530 O O . LEU A 1 332 ? 4.371 15.305 -11.336 1 92.19 332 LEU A O 1
ATOM 2534 N N . LEU A 1 333 ? 4.07 16.578 -9.508 1 93.69 333 LEU A N 1
ATOM 2535 C CA . LEU A 1 333 ? 4.777 15.625 -8.656 1 93.69 333 LEU A CA 1
ATOM 2536 C C . LEU A 1 333 ? 4.078 14.273 -8.656 1 93.69 333 LEU A C 1
ATOM 2538 O O . LEU A 1 333 ? 4.734 13.227 -8.648 1 93.69 333 LEU A O 1
ATOM 2542 N N . GLY A 1 334 ? 2.721 14.305 -8.625 1 91.06 334 GLY A N 1
ATOM 2543 C CA . GLY A 1 334 ? 1.952 13.07 -8.711 1 91.06 334 GLY A CA 1
ATOM 2544 C C . GLY A 1 334 ? 2.197 12.305 -10 1 91.06 334 GLY A C 1
ATOM 2545 O O . GLY A 1 334 ? 2.35 11.086 -9.984 1 91.06 334 GLY A O 1
ATOM 2546 N N . VAL A 1 335 ? 2.285 12.984 -11.102 1 89.69 335 VAL A N 1
ATOM 2547 C CA . VAL A 1 335 ? 2.547 12.375 -12.406 1 89.69 335 VAL A CA 1
ATOM 2548 C C . VAL A 1 335 ? 3.936 11.742 -12.406 1 89.69 335 VAL A C 1
ATOM 2550 O O . VAL A 1 335 ? 4.109 10.617 -12.883 1 89.69 335 VAL A O 1
ATOM 2553 N N . LEU A 1 336 ? 4.852 12.5 -11.891 1 90.94 336 LEU A N 1
ATOM 2554 C CA . LEU A 1 336 ? 6.219 11.992 -11.859 1 90.94 336 LEU A CA 1
ATOM 2555 C C . LEU A 1 336 ? 6.316 10.742 -10.984 1 90.94 336 LEU A C 1
ATOM 2557 O O . LEU A 1 336 ? 6.992 9.781 -11.344 1 90.94 336 LEU A O 1
ATOM 2561 N N . LEU A 1 337 ? 5.652 10.828 -9.883 1 90.25 337 LEU A N 1
ATOM 2562 C CA . LEU A 1 337 ? 5.602 9.68 -8.984 1 90.25 337 LEU A CA 1
ATOM 2563 C C . LEU A 1 337 ? 5.008 8.461 -9.695 1 90.25 337 LEU A C 1
ATOM 2565 O O . LEU A 1 337 ? 5.551 7.359 -9.602 1 90.25 337 LEU A O 1
ATOM 2569 N N . PHE A 1 338 ? 3.947 8.664 -10.336 1 84 338 PHE A N 1
ATOM 2570 C CA . PHE A 1 338 ? 3.264 7.582 -11.039 1 84 338 PHE A CA 1
ATOM 2571 C C . PHE A 1 338 ? 4.141 7.02 -12.156 1 84 338 PHE A C 1
ATOM 2573 O O . PHE A 1 338 ? 4.246 5.805 -12.312 1 84 338 PHE A O 1
ATOM 2580 N N . VAL A 1 339 ? 4.68 7.867 -12.977 1 86.44 339 VAL A N 1
ATOM 2581 C CA . VAL A 1 339 ? 5.512 7.441 -14.094 1 86.44 339 VAL A CA 1
ATOM 2582 C C . VAL A 1 339 ? 6.684 6.609 -13.578 1 86.44 339 VAL A C 1
ATOM 2584 O O . VAL A 1 339 ? 7.031 5.582 -14.172 1 86.44 339 VAL A O 1
ATOM 2587 N N . PHE A 1 340 ? 7.238 7.074 -12.531 1 89.94 340 PHE A N 1
ATOM 2588 C CA . PHE A 1 340 ? 8.367 6.34 -11.969 1 89.94 340 PHE A CA 1
ATOM 2589 C C . PHE A 1 340 ? 7.926 4.965 -11.477 1 89.94 340 PHE A C 1
ATOM 2591 O O . PHE A 1 340 ? 8.523 3.951 -11.844 1 89.94 340 PHE A O 1
ATOM 2598 N N . THR A 1 341 ? 6.887 4.945 -10.633 1 84.94 341 THR A N 1
ATOM 2599 C CA . THR A 1 341 ? 6.43 3.682 -10.062 1 84.94 341 THR A CA 1
ATOM 2600 C C . THR A 1 341 ? 5.938 2.746 -11.164 1 84.94 341 THR A C 1
ATOM 2602 O O . THR A 1 341 ? 6.207 1.544 -11.133 1 84.94 341 THR A O 1
ATOM 2605 N N . PHE A 1 342 ? 5.238 3.287 -12.078 1 82.94 342 PHE A N 1
ATOM 2606 C CA . PHE A 1 342 ? 4.723 2.498 -13.195 1 82.94 342 PHE A CA 1
ATOM 2607 C C . PHE A 1 342 ? 5.863 1.925 -14.023 1 82.94 342 PHE A C 1
ATOM 2609 O O . PHE A 1 342 ? 5.809 0.766 -14.445 1 82.94 342 PHE A O 1
ATOM 2616 N N . SER A 1 343 ? 6.844 2.727 -14.352 1 88.44 343 SER A N 1
ATOM 2617 C CA . SER A 1 343 ? 7.98 2.27 -15.141 1 88.44 343 SER A CA 1
ATOM 2618 C C . SER A 1 343 ? 8.719 1.131 -14.445 1 88.44 343 SER A C 1
ATOM 2620 O O . SER A 1 343 ? 9.086 0.141 -15.078 1 88.44 343 SER A O 1
ATOM 2622 N N . LEU A 1 344 ? 8.914 1.241 -13.156 1 88 344 LEU A N 1
ATOM 2623 C CA . LEU A 1 344 ? 9.594 0.194 -12.406 1 88 344 LEU A CA 1
ATOM 2624 C C . LEU A 1 344 ? 8.773 -1.094 -12.406 1 88 344 LEU A C 1
ATOM 2626 O O . LEU A 1 344 ? 9.32 -2.182 -12.602 1 88 344 LEU A O 1
ATOM 2630 N N . ASN A 1 345 ? 7.52 -0.894 -12.234 1 82.25 345 ASN A N 1
ATOM 2631 C CA . ASN A 1 345 ? 6.652 -2.066 -12.219 1 82.25 345 ASN A CA 1
ATOM 2632 C C . ASN A 1 345 ? 6.555 -2.707 -13.602 1 82.25 345 ASN A C 1
ATOM 2634 O O . ASN A 1 345 ? 6.488 -3.932 -13.719 1 82.25 345 ASN A O 1
ATOM 2638 N N . ALA A 1 346 ? 6.551 -1.874 -14.594 1 83.69 346 ALA A N 1
ATOM 2639 C CA . ALA A 1 346 ? 6.512 -2.369 -15.969 1 83.69 346 ALA A CA 1
ATOM 2640 C C . ALA A 1 346 ? 7.777 -3.152 -16.297 1 83.69 346 ALA A C 1
ATOM 2642 O O . ALA A 1 346 ? 7.711 -4.211 -16.938 1 83.69 346 ALA A O 1
ATOM 2643 N N . VAL A 1 347 ? 8.828 -2.68 -15.859 1 86.62 347 VAL A N 1
ATOM 2644 C CA . VAL A 1 347 ? 10.094 -3.367 -16.094 1 86.62 347 VAL A CA 1
ATOM 2645 C C . VAL A 1 347 ? 10.086 -4.715 -15.375 1 86.62 347 VAL A C 1
ATOM 2647 O O . VAL A 1 347 ? 10.523 -5.727 -15.93 1 86.62 347 VAL A O 1
ATOM 2650 N N . THR A 1 348 ? 9.586 -4.691 -14.195 1 84.12 348 THR A N 1
ATOM 2651 C CA . THR A 1 348 ? 9.516 -5.918 -13.406 1 84.12 348 THR A CA 1
ATOM 2652 C C . THR A 1 348 ? 8.633 -6.949 -14.102 1 84.12 348 THR A C 1
ATOM 2654 O O . THR A 1 348 ? 9.008 -8.117 -14.219 1 84.12 348 THR A O 1
ATOM 2657 N N . GLU A 1 349 ? 7.535 -6.547 -14.625 1 75.81 349 GLU A N 1
ATOM 2658 C CA . GLU A 1 349 ? 6.594 -7.445 -15.289 1 75.81 349 GLU A CA 1
ATOM 2659 C C . GLU A 1 349 ? 7.176 -7.988 -16.594 1 75.81 349 GLU A C 1
ATOM 2661 O O . GLU A 1 349 ? 6.98 -9.156 -16.922 1 75.81 349 GLU A O 1
ATOM 2666 N N . LEU A 1 350 ? 7.824 -7.168 -17.344 1 75.5 350 LEU A N 1
ATOM 2667 C CA . LEU A 1 350 ? 8.398 -7.562 -18.625 1 75.5 350 LEU A CA 1
ATOM 2668 C C . LEU A 1 350 ? 9.602 -8.477 -18.422 1 75.5 350 LEU A C 1
ATOM 2670 O O . LEU A 1 350 ? 9.797 -9.422 -19.188 1 75.5 350 LEU A O 1
ATOM 2674 N N . TYR A 1 351 ? 10.336 -8.109 -17.469 1 74.25 351 TYR A N 1
ATOM 2675 C CA . TYR A 1 351 ? 11.523 -8.906 -17.188 1 74.25 351 TYR A CA 1
ATOM 2676 C C . TYR A 1 351 ? 11.148 -10.305 -16.703 1 74.25 351 TYR A C 1
ATOM 2678 O O . TYR A 1 351 ? 11.758 -11.297 -17.125 1 74.25 351 TYR A O 1
ATOM 2686 N N . VAL A 1 352 ? 10.203 -10.312 -15.789 1 66.75 352 VAL A N 1
ATOM 2687 C CA . VAL A 1 352 ? 9.773 -11.602 -15.266 1 66.75 352 VAL A CA 1
ATOM 2688 C C . VAL A 1 352 ? 9.172 -12.445 -16.391 1 66.75 352 VAL A C 1
ATOM 2690 O O . VAL A 1 352 ? 9.461 -13.641 -16.5 1 66.75 352 VAL A O 1
ATOM 2693 N N . LYS A 1 353 ? 8.383 -11.852 -17.172 1 60.09 353 LYS A N 1
ATOM 2694 C CA . LYS A 1 353 ? 7.746 -12.562 -18.281 1 60.09 353 LYS A CA 1
ATOM 2695 C C . LYS A 1 353 ? 8.781 -13.047 -19.297 1 60.09 353 LYS A C 1
ATOM 2697 O O . LYS A 1 353 ? 8.711 -14.18 -19.766 1 60.09 353 LYS A O 1
ATOM 2702 N N . LYS A 1 354 ? 9.555 -12.18 -19.734 1 58.44 354 LYS A N 1
ATOM 2703 C CA . LYS A 1 354 ? 10.547 -12.531 -20.75 1 58.44 354 LYS A CA 1
ATOM 2704 C C . LYS A 1 354 ? 11.414 -13.703 -20.281 1 58.44 354 LYS A C 1
ATOM 2706 O O . LYS A 1 354 ? 11.727 -14.602 -21.062 1 58.44 354 LYS A O 1
ATOM 2711 N N . ARG A 1 355 ? 11.672 -13.594 -19.141 1 57.84 355 ARG A N 1
ATOM 2712 C CA . ARG A 1 355 ? 12.625 -14.609 -18.688 1 57.84 355 ARG A CA 1
ATOM 2713 C C . ARG A 1 355 ? 11.914 -15.93 -18.391 1 57.84 355 ARG A C 1
ATOM 2715 O O . ARG A 1 355 ? 12.492 -17 -18.578 1 57.84 355 ARG A O 1
ATOM 2722 N N . LEU A 1 356 ? 10.672 -15.742 -17.891 1 54.22 356 LEU A N 1
ATOM 2723 C CA . LEU A 1 356 ? 9.922 -16.984 -17.719 1 54.22 356 LEU A CA 1
ATOM 2724 C C . LEU A 1 356 ? 9.703 -17.672 -19.062 1 54.22 356 LEU A C 1
ATOM 2726 O O . LEU A 1 356 ? 9.766 -18.891 -19.156 1 54.22 356 LEU A O 1
ATOM 2730 N N . MET A 1 357 ? 9.453 -16.859 -20.078 1 49.25 357 MET A N 1
ATOM 2731 C CA . MET A 1 357 ? 9.242 -17.406 -21.422 1 49.25 357 MET A CA 1
ATOM 2732 C C . MET A 1 357 ? 10.531 -18 -21.969 1 49.25 357 MET A C 1
ATOM 2734 O O . MET A 1 357 ? 10.508 -19.016 -22.688 1 49.25 357 MET A O 1
ATOM 2738 N N . LYS A 1 358 ? 11.586 -17.312 -21.812 1 49.66 358 LYS A N 1
ATOM 2739 C CA . LYS A 1 358 ? 12.836 -17.844 -22.359 1 49.66 358 LYS A CA 1
ATOM 2740 C C . LYS A 1 358 ? 13.156 -19.219 -21.75 1 49.66 358 LYS A C 1
ATOM 2742 O O . LYS A 1 358 ? 13.727 -20.078 -22.422 1 49.66 358 LYS A O 1
ATOM 2747 N N . LYS A 1 359 ? 12.859 -19.312 -20.531 1 47.66 359 LYS A N 1
ATOM 2748 C CA . LYS A 1 359 ? 13.172 -20.594 -19.938 1 47.66 359 LYS A CA 1
ATOM 2749 C C . LYS A 1 359 ? 12.242 -21.688 -20.469 1 47.66 359 LYS A C 1
ATOM 2751 O O . LYS A 1 359 ? 12.648 -22.844 -20.578 1 47.66 359 LYS A O 1
ATOM 2756 N N . PHE A 1 360 ? 10.992 -21.344 -20.703 1 44.22 360 PHE A N 1
ATOM 2757 C CA . PHE A 1 360 ? 10.125 -22.359 -21.281 1 44.22 360 PHE A CA 1
ATOM 2758 C C . PHE A 1 360 ? 10.5 -22.641 -22.719 1 44.22 360 PHE A C 1
ATOM 2760 O O . PHE A 1 360 ? 10.367 -23.766 -23.203 1 44.22 360 PHE A O 1
ATOM 2767 N N . HIS A 1 361 ? 10.836 -21.625 -23.453 1 40.34 361 HIS A N 1
ATOM 2768 C CA . HIS A 1 361 ? 11.164 -21.938 -24.844 1 40.34 361 HIS A CA 1
ATOM 2769 C C . HIS A 1 361 ? 12.594 -22.453 -24.969 1 40.34 361 HIS A C 1
ATOM 2771 O O . HIS A 1 361 ? 12.961 -23.016 -26 1 40.34 361 HIS A O 1
ATOM 2777 N N . GLY A 1 362 ? 13.438 -22.141 -24.125 1 36.53 362 GLY A N 1
ATOM 2778 C CA . GLY A 1 362 ? 14.773 -22.688 -24.312 1 36.53 362 GLY A CA 1
ATOM 2779 C C . GLY A 1 362 ? 14.906 -24.109 -23.828 1 36.53 362 GLY A C 1
ATOM 2780 O O . GLY A 1 362 ? 16 -24.688 -23.875 1 36.53 362 GLY A O 1
ATOM 2781 N N . SER A 1 363 ? 13.969 -24.656 -22.891 1 32.91 363 SER A N 1
ATOM 2782 C CA . SER A 1 363 ? 14.117 -26.109 -22.875 1 32.91 363 SER A CA 1
ATOM 2783 C C . SER A 1 363 ? 13.43 -26.75 -24.078 1 32.91 363 SER A C 1
ATOM 2785 O O . SER A 1 363 ? 12.398 -26.25 -24.547 1 32.91 363 SER A O 1
ATOM 2787 N N . MET B 1 1 ? 28.484 -25.422 -20.391 1 39.69 1 MET B N 1
ATOM 2788 C CA . MET B 1 1 ? 29.719 -26.094 -19.969 1 39.69 1 MET B CA 1
ATOM 2789 C C . MET B 1 1 ? 30.531 -25.203 -19.031 1 39.69 1 MET B C 1
ATOM 2791 O O . MET B 1 1 ? 31.172 -25.703 -18.109 1 39.69 1 MET B O 1
ATOM 2795 N N . SER B 1 2 ? 30.406 -23.922 -19.375 1 46.5 2 SER B N 1
ATOM 2796 C CA . SER B 1 2 ? 31.328 -23.016 -18.672 1 46.5 2 SER B CA 1
ATOM 2797 C C . SER B 1 2 ? 30.828 -22.719 -17.266 1 46.5 2 SER B C 1
ATOM 2799 O O . SER B 1 2 ? 31.641 -22.484 -16.359 1 46.5 2 SER B O 1
ATOM 2801 N N . LYS B 1 3 ? 29.562 -22.688 -17.188 1 47.06 3 LYS B N 1
ATOM 2802 C CA . LYS B 1 3 ? 29.062 -22.375 -15.859 1 47.06 3 LYS B CA 1
ATOM 2803 C C . LYS B 1 3 ? 29.266 -23.547 -14.906 1 47.06 3 LYS B C 1
ATOM 2805 O O . LYS B 1 3 ? 29.484 -23.359 -13.703 1 47.06 3 LYS B O 1
ATOM 2810 N N . PHE B 1 4 ? 29.266 -24.75 -15.508 1 47.34 4 PHE B N 1
ATOM 2811 C CA . PHE B 1 4 ? 29.578 -25.953 -14.75 1 47.34 4 PHE B CA 1
ATOM 2812 C C . PHE B 1 4 ? 31.031 -25.984 -14.328 1 47.34 4 PHE B C 1
ATOM 2814 O O . PHE B 1 4 ? 31.359 -26.438 -13.234 1 47.34 4 PHE B O 1
ATOM 2821 N N . GLU B 1 5 ? 31.859 -25.531 -15.25 1 49.69 5 GLU B N 1
ATOM 2822 C CA . GLU B 1 5 ? 33.281 -25.516 -14.938 1 49.69 5 GLU B CA 1
ATOM 2823 C C . GLU B 1 5 ? 33.594 -24.547 -13.789 1 49.69 5 GLU B C 1
ATOM 2825 O O . GLU B 1 5 ? 34.406 -24.859 -12.922 1 49.69 5 GLU B O 1
ATOM 2830 N N . SER B 1 6 ? 32.969 -23.422 -13.75 1 50.75 6 SER B N 1
ATOM 2831 C CA . SER B 1 6 ? 33.219 -22.484 -12.664 1 50.75 6 SER B CA 1
ATOM 2832 C C . SER B 1 6 ? 32.719 -23.031 -11.336 1 50.75 6 SER B C 1
ATOM 2834 O O . SER B 1 6 ? 33.281 -22.75 -10.281 1 50.75 6 SER B O 1
ATOM 2836 N N . LEU B 1 7 ? 31.703 -23.766 -11.375 1 51.03 7 LEU B N 1
ATOM 2837 C CA . LEU B 1 7 ? 31.203 -24.422 -10.172 1 51.03 7 LEU B CA 1
ATOM 2838 C C . LEU B 1 7 ? 32.188 -25.484 -9.688 1 51.03 7 LEU B C 1
ATOM 2840 O O . LEU B 1 7 ? 32.438 -25.578 -8.484 1 51.03 7 LEU B O 1
ATOM 2844 N N . LEU B 1 8 ? 32.75 -26.281 -10.641 1 50.47 8 LEU B N 1
ATOM 2845 C CA . LEU B 1 8 ? 33.719 -27.312 -10.289 1 50.47 8 LEU B CA 1
ATOM 2846 C C . LEU B 1 8 ? 34.969 -26.703 -9.633 1 50.47 8 LEU B C 1
ATOM 2848 O O . LEU B 1 8 ? 35.5 -27.25 -8.672 1 50.47 8 LEU B O 1
ATOM 2852 N N . ARG B 1 9 ? 35.438 -25.625 -10.172 1 52.28 9 ARG B N 1
ATOM 2853 C CA . ARG B 1 9 ? 36.594 -24.984 -9.586 1 52.28 9 ARG B CA 1
ATOM 2854 C C . ARG B 1 9 ? 36.312 -24.469 -8.18 1 52.28 9 ARG B C 1
ATOM 2856 O O . ARG B 1 9 ? 37.156 -24.547 -7.293 1 52.28 9 ARG B O 1
ATOM 2863 N N . TYR B 1 10 ? 35.219 -23.906 -7.941 1 51.66 10 TYR B N 1
ATOM 2864 C CA . TYR B 1 10 ? 34.844 -23.375 -6.637 1 51.66 10 TYR B CA 1
ATOM 2865 C C . TYR B 1 10 ? 34.625 -24.5 -5.633 1 51.66 10 TYR B C 1
ATOM 2867 O O . TYR B 1 10 ? 35 -24.391 -4.465 1 51.66 10 TYR B O 1
ATOM 2875 N N . LEU B 1 11 ? 34.156 -25.609 -6.016 1 49 11 LEU B N 1
ATOM 2876 C CA . LEU B 1 11 ? 33.938 -26.75 -5.141 1 49 11 LEU B CA 1
ATOM 2877 C C . LEU B 1 11 ? 35.25 -27.328 -4.641 1 49 11 LEU B C 1
ATOM 2879 O O . LEU B 1 11 ? 35.312 -27.953 -3.576 1 49 11 LEU B O 1
ATOM 2883 N N . LEU B 1 12 ? 36.312 -27.25 -5.352 1 47.44 12 LEU B N 1
ATOM 2884 C CA . LEU B 1 12 ? 37.594 -27.891 -5.02 1 47.44 12 LEU B CA 1
ATOM 2885 C C . LEU B 1 12 ? 38.406 -27.016 -4.062 1 47.44 12 LEU B C 1
ATOM 2887 O O . LEU B 1 12 ? 39.5 -27.391 -3.654 1 47.44 12 LEU B O 1
ATOM 2891 N N . HIS B 1 13 ? 38.031 -25.781 -3.676 1 50.59 13 HIS B N 1
ATOM 2892 C CA . HIS B 1 13 ? 38.875 -25.047 -2.74 1 50.59 13 HIS B CA 1
ATOM 2893 C C . HIS B 1 13 ? 38.25 -24.984 -1.354 1 50.59 13 HIS B C 1
ATOM 2895 O O . HIS B 1 13 ? 37.125 -24.531 -1.206 1 50.59 13 HIS B O 1
ATOM 2901 N N . PRO B 1 14 ? 38.875 -25.547 -0.221 1 49.22 14 PRO B N 1
ATOM 2902 C CA . PRO B 1 14 ? 38.5 -25.688 1.191 1 49.22 14 PRO B CA 1
ATOM 2903 C C . PRO B 1 14 ? 38.125 -24.359 1.836 1 49.22 14 PRO B C 1
ATOM 2905 O O . PRO B 1 14 ? 37.375 -24.328 2.82 1 49.22 14 PRO B O 1
ATOM 2908 N N . GLN B 1 15 ? 38.906 -23.328 1.688 1 47.38 15 GLN B N 1
ATOM 2909 C CA . GLN B 1 15 ? 38.719 -22.031 2.336 1 47.38 15 GLN B CA 1
ATOM 2910 C C . GLN B 1 15 ? 37.281 -21.562 2.26 1 47.38 15 GLN B C 1
ATOM 2912 O O . GLN B 1 15 ? 36.875 -20.656 2.977 1 47.38 15 GLN B O 1
ATOM 2917 N N . LYS B 1 16 ? 36.5 -22.109 1.47 1 52.56 16 LYS B N 1
ATOM 2918 C CA . LYS B 1 16 ? 35.125 -21.797 1.104 1 52.56 16 LYS B CA 1
ATOM 2919 C C . LYS B 1 16 ? 34.156 -22.328 2.143 1 52.56 16 LYS B C 1
ATOM 2921 O O . LYS B 1 16 ? 33 -21.938 2.158 1 52.56 16 LYS B O 1
ATOM 2926 N N . ARG B 1 17 ? 34.75 -23.109 3.096 1 56.47 17 ARG B N 1
ATOM 2927 C CA . ARG B 1 17 ? 33.906 -23.656 4.152 1 56.47 17 ARG B CA 1
ATOM 2928 C C . ARG B 1 17 ? 33.562 -22.578 5.188 1 56.47 17 ARG B C 1
ATOM 2930 O O . ARG B 1 17 ? 32.438 -22.531 5.676 1 56.47 17 ARG B O 1
ATOM 2937 N N . ARG B 1 18 ? 34.562 -21.859 5.578 1 53 18 ARG B N 1
ATOM 2938 C CA . ARG B 1 18 ? 34.312 -20.859 6.609 1 53 18 ARG B CA 1
ATOM 2939 C C . ARG B 1 18 ? 33.344 -19.781 6.102 1 53 18 ARG B C 1
ATOM 2941 O O . ARG B 1 18 ? 32.469 -19.328 6.836 1 53 18 ARG B O 1
ATOM 2948 N N . VAL B 1 19 ? 33.625 -19.5 4.895 1 55.41 19 VAL B N 1
ATOM 2949 C CA . VAL B 1 19 ? 32.781 -18.469 4.309 1 55.41 19 VAL B CA 1
ATOM 2950 C C . VAL B 1 19 ? 31.328 -18.984 4.238 1 55.41 19 VAL B C 1
ATOM 2952 O O . VAL B 1 19 ? 30.391 -18.219 4.406 1 55.41 19 VAL B O 1
ATOM 2955 N N . ASP B 1 20 ? 31.359 -20.281 4.16 1 59.75 20 ASP B N 1
ATOM 2956 C CA . ASP B 1 20 ? 30.031 -20.891 4.082 1 59.75 20 ASP B CA 1
ATOM 2957 C C . ASP B 1 20 ? 29.328 -20.844 5.434 1 59.75 20 ASP B C 1
ATOM 2959 O O . ASP B 1 20 ? 28.125 -20.578 5.504 1 59.75 20 ASP B O 1
ATOM 2963 N N . ILE B 1 21 ? 30.109 -21.109 6.5 1 61.12 21 ILE B N 1
ATOM 2964 C CA . ILE B 1 21 ? 29.531 -21.062 7.832 1 61.12 21 ILE B CA 1
ATOM 2965 C C . ILE B 1 21 ? 29.062 -19.656 8.156 1 61.12 21 ILE B C 1
ATOM 2967 O O . ILE B 1 21 ? 27.984 -19.453 8.703 1 61.12 21 ILE B O 1
ATOM 2971 N N . PHE B 1 22 ? 29.844 -18.734 7.82 1 60.59 22 PHE B N 1
ATOM 2972 C CA . PHE B 1 22 ? 29.5 -17.344 8.086 1 60.59 22 PHE B CA 1
ATOM 2973 C C . PHE B 1 22 ? 28.297 -16.906 7.27 1 60.59 22 PHE B C 1
ATOM 2975 O O . PHE B 1 22 ? 27.422 -16.203 7.77 1 60.59 22 PHE B O 1
ATOM 2982 N N . ALA B 1 23 ? 28.312 -17.422 6.129 1 60.66 23 ALA B N 1
ATOM 2983 C CA . ALA B 1 23 ? 27.188 -17.078 5.27 1 60.66 23 ALA B CA 1
ATOM 2984 C C . ALA B 1 23 ? 25.891 -17.719 5.785 1 60.66 23 ALA B C 1
ATOM 2986 O O . ALA B 1 23 ? 24.844 -17.062 5.801 1 60.66 23 ALA B O 1
ATOM 2987 N N . GLU B 1 24 ? 26.062 -18.922 6.18 1 63.03 24 GLU B N 1
ATOM 2988 C CA . GLU B 1 24 ? 24.906 -19.594 6.754 1 63.03 24 GLU B CA 1
ATOM 2989 C C . GLU B 1 24 ? 24.391 -18.859 7.992 1 63.03 24 GLU B C 1
ATOM 2991 O O . GLU B 1 24 ? 23.188 -18.656 8.156 1 63.03 24 GLU B O 1
ATOM 2996 N N . PHE B 1 25 ? 25.266 -18.5 8.859 1 63.31 25 PHE B N 1
ATOM 2997 C CA . PHE B 1 25 ? 24.906 -17.766 10.07 1 63.31 25 PHE B CA 1
ATOM 2998 C C . PHE B 1 25 ? 24.266 -16.438 9.734 1 63.31 25 PHE B C 1
ATOM 3000 O O . PHE B 1 25 ? 23.281 -16.031 10.352 1 63.31 25 PHE B O 1
ATOM 3007 N N . THR B 1 26 ? 24.766 -15.852 8.766 1 60.78 26 THR B N 1
ATOM 3008 C CA . THR B 1 26 ? 24.266 -14.539 8.391 1 60.78 26 THR B CA 1
ATOM 3009 C C . THR B 1 26 ? 22.844 -14.633 7.848 1 60.78 26 THR B C 1
ATOM 3011 O O . THR B 1 26 ? 21.984 -13.812 8.188 1 60.78 26 THR B O 1
ATOM 3014 N N . ILE B 1 27 ? 22.672 -15.68 7.141 1 61.41 27 ILE B N 1
ATOM 3015 C CA . ILE B 1 27 ? 21.359 -15.859 6.531 1 61.41 27 ILE B CA 1
ATOM 3016 C C . ILE B 1 27 ? 20.328 -16.156 7.613 1 61.41 27 ILE B C 1
ATOM 3018 O O . ILE B 1 27 ? 19.25 -15.57 7.633 1 61.41 27 ILE B O 1
ATOM 3022 N N . LYS B 1 28 ? 20.719 -17.078 8.461 1 63.19 28 LYS B N 1
ATOM 3023 C CA . LYS B 1 28 ? 19.828 -17.422 9.555 1 63.19 28 LYS B CA 1
ATOM 3024 C C . LYS B 1 28 ? 19.578 -16.219 10.461 1 63.19 28 LYS B C 1
ATOM 3026 O O . LYS B 1 28 ? 18.453 -15.984 10.898 1 63.19 28 LYS B O 1
ATOM 3031 N N . ALA B 1 29 ? 20.562 -15.492 10.648 1 65.25 29 ALA B N 1
ATOM 3032 C CA . ALA B 1 29 ? 20.453 -14.32 11.516 1 65.25 29 ALA B CA 1
ATOM 3033 C C . ALA B 1 29 ? 19.578 -13.242 10.891 1 65.25 29 ALA B C 1
ATOM 3035 O O . ALA B 1 29 ? 18.766 -12.625 11.57 1 65.25 29 ALA B O 1
ATOM 3036 N N . VAL B 1 30 ? 19.688 -13.164 9.664 1 62.38 30 VAL B N 1
ATOM 3037 C CA . VAL B 1 30 ? 18.953 -12.117 8.969 1 62.38 30 VAL B CA 1
ATOM 3038 C C . VAL B 1 30 ? 17.469 -12.484 8.914 1 62.38 30 VAL B C 1
ATOM 3040 O O . VAL B 1 30 ? 16.609 -11.633 9.148 1 62.38 30 VAL B O 1
ATOM 3043 N N . ALA B 1 31 ? 17.281 -13.742 8.594 1 61.72 31 ALA B N 1
ATOM 3044 C CA . ALA B 1 31 ? 15.883 -14.195 8.602 1 61.72 31 ALA B CA 1
ATOM 3045 C C . ALA B 1 31 ? 15.25 -14.008 9.977 1 61.72 31 ALA B C 1
ATOM 3047 O O . ALA B 1 31 ? 14.125 -13.508 10.078 1 61.72 31 ALA B O 1
ATOM 3048 N N . ALA B 1 32 ? 15.992 -14.406 10.906 1 64.19 32 ALA B N 1
ATOM 3049 C CA . ALA B 1 32 ? 15.516 -14.281 12.281 1 64.19 32 ALA B CA 1
ATOM 3050 C C . ALA B 1 32 ? 15.328 -12.82 12.664 1 64.19 32 ALA B C 1
ATOM 3052 O O . ALA B 1 32 ? 14.359 -12.461 13.336 1 64.19 32 ALA B O 1
ATOM 3053 N N . THR B 1 33 ? 16.172 -12.055 12.117 1 64.94 33 THR B N 1
ATOM 3054 C CA . THR B 1 33 ? 16.109 -10.641 12.469 1 64.94 33 THR B CA 1
ATOM 3055 C C . THR B 1 33 ? 14.898 -9.969 11.844 1 64.94 33 THR B C 1
ATOM 3057 O O . THR B 1 33 ? 14.25 -9.133 12.477 1 64.94 33 THR B O 1
ATOM 3060 N N . SER B 1 34 ? 14.586 -10.367 10.609 1 63.06 34 SER B N 1
ATOM 3061 C CA . SER B 1 34 ? 13.438 -9.75 9.961 1 63.06 34 SER B CA 1
ATOM 3062 C C . SER B 1 34 ? 12.141 -10.102 10.68 1 63.06 34 SER B C 1
ATOM 3064 O O . SER B 1 34 ? 11.289 -9.234 10.898 1 63.06 34 SER B O 1
ATOM 3066 N N . ILE B 1 35 ? 12.062 -11.344 11.023 1 64.94 35 ILE B N 1
ATOM 3067 C CA . ILE B 1 35 ? 10.891 -11.797 11.766 1 64.94 35 ILE B CA 1
ATOM 3068 C C . ILE B 1 35 ? 10.875 -11.148 13.148 1 64.94 35 ILE B C 1
ATOM 3070 O O . ILE B 1 35 ? 9.828 -10.703 13.625 1 64.94 35 ILE B O 1
ATOM 3074 N N . LEU B 1 36 ? 12.023 -11.086 13.656 1 70.38 36 LEU B N 1
ATOM 3075 C CA . LEU B 1 36 ? 12.172 -10.492 14.977 1 70.38 36 LEU B CA 1
ATOM 3076 C C . LEU B 1 36 ? 11.805 -9.016 14.953 1 70.38 36 LEU B C 1
ATOM 3078 O O . LEU B 1 36 ? 11.156 -8.508 15.867 1 70.38 36 LEU B O 1
ATOM 3082 N N . LEU B 1 37 ? 12.18 -8.398 13.891 1 68.94 37 LEU B N 1
ATOM 3083 C CA . LEU B 1 37 ? 11.891 -6.973 13.781 1 68.94 37 LEU B CA 1
ATOM 3084 C C . LEU B 1 37 ? 10.391 -6.727 13.734 1 68.94 37 LEU B C 1
ATOM 3086 O O . LEU B 1 37 ? 9.883 -5.812 14.391 1 68.94 37 LEU B O 1
ATOM 3090 N N . ILE B 1 38 ? 9.75 -7.477 12.992 1 67.06 38 ILE B N 1
ATOM 3091 C CA . ILE B 1 38 ? 8.297 -7.336 12.898 1 67.06 38 ILE B CA 1
ATOM 3092 C C . ILE B 1 38 ? 7.664 -7.605 14.266 1 67.06 38 ILE B C 1
ATOM 3094 O O . ILE B 1 38 ? 6.773 -6.875 14.695 1 67.06 38 ILE B O 1
ATOM 3098 N N . PHE B 1 39 ? 8.172 -8.641 14.875 1 71.12 39 PHE B N 1
ATOM 3099 C CA . PHE B 1 39 ? 7.68 -8.977 16.203 1 71.12 39 PHE B CA 1
ATOM 3100 C C . PHE B 1 39 ? 7.965 -7.844 17.188 1 71.12 39 PHE B C 1
ATOM 3102 O O . PHE B 1 39 ? 7.121 -7.512 18.031 1 71.12 39 PHE B O 1
ATOM 3109 N N . LEU B 1 40 ? 9.094 -7.238 17.031 1 71.75 40 LEU B N 1
ATOM 3110 C CA . LEU B 1 40 ? 9.461 -6.133 17.906 1 71.75 40 LEU B CA 1
ATOM 3111 C C . LEU B 1 40 ? 8.555 -4.93 17.688 1 71.75 40 LEU B C 1
ATOM 3113 O O . LEU B 1 40 ? 8.188 -4.238 18.625 1 71.75 40 LEU B O 1
ATOM 3117 N N . ILE B 1 41 ? 8.211 -4.695 16.453 1 74.5 41 ILE B N 1
ATOM 3118 C CA . ILE B 1 41 ? 7.301 -3.594 16.156 1 74.5 41 ILE B CA 1
ATOM 3119 C C . ILE B 1 41 ? 5.953 -3.844 16.828 1 74.5 41 ILE B C 1
ATOM 3121 O O . ILE B 1 41 ? 5.402 -2.953 17.484 1 74.5 41 ILE B O 1
ATOM 3125 N N . PHE B 1 42 ? 5.574 -5.027 16.703 1 74.75 42 PHE B N 1
ATOM 3126 C CA . PHE B 1 42 ? 4.305 -5.398 17.328 1 74.75 42 PHE B CA 1
ATOM 3127 C C . PHE B 1 42 ? 4.375 -5.262 18.844 1 74.75 42 PHE B C 1
ATOM 3129 O O . PHE B 1 42 ? 3.461 -4.723 19.469 1 74.75 42 PHE B O 1
ATOM 3136 N N . LEU B 1 43 ? 5.422 -5.766 19.328 1 76.38 43 LEU B N 1
ATOM 3137 C CA . LEU B 1 43 ? 5.594 -5.699 20.781 1 76.38 43 LEU B CA 1
ATOM 3138 C C . LEU B 1 43 ? 5.652 -4.25 21.25 1 76.38 43 LEU B C 1
ATOM 3140 O O . LEU B 1 43 ? 5.09 -3.912 22.297 1 76.38 43 LEU B O 1
ATOM 3144 N N . PHE B 1 44 ? 6.309 -3.504 20.547 1 78.25 44 PHE B N 1
ATOM 3145 C CA . PHE B 1 44 ? 6.414 -2.098 20.906 1 78.25 44 PHE B CA 1
ATOM 3146 C C . PHE B 1 44 ? 5.051 -1.42 20.859 1 78.25 44 PHE B C 1
ATOM 3148 O O . PHE B 1 44 ? 4.676 -0.695 21.781 1 78.25 44 PHE B O 1
ATOM 3155 N N . VAL B 1 45 ? 4.383 -1.6 19.766 1 79.75 45 VAL B N 1
ATOM 3156 C CA . VAL B 1 45 ? 3.082 -0.961 19.594 1 79.75 45 VAL B CA 1
ATOM 3157 C C . VAL B 1 45 ? 2.123 -1.431 20.688 1 79.75 45 VAL B C 1
ATOM 3159 O O . VAL B 1 45 ? 1.388 -0.626 21.266 1 79.75 45 VAL B O 1
ATOM 3162 N N . PHE B 1 46 ? 2.234 -2.635 20.969 1 83.06 46 PHE B N 1
ATOM 3163 C CA . PHE B 1 46 ? 1.374 -3.191 22 1 83.06 46 PHE B CA 1
ATOM 3164 C C . PHE B 1 46 ? 1.762 -2.648 23.375 1 83.06 46 PHE B C 1
ATOM 3166 O O . PHE B 1 46 ? 0.894 -2.346 24.203 1 83.06 46 PHE B O 1
ATOM 3173 N N . LYS B 1 47 ? 2.975 -2.561 23.594 1 82.88 47 LYS B N 1
ATOM 3174 C CA . LYS B 1 47 ? 3.455 -2.037 24.875 1 82.88 47 LYS B CA 1
ATOM 3175 C C . LYS B 1 47 ? 2.99 -0.599 25.094 1 82.88 47 LYS B C 1
ATOM 3177 O O . LYS B 1 47 ? 2.51 -0.249 26.172 1 82.88 47 LYS B O 1
ATOM 3182 N N . GLU B 1 48 ? 3.148 0.231 24.141 1 81.44 48 GLU B N 1
ATOM 3183 C CA . GLU B 1 48 ? 2.73 1.625 24.25 1 81.44 48 GLU B CA 1
ATOM 3184 C C . GLU B 1 48 ? 1.223 1.736 24.453 1 81.44 48 GLU B C 1
ATOM 3186 O O . GLU B 1 48 ? 0.754 2.584 25.203 1 81.44 48 GLU B O 1
ATOM 3191 N N . ALA B 1 49 ? 0.534 0.912 23.719 1 85.62 49 ALA B N 1
ATOM 3192 C CA . ALA B 1 49 ? -0.918 0.89 23.875 1 85.62 49 ALA B CA 1
ATOM 3193 C C . ALA B 1 49 ? -1.312 0.424 25.281 1 85.62 49 ALA B C 1
ATOM 3195 O O . ALA B 1 49 ? -2.238 0.97 25.875 1 85.62 49 ALA B O 1
ATOM 3196 N N . SER B 1 50 ? -0.607 -0.57 25.781 1 84.62 50 SER B N 1
ATOM 3197 C CA . SER B 1 50 ? -0.948 -1.189 27.047 1 84.62 50 SER B CA 1
ATOM 3198 C C . SER B 1 50 ? -0.702 -0.233 28.219 1 84.62 50 SER B C 1
ATOM 3200 O O . SER B 1 50 ? -1.307 -0.373 29.281 1 84.62 50 SER B O 1
ATOM 3202 N N . SER B 1 51 ? 0.138 0.707 28.047 1 82.81 51 SER B N 1
ATOM 3203 C CA . SER B 1 51 ? 0.416 1.685 29.094 1 82.81 51 SER B CA 1
ATOM 3204 C C . SER B 1 51 ? -0.838 2.471 29.453 1 82.81 51 SER B C 1
ATOM 3206 O O . SER B 1 51 ? -0.929 3.027 30.562 1 82.81 51 SER B O 1
ATOM 3208 N N . LEU B 1 52 ? -1.694 2.59 28.578 1 80.25 52 LEU B N 1
ATOM 3209 C CA . LEU B 1 52 ? -2.977 3.242 28.812 1 80.25 52 LEU B CA 1
ATOM 3210 C C . LEU B 1 52 ? -3.736 2.549 29.938 1 80.25 52 LEU B C 1
ATOM 3212 O O . LEU B 1 52 ? -4.445 3.201 30.719 1 80.25 52 LEU B O 1
ATOM 3216 N N . PHE B 1 53 ? -3.518 1.267 30.031 1 79.25 53 PHE B N 1
ATOM 3217 C CA . PHE B 1 53 ? -4.309 0.471 30.969 1 79.25 53 PHE B CA 1
ATOM 3218 C C . PHE B 1 53 ? -3.51 0.156 32.219 1 79.25 53 PHE B C 1
ATOM 3220 O O . PHE B 1 53 ? -4.086 -0.129 33.281 1 79.25 53 PHE B O 1
ATOM 3227 N N . PHE B 1 54 ? -2.164 0.09 32.125 1 72.62 54 PHE B N 1
ATOM 3228 C CA . PHE B 1 54 ? -1.364 -0.396 33.25 1 72.62 54 PHE B CA 1
ATOM 3229 C C . PHE B 1 54 ? -0.554 0.737 33.875 1 72.62 54 PHE B C 1
ATOM 3231 O O . PHE B 1 54 ? 0.059 0.564 34.906 1 72.62 54 PHE B O 1
ATOM 3238 N N . SER B 1 55 ? -0.18 1.746 33.156 1 60.09 55 SER B N 1
ATOM 3239 C CA . SER B 1 55 ? 0.633 2.793 33.75 1 60.09 55 SER B CA 1
ATOM 3240 C C . SER B 1 55 ? -0.171 3.596 34.781 1 60.09 55 SER B C 1
ATOM 3242 O O . SER B 1 55 ? -1.292 4.023 34.5 1 60.09 55 SER B O 1
ATOM 3244 N N . PRO B 1 56 ? 0.22 3.584 36.031 1 48.78 56 PRO B N 1
ATOM 3245 C CA . PRO B 1 56 ? -0.397 4.414 37.062 1 48.78 56 PRO B CA 1
ATOM 3246 C C . PRO B 1 56 ? -0.553 5.871 36.625 1 48.78 56 PRO B C 1
ATOM 3248 O O . PRO B 1 56 ? 0.218 6.363 35.812 1 48.78 56 PRO B O 1
ATOM 3251 N N . SER B 1 57 ? -1.732 6.445 36.719 1 44.53 57 SER B N 1
ATOM 3252 C CA . SER B 1 57 ? -2.188 7.805 36.438 1 44.53 57 SER B CA 1
ATOM 3253 C C . SER B 1 57 ? -1.124 8.828 36.812 1 44.53 57 SER B C 1
ATOM 3255 O O . SER B 1 57 ? -1.397 9.766 37.562 1 44.53 57 SER B O 1
ATOM 3257 N N . LYS B 1 58 ? 0.105 8.609 37.188 1 38.72 58 LYS B N 1
ATOM 3258 C CA . LYS B 1 58 ? 0.852 9.594 37.969 1 38.72 58 LYS B CA 1
ATOM 3259 C C . LYS B 1 58 ? 0.931 10.93 37.219 1 38.72 58 LYS B C 1
ATOM 3261 O O . LYS B 1 58 ? 0.746 11.984 37.844 1 38.72 58 LYS B O 1
ATOM 3266 N N . ALA B 1 59 ? 2.01 11.172 36.219 1 35.88 59 ALA B N 1
ATOM 3267 C CA . ALA B 1 59 ? 2.844 12.375 36.188 1 35.88 59 ALA B CA 1
ATOM 3268 C C . ALA B 1 59 ? 2.084 13.547 35.594 1 35.88 59 ALA B C 1
ATOM 3270 O O . ALA B 1 59 ? 1.582 13.461 34.469 1 35.88 59 ALA B O 1
ATOM 3271 N N . LYS B 1 60 ? 1.495 14.352 36.344 1 35.59 60 LYS B N 1
ATOM 3272 C CA . LYS B 1 60 ? 1.28 15.766 36.031 1 35.59 60 LYS B CA 1
ATOM 3273 C C . LYS B 1 60 ? 2.447 16.328 35.25 1 35.59 60 LYS B C 1
ATOM 3275 O O . LYS B 1 60 ? 3.504 16.625 35.812 1 35.59 60 LYS B O 1
ATOM 3280 N N . ILE B 1 61 ? 2.881 15.758 34.188 1 35.22 61 ILE B N 1
ATOM 3281 C CA . ILE B 1 61 ? 3.893 16.469 33.438 1 35.22 61 ILE B CA 1
ATOM 3282 C C . ILE B 1 61 ? 3.49 17.938 33.281 1 35.22 61 ILE B C 1
ATOM 3284 O O . ILE B 1 61 ? 2.373 18.234 32.844 1 35.22 61 ILE B O 1
ATOM 3288 N N . SER B 1 62 ? 4.098 18.844 33.969 1 29.47 62 SER B N 1
ATOM 3289 C CA . SER B 1 62 ? 4.094 20.281 33.719 1 29.47 62 SER B CA 1
ATOM 3290 C C . SER B 1 62 ? 4.172 20.594 32.25 1 29.47 62 SER B C 1
ATOM 3292 O O . SER B 1 62 ? 5.004 20.031 31.531 1 29.47 62 SER B O 1
ATOM 3294 N N . SER B 1 63 ? 3.139 20.984 31.609 1 33.81 63 SER B N 1
ATOM 3295 C CA . SER B 1 63 ? 2.959 21.516 30.266 1 33.81 63 SER B CA 1
ATOM 3296 C C . SER B 1 63 ? 4.152 22.359 29.844 1 33.81 63 SER B C 1
ATOM 3298 O O . SER B 1 63 ? 4.137 23.578 29.984 1 33.81 63 SER B O 1
ATOM 3300 N N . GLU B 1 64 ? 5.402 22.203 30.297 1 28.34 64 GLU B N 1
ATOM 3301 C CA . GLU B 1 64 ? 6.266 23.172 29.641 1 28.34 64 GLU B CA 1
ATOM 3302 C C . GLU B 1 64 ? 6.227 23 28.125 1 28.34 64 GLU B C 1
ATOM 3304 O O . GLU B 1 64 ? 6.547 21.938 27.609 1 28.34 64 GLU B O 1
ATOM 3309 N N . PRO B 1 65 ? 5.375 23.656 27.453 1 31.23 65 PRO B N 1
ATOM 3310 C CA . PRO B 1 65 ? 5.441 23.672 25.984 1 31.23 65 PRO B CA 1
ATOM 3311 C C . PRO B 1 65 ? 6.871 23.688 25.453 1 31.23 65 PRO B C 1
ATOM 3313 O O . PRO B 1 65 ? 7.676 24.531 25.859 1 31.23 65 PRO B O 1
ATOM 3316 N N . GLN B 1 66 ? 7.566 22.688 25.406 1 30.47 66 GLN B N 1
ATOM 3317 C CA . GLN B 1 66 ? 8.859 22.844 24.75 1 30.47 66 GLN B CA 1
ATOM 3318 C C . GLN B 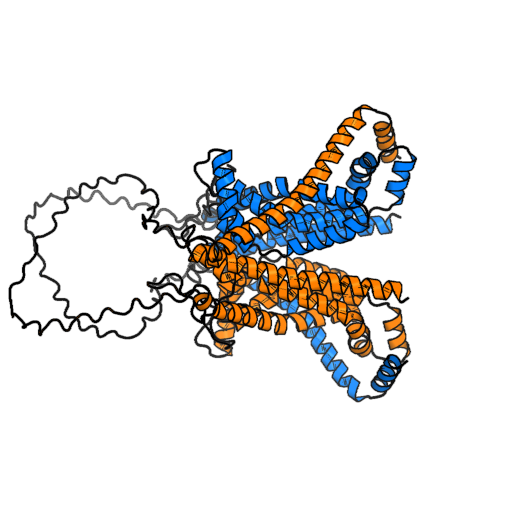1 66 ? 8.727 23.656 23.469 1 30.47 66 GLN B C 1
ATOM 3320 O O . GLN B 1 66 ? 8.125 23.203 22.484 1 30.47 66 GLN B O 1
ATOM 3325 N N . ALA B 1 67 ? 8.602 25.016 23.531 1 28.48 67 ALA B N 1
ATOM 3326 C CA . ALA B 1 67 ? 8.695 25.984 22.453 1 28.48 67 ALA B CA 1
ATOM 3327 C C . ALA B 1 67 ? 9.781 25.609 21.453 1 28.48 67 ALA B C 1
ATOM 3329 O O . ALA B 1 67 ? 10.875 25.203 21.844 1 28.48 67 ALA B O 1
ATOM 3330 N N . PRO B 1 68 ? 9.477 25.234 20.281 1 27.62 68 PRO B N 1
ATOM 3331 C CA . PRO B 1 68 ? 10.578 25.062 19.328 1 27.62 68 PRO B CA 1
ATOM 3332 C C . PRO B 1 68 ? 11.695 26.078 19.531 1 27.62 68 PRO B C 1
ATOM 3334 O O . PRO B 1 68 ? 11.461 27.172 20.062 1 27.62 68 PRO B O 1
ATOM 3337 N N . SER B 1 69 ? 12.938 25.688 19.734 1 26.66 69 SER B N 1
ATOM 3338 C CA . SER B 1 69 ? 14.109 26.562 19.844 1 26.66 69 SER B CA 1
ATOM 3339 C C . SER B 1 69 ? 14.008 27.75 18.891 1 26.66 69 SER B C 1
ATOM 3341 O O . SER B 1 69 ? 13.812 27.578 17.688 1 26.66 69 SER B O 1
ATOM 3343 N N . SER B 1 70 ? 13.539 29 19.359 1 24.95 70 SER B N 1
ATOM 3344 C CA . SER B 1 70 ? 13.547 30.344 18.781 1 24.95 70 SER B CA 1
ATOM 3345 C C . SER B 1 70 ? 14.852 30.625 18.047 1 24.95 70 SER B C 1
ATOM 3347 O O . SER B 1 70 ? 15.938 30.391 18.578 1 24.95 70 SER B O 1
ATOM 3349 N N . TYR B 1 71 ? 14.906 30.594 16.688 1 24.45 71 TYR B N 1
ATOM 3350 C CA . TYR B 1 71 ? 15.992 31.281 15.992 1 24.45 71 TYR B CA 1
ATOM 3351 C C . TYR B 1 71 ? 16.406 32.531 16.75 1 24.45 71 TYR B C 1
ATOM 3353 O O . TYR B 1 71 ? 15.68 33 17.641 1 24.45 71 TYR B O 1
ATOM 3361 N N . GLY B 1 72 ? 17.297 33.438 16.062 1 22.47 72 GLY B N 1
ATOM 3362 C CA . GLY B 1 72 ? 18.172 34.531 16.5 1 22.47 72 GLY B CA 1
ATOM 3363 C C . GLY B 1 72 ? 17.438 35.594 17.281 1 22.47 72 GLY B C 1
ATOM 3364 O O . GLY B 1 72 ? 16.203 35.688 17.219 1 22.47 72 GLY B O 1
ATOM 3365 N N . GLU B 1 73 ? 18.078 36.094 18.312 1 24.56 73 GLU B N 1
ATOM 3366 C CA . GLU B 1 73 ? 17.906 37.125 19.344 1 24.56 73 GLU B CA 1
ATOM 3367 C C . GLU B 1 73 ? 17.438 38.438 18.75 1 24.56 73 GLU B C 1
ATOM 3369 O O . GLU B 1 73 ? 18.203 39.156 18.094 1 24.56 73 GLU B O 1
ATOM 3374 N N . ALA B 1 74 ? 16.453 38.438 17.828 1 23.89 74 ALA B N 1
ATOM 3375 C CA . ALA B 1 74 ? 16.266 39.812 17.438 1 23.89 74 ALA B CA 1
ATOM 3376 C C . ALA B 1 74 ? 16.172 40.719 18.672 1 23.89 74 ALA B C 1
ATOM 3378 O O . ALA B 1 74 ? 15.617 40.312 19.703 1 23.89 74 ALA B O 1
ATOM 3379 N N . PRO B 1 75 ? 17.078 41.75 18.75 1 23.8 75 PRO B N 1
ATOM 3380 C CA . PRO B 1 75 ? 17.297 42.656 19.875 1 23.8 75 PRO B CA 1
ATOM 3381 C C . PRO B 1 75 ? 15.992 43.219 20.438 1 23.8 75 PRO B C 1
ATOM 3383 O O . PRO B 1 75 ? 15.07 43.5 19.672 1 23.8 75 PRO B O 1
ATOM 3386 N N . THR B 1 76 ? 15.547 42.625 21.469 1 23.34 76 THR B N 1
ATOM 3387 C CA . THR B 1 76 ? 14.328 42.781 22.25 1 23.34 76 THR B CA 1
ATOM 3388 C C . THR B 1 76 ? 14.156 44.219 22.688 1 23.34 76 THR B C 1
ATOM 3390 O O . THR B 1 76 ? 13.344 44.531 23.578 1 23.34 76 THR B O 1
ATOM 3393 N N . SER B 1 77 ? 15.031 45.125 22.031 1 22.02 77 SER B N 1
ATOM 3394 C CA . SER B 1 77 ? 15.07 46.312 22.906 1 22.02 77 SER B CA 1
ATOM 3395 C C . SER B 1 77 ? 13.688 46.906 23.078 1 22.02 77 SER B C 1
ATOM 3397 O O . SER B 1 77 ? 13.523 47.938 23.75 1 22.02 77 SER B O 1
ATOM 3399 N N . TYR B 1 78 ? 12.875 46.562 22.047 1 21.75 78 TYR B N 1
ATOM 3400 C CA . TYR B 1 78 ? 12.023 47.719 21.922 1 21.75 78 TYR B CA 1
ATOM 3401 C C . TYR B 1 78 ? 11.164 47.938 23.156 1 21.75 78 TYR B C 1
ATOM 3403 O O . TYR B 1 78 ? 10.68 46.938 23.75 1 21.75 78 TYR B O 1
ATOM 3411 N N . GLY B 1 79 ? 11.375 49.031 23.891 1 20.41 79 GLY B N 1
ATOM 3412 C CA . GLY B 1 79 ? 10.875 49.656 25.094 1 20.41 79 GLY B CA 1
ATOM 3413 C C . GLY B 1 79 ? 9.367 49.594 25.219 1 20.41 79 GLY B C 1
ATOM 3414 O O . GLY B 1 79 ? 8.656 49.875 24.25 1 20.41 79 GLY B O 1
ATOM 3415 N N . SER B 1 80 ? 8.922 48.562 25.891 1 21.7 80 SER B N 1
ATOM 3416 C CA . SER B 1 80 ? 7.574 48.156 26.25 1 21.7 80 SER B CA 1
ATOM 3417 C C . SER B 1 80 ? 6.766 49.312 26.828 1 21.7 80 SER B C 1
ATOM 3419 O O . SER B 1 80 ? 6.496 49.344 28.031 1 21.7 80 SER B O 1
ATOM 3421 N N . ASP B 1 81 ? 6.992 50.438 26.25 1 21.14 81 ASP B N 1
ATOM 3422 C CA . ASP B 1 81 ? 6.289 51.469 27.016 1 21.14 81 ASP B CA 1
ATOM 3423 C C . ASP B 1 81 ? 4.801 51.156 27.125 1 21.14 81 ASP B C 1
ATOM 3425 O O . ASP B 1 81 ? 4.098 51.094 26.109 1 21.14 81 ASP B O 1
ATOM 3429 N N . ALA B 1 82 ? 4.566 50.188 27.969 1 21.31 82 ALA B N 1
ATOM 3430 C CA . ALA B 1 82 ? 3.227 49.688 28.297 1 21.31 82 ALA B CA 1
ATOM 3431 C C . ALA B 1 82 ? 2.293 50.844 28.625 1 21.31 82 ALA B C 1
ATOM 3433 O O . ALA B 1 82 ? 2.613 51.688 29.469 1 21.31 82 ALA B O 1
ATOM 3434 N N . PRO B 1 83 ? 1.684 51.375 27.594 1 21.33 83 PRO B N 1
ATOM 3435 C CA . PRO B 1 83 ? 0.896 52.562 27.938 1 21.33 83 PRO B CA 1
ATOM 3436 C C . PRO B 1 83 ? 0.001 52.344 29.156 1 21.33 83 PRO B C 1
ATOM 3438 O O . PRO B 1 83 ? -0.355 51.188 29.453 1 21.33 83 PRO B O 1
ATOM 3441 N N . SER B 1 84 ? -0.039 53.344 30.047 1 19.84 84 SER B N 1
ATOM 3442 C CA . SER B 1 84 ? -0.641 53.562 31.359 1 19.84 84 SER B CA 1
ATOM 3443 C C . SER B 1 84 ? -2.117 53.188 31.359 1 19.84 84 SER B C 1
ATOM 3445 O O . SER B 1 84 ? -2.785 53.281 30.328 1 19.84 84 SER B O 1
ATOM 3447 N N . GLU B 1 85 ? -2.453 52.406 32.344 1 20.27 85 GLU B N 1
ATOM 3448 C CA . GLU B 1 85 ? -3.639 51.719 32.875 1 20.27 85 GLU B CA 1
ATOM 3449 C C . GLU B 1 85 ? -4.812 52.688 33 1 20.27 85 GLU B C 1
ATOM 3451 O O . GLU B 1 85 ? -4.715 53.719 33.688 1 20.27 85 GLU B O 1
ATOM 3456 N N . TYR B 1 86 ? -5.441 53.031 31.875 1 20.5 86 TYR B N 1
ATOM 3457 C CA . TYR B 1 86 ? -6.582 53.938 32 1 20.5 86 TYR B CA 1
ATOM 3458 C C . TYR B 1 86 ? -7.594 53.406 33 1 20.5 86 TYR B C 1
ATOM 3460 O O . TYR B 1 86 ? -8.125 52.312 32.844 1 20.5 86 TYR B O 1
ATOM 3468 N N . ASN B 1 87 ? -7.426 53.812 34.25 1 19.97 87 ASN B N 1
ATOM 3469 C CA . ASN B 1 87 ? -8.203 53.5 35.438 1 19.97 87 ASN B CA 1
ATOM 3470 C C . ASN B 1 87 ? -9.664 53.906 35.281 1 19.97 87 ASN B C 1
ATOM 3472 O O . ASN B 1 87 ? -10 55.094 35.406 1 19.97 87 ASN B O 1
ATOM 3476 N N . PRO B 1 88 ? -10.352 53.625 34.219 1 20.22 88 PRO B N 1
ATOM 3477 C CA . PRO B 1 88 ? -11.641 54.344 34.281 1 20.22 88 PRO B CA 1
ATOM 3478 C C . PRO B 1 88 ? -12.414 54.031 35.562 1 20.22 88 PRO B C 1
ATOM 3480 O O . PRO B 1 88 ? -12.234 52.969 36.156 1 20.22 88 PRO B O 1
ATOM 3483 N N . ASP B 1 89 ? -13.109 55.094 36.125 1 19.48 89 ASP B N 1
ATOM 3484 C CA . ASP B 1 89 ? -13.695 55.469 37.406 1 19.48 89 ASP B CA 1
ATOM 3485 C C . ASP B 1 89 ? -14.789 54.469 37.812 1 19.48 89 ASP B C 1
ATOM 3487 O O . ASP B 1 89 ? -14.82 54 38.969 1 19.48 89 ASP B O 1
ATOM 3491 N N . GLY B 1 90 ? -16 54.625 37.312 1 23.19 90 GLY B N 1
ATOM 3492 C CA . GLY B 1 90 ? -17.188 54.812 38.125 1 23.19 90 GLY B CA 1
ATOM 3493 C C . GLY B 1 90 ? -17.703 53.531 38.75 1 23.19 90 GLY B C 1
ATOM 3494 O O . GLY B 1 90 ? -17.703 52.469 38.125 1 23.19 90 GLY B O 1
ATOM 3495 N N . GLY B 1 91 ? -17.688 53.406 40.094 1 21.89 91 GLY B N 1
ATOM 3496 C CA . GLY B 1 91 ? -17.734 52.438 41.188 1 21.89 91 GLY B CA 1
ATOM 3497 C C . GLY B 1 91 ? -19.094 51.781 41.344 1 21.89 91 GLY B C 1
ATOM 3498 O O . GLY B 1 91 ? -19.359 51.156 42.375 1 21.89 91 GLY B O 1
ATOM 3499 N N . GLY B 1 92 ? -20.156 51.906 40.531 1 24.16 92 GLY B N 1
ATOM 3500 C CA . GLY B 1 92 ? -21.375 51.5 41.219 1 24.16 92 GLY B CA 1
ATOM 3501 C C . GLY B 1 92 ? -21.281 50.125 41.844 1 24.16 92 GLY B C 1
ATOM 3502 O O . GLY B 1 92 ? -20.734 49.219 41.25 1 24.16 92 GLY B O 1
ATOM 3503 N N . GLN B 1 93 ? -21.25 50.094 43.188 1 23.66 93 GLN B N 1
ATOM 3504 C CA . GLN B 1 93 ? -21.062 48.938 44.094 1 23.66 93 GLN B CA 1
ATOM 3505 C C . GLN B 1 93 ? -22.156 47.906 43.906 1 23.66 93 GLN B C 1
ATOM 3507 O O . GLN B 1 93 ? -23.312 48.156 44.219 1 23.66 93 GLN B O 1
ATOM 3512 N N . ILE B 1 94 ? -22.422 47.469 42.781 1 24.73 94 ILE B N 1
ATOM 3513 C CA . ILE B 1 94 ? -23.5 46.469 42.781 1 24.73 94 ILE B CA 1
ATOM 3514 C C . ILE B 1 94 ? -23.25 45.406 43.844 1 24.73 94 ILE B C 1
ATOM 3516 O O . ILE B 1 94 ? -22.125 44.906 43.969 1 24.73 94 ILE B O 1
ATOM 3520 N N . HIS B 1 95 ? -24 45.5 45 1 25.05 95 HIS B N 1
ATOM 3521 C CA . HIS B 1 95 ? -24.062 44.594 46.125 1 25.05 95 HIS B CA 1
ATOM 3522 C C . HIS B 1 95 ? -24.094 43.125 45.625 1 25.05 95 HIS B C 1
ATOM 3524 O O . HIS B 1 95 ? -24.938 42.781 44.812 1 25.05 95 HIS B O 1
ATOM 3530 N N . LEU B 1 96 ? -23 42.469 45.719 1 26.77 96 LEU B N 1
ATOM 3531 C CA . LEU B 1 96 ? -22.734 41.062 45.5 1 26.77 96 LEU B CA 1
ATOM 3532 C C . LEU B 1 96 ? -23.625 40.188 46.375 1 26.77 96 LEU B C 1
ATOM 3534 O O . LEU B 1 96 ? -23.594 40.312 47.594 1 26.77 96 LEU B O 1
ATOM 3538 N N . GLY B 1 97 ? -24.922 40.031 46.094 1 29.22 97 GLY B N 1
ATOM 3539 C CA . GLY B 1 97 ? -25.75 39.156 46.938 1 29.22 97 GLY B CA 1
ATOM 3540 C C . GLY B 1 97 ? -24.969 37.969 47.5 1 29.22 97 GLY B C 1
ATOM 3541 O O . GLY B 1 97 ? -23.828 37.719 47.125 1 29.22 97 GLY B O 1
ATOM 3542 N N . PRO B 1 98 ? -25.438 37.438 48.719 1 30.17 98 PRO B N 1
ATOM 3543 C CA . PRO B 1 98 ? -24.656 36.469 49.5 1 30.17 98 PRO B CA 1
ATOM 3544 C C . PRO B 1 98 ? -24.062 35.375 48.625 1 30.17 98 PRO B C 1
ATOM 3546 O O . PRO B 1 98 ? -24.562 35.094 47.562 1 30.17 98 PRO B O 1
ATOM 3549 N N . LYS B 1 99 ? -22.797 35.031 48.875 1 29.38 99 LYS B N 1
ATOM 3550 C CA . LYS B 1 99 ? -22.031 33.906 48.344 1 29.38 99 LYS B CA 1
ATOM 3551 C C . LYS B 1 99 ? -22.844 32.625 48.438 1 29.38 99 LYS B C 1
ATOM 3553 O O . LYS B 1 99 ? -23.156 32.156 49.531 1 29.38 99 LYS B O 1
ATOM 3558 N N . THR B 1 100 ? -23.875 32.531 47.688 1 30.3 100 THR B N 1
ATOM 3559 C CA . THR B 1 100 ? -24.453 31.188 47.781 1 30.3 100 THR B CA 1
ATOM 3560 C C . THR B 1 100 ? -23.344 30.141 47.906 1 30.3 100 THR B C 1
ATOM 3562 O O . THR B 1 100 ? -22.312 30.234 47.25 1 30.3 100 THR B O 1
ATOM 3565 N N . SER B 1 101 ? -23.234 29.391 49.031 1 30.86 101 SER B N 1
ATOM 3566 C CA . SER B 1 101 ? -22.281 28.312 49.312 1 30.86 101 SER B CA 1
ATOM 3567 C C . SER B 1 101 ? -21.953 27.531 48.031 1 30.86 101 SER B C 1
ATOM 3569 O O . SER B 1 101 ? -22.859 27.172 47.281 1 30.86 101 SER B O 1
ATOM 3571 N N . ALA B 1 102 ? -20.797 27.719 47.5 1 32.5 102 ALA B N 1
ATOM 3572 C CA . ALA B 1 102 ? -20.172 26.938 46.469 1 32.5 102 ALA B CA 1
ATOM 3573 C C . ALA B 1 102 ? -20.5 25.453 46.625 1 32.5 102 ALA B C 1
ATOM 3575 O O . ALA B 1 102 ? -19.984 24.781 47.531 1 32.5 102 ALA B O 1
ATOM 3576 N N . LYS B 1 103 ? -21.719 25.156 46.594 1 32.56 103 LYS B N 1
ATOM 3577 C CA . LYS B 1 103 ? -21.891 23.703 46.562 1 32.56 103 LYS B CA 1
ATOM 3578 C C . LYS B 1 103 ? -20.734 23.031 45.844 1 32.56 103 LYS B C 1
ATOM 3580 O O . LYS B 1 103 ? -20.359 23.438 44.75 1 32.56 103 LYS B O 1
ATOM 3585 N N . GLU B 1 104 ? -19.797 22.422 46.594 1 33.69 104 GLU B N 1
ATOM 3586 C CA . GLU B 1 104 ? -18.719 21.562 46.125 1 33.69 104 GLU B CA 1
ATOM 3587 C C . GLU B 1 104 ? -19.109 20.828 44.844 1 33.69 104 GLU B C 1
ATOM 3589 O O . GLU B 1 104 ? -20.094 20.078 44.812 1 33.69 104 GLU B O 1
ATOM 3594 N N . GLU B 1 105 ? -19.172 21.547 43.688 1 35.16 105 GLU B N 1
ATOM 3595 C CA . GLU B 1 105 ? -19.281 20.781 42.438 1 35.16 105 GLU B CA 1
ATOM 3596 C C . GLU B 1 105 ? -18.688 19.391 42.594 1 35.16 105 GLU B C 1
ATOM 3598 O O . GLU B 1 105 ? -17.531 19.25 43.031 1 35.16 105 GLU B O 1
ATOM 3603 N N . THR B 1 106 ? -19.422 18.5 43.062 1 37.44 106 THR B N 1
ATOM 3604 C CA . THR B 1 106 ? -18.984 17.109 43 1 37.44 106 THR B CA 1
ATOM 3605 C C . THR B 1 106 ? -17.969 16.891 41.875 1 37.44 106 THR B C 1
ATOM 3607 O O . THR B 1 106 ? -18.172 17.328 40.75 1 37.44 106 THR B O 1
ATOM 3610 N N . PRO B 1 107 ? -16.656 16.812 42.156 1 40.09 107 PRO B N 1
ATOM 3611 C CA . PRO B 1 107 ? -15.656 16.516 41.125 1 40.09 107 PRO B CA 1
ATOM 3612 C C . PRO B 1 107 ? -16.219 15.648 40 1 40.09 107 PRO B C 1
ATOM 3614 O O . PRO B 1 107 ? -16.797 14.586 40.25 1 40.09 107 PRO B O 1
ATOM 3617 N N . SER B 1 108 ? -17 16.094 39.031 1 44.47 108 SER B N 1
ATOM 3618 C CA . SER B 1 108 ? -17.406 15.336 37.844 1 44.47 108 SER B CA 1
ATOM 3619 C C . SER B 1 108 ? -16.438 14.188 37.562 1 44.47 108 SER B C 1
ATOM 3621 O O . SER B 1 108 ? -15.242 14.398 37.406 1 44.47 108 SER B O 1
ATOM 3623 N N . GLU B 1 109 ? -16.516 13.125 38.156 1 49.91 109 GLU B N 1
ATOM 3624 C CA . GLU B 1 109 ? -15.766 11.883 38 1 49.91 109 GLU B CA 1
ATOM 3625 C C . GLU B 1 109 ? -15.312 11.672 36.562 1 49.91 109 GLU B C 1
ATOM 3627 O O . GLU B 1 109 ? -16.125 11.688 35.656 1 49.91 109 GLU B O 1
ATOM 3632 N N . GLU B 1 110 ? -14.172 12.164 36.219 1 61.09 110 GLU B N 1
ATOM 3633 C CA . GLU B 1 110 ? -13.539 11.82 34.938 1 61.09 110 GLU B CA 1
ATOM 3634 C C . GLU B 1 110 ? -13.875 10.391 34.531 1 61.09 110 GLU B C 1
ATOM 3636 O O . GLU B 1 110 ? -13.758 9.461 35.344 1 61.09 110 GLU B O 1
ATOM 3641 N N . PRO B 1 111 ? -14.836 10.266 33.594 1 65.69 111 PRO B N 1
ATOM 3642 C CA . PRO B 1 111 ? -15.172 8.906 33.156 1 65.69 111 PRO B CA 1
ATOM 3643 C C . PRO B 1 111 ? -13.953 7.984 33.094 1 65.69 111 PRO B C 1
ATOM 3645 O O . PRO B 1 111 ? -12.828 8.453 32.938 1 65.69 111 PRO B O 1
ATOM 3648 N N . SER B 1 112 ? -14.203 6.773 33.562 1 79.88 112 SER B N 1
ATOM 3649 C CA . SER B 1 112 ? -13.188 5.738 33.438 1 79.88 112 SER B CA 1
ATOM 3650 C C . SER B 1 112 ? -12.656 5.664 32 1 79.88 112 SER B C 1
ATOM 3652 O O . SER B 1 112 ? -13.312 6.105 31.062 1 79.88 112 SER B O 1
ATOM 3654 N N . LEU B 1 113 ? -11.492 5.367 31.906 1 82.38 113 LEU B N 1
ATOM 3655 C CA . LEU B 1 113 ? -10.844 5.227 30.609 1 82.38 113 LEU B CA 1
ATOM 3656 C C . LEU B 1 113 ? -11.688 4.371 29.672 1 82.38 113 LEU B C 1
ATOM 3658 O O . LEU B 1 113 ? -11.836 4.695 28.484 1 82.38 113 LEU B O 1
ATOM 3662 N N . TRP B 1 114 ? -12.305 3.391 30.281 1 83.5 114 TRP B N 1
ATOM 3663 C CA . TRP B 1 114 ? -13.117 2.48 29.484 1 83.5 114 TRP B CA 1
ATOM 3664 C C . TRP B 1 114 ? -14.375 3.174 28.969 1 83.5 114 TRP B C 1
ATOM 3666 O O . TRP B 1 114 ? -14.773 2.988 27.828 1 83.5 114 TRP B O 1
ATOM 3676 N N . GLU B 1 115 ? -14.898 3.916 29.844 1 85.12 115 GLU B N 1
ATOM 3677 C CA . GLU B 1 115 ? -16.109 4.645 29.469 1 85.12 115 GLU B CA 1
ATOM 3678 C C . GLU B 1 115 ? -15.805 5.703 28.406 1 85.12 115 GLU B C 1
ATOM 3680 O O . GLU B 1 115 ? -16.625 5.945 27.516 1 85.12 115 GLU B O 1
ATOM 3685 N N . ASN B 1 116 ? -14.664 6.223 28.578 1 88.44 116 ASN B N 1
ATOM 3686 C CA . ASN B 1 116 ? -14.242 7.215 27.594 1 88.44 116 ASN B CA 1
ATOM 3687 C C . ASN B 1 116 ? -14 6.586 26.234 1 88.44 116 ASN B C 1
ATOM 3689 O O . ASN B 1 116 ? -14.398 7.148 25.203 1 88.44 116 ASN B O 1
ATOM 3693 N N . LEU B 1 117 ? -13.547 5.422 26.172 1 90.56 117 LEU B N 1
ATOM 3694 C CA . LEU B 1 117 ? -13.195 4.738 24.938 1 90.56 117 LEU B CA 1
ATOM 3695 C C . LEU B 1 117 ? -14.445 4.301 24.188 1 90.56 117 LEU B C 1
ATOM 3697 O O . LEU B 1 117 ? -14.477 4.328 22.953 1 90.56 117 LEU B O 1
ATOM 3701 N N . ILE B 1 118 ? -15.445 3.979 24.875 1 89.88 118 ILE B N 1
ATOM 3702 C CA . ILE B 1 118 ? -16.672 3.52 24.234 1 89.88 118 ILE B CA 1
ATOM 3703 C C . ILE B 1 118 ? -17.609 4.707 23.984 1 89.88 118 ILE B C 1
ATOM 3705 O O . ILE B 1 118 ? -18.766 4.523 23.609 1 89.88 118 ILE B O 1
ATOM 3709 N N . GLY B 1 119 ? -17.125 5.812 24.109 1 90.56 119 GLY B N 1
ATOM 3710 C CA . GLY B 1 119 ? -17.922 7.016 23.875 1 90.56 119 GLY B CA 1
ATOM 3711 C C . GLY B 1 119 ? -18.156 7.301 22.406 1 90.56 119 GLY B C 1
ATOM 3712 O O . GLY B 1 119 ? -17.609 6.617 21.531 1 90.56 119 GLY B O 1
ATOM 3713 N N . THR B 1 120 ? -18.938 8.359 22.188 1 92.62 120 THR B N 1
ATOM 3714 C CA . THR B 1 120 ? -19.359 8.672 20.828 1 92.62 120 THR B CA 1
ATOM 3715 C C . THR B 1 120 ? -18.719 9.969 20.359 1 92.62 120 THR B C 1
ATOM 3717 O O . THR B 1 120 ? -19.062 10.469 19.281 1 92.62 120 THR B O 1
ATOM 3720 N N . VAL B 1 121 ? -17.859 10.422 21.156 1 93.38 121 VAL B N 1
ATOM 3721 C CA . VAL B 1 121 ? -17.266 11.703 20.797 1 93.38 121 VAL B CA 1
ATOM 3722 C C . VAL B 1 121 ? -15.742 11.578 20.797 1 93.38 121 VAL B C 1
ATOM 3724 O O . VAL B 1 121 ? -15.156 11.047 21.734 1 93.38 121 VAL B O 1
ATOM 3727 N N . TRP B 1 122 ? -15.133 12.008 19.734 1 94.88 122 TRP B N 1
ATOM 3728 C CA . TRP B 1 122 ? -13.68 12.086 19.609 1 94.88 122 TRP B CA 1
ATOM 3729 C C . TRP B 1 122 ? -13.211 13.531 19.594 1 94.88 122 TRP B C 1
ATOM 3731 O O . TRP B 1 122 ? -13.312 14.211 18.562 1 94.88 122 TRP B O 1
ATOM 3741 N N . GLN B 1 123 ? -12.766 13.977 20.719 1 93.06 123 GLN B N 1
ATOM 3742 C CA . GLN B 1 123 ? -12.227 15.32 20.891 1 93.06 123 GLN B CA 1
ATOM 3743 C C . GLN B 1 123 ? -11.047 15.336 21.859 1 93.06 123 GLN B C 1
ATOM 3745 O O . GLN B 1 123 ? -11.164 15.859 22.969 1 93.06 123 GLN B O 1
ATOM 3750 N N . PRO B 1 124 ? -10 14.883 21.281 1 90.19 124 PRO B N 1
ATOM 3751 C CA . PRO B 1 124 ? -8.859 14.703 22.172 1 90.19 124 PRO B CA 1
ATOM 3752 C C . PRO B 1 124 ? -8.25 16.031 22.625 1 90.19 124 PRO B C 1
ATOM 3754 O O . PRO B 1 124 ? -7.621 16.094 23.688 1 90.19 124 PRO B O 1
ATOM 3757 N N . ILE B 1 125 ? -8.398 17 21.75 1 85.88 125 ILE B N 1
ATOM 3758 C CA . ILE B 1 125 ? -7.812 18.297 22.078 1 85.88 125 ILE B CA 1
ATOM 3759 C C . ILE B 1 125 ? -8.891 19.234 22.609 1 85.88 125 ILE B C 1
ATOM 3761 O O . ILE B 1 125 ? -9.562 19.922 21.844 1 85.88 125 ILE B O 1
ATOM 3765 N N . SER B 1 126 ? -9.406 19.031 23.781 1 83.94 126 SER B N 1
ATOM 3766 C CA . SER B 1 126 ? -10.398 19.859 24.469 1 83.94 126 SER B CA 1
ATOM 3767 C C . SER B 1 126 ? -10.055 20 25.953 1 83.94 126 SER B C 1
ATOM 3769 O O . SER B 1 126 ? -9.07 19.438 26.422 1 83.94 126 SER B O 1
ATOM 3771 N N . THR B 1 127 ? -10.781 20.859 26.562 1 84.56 127 THR B N 1
ATOM 3772 C CA . THR B 1 127 ? -10.57 21.062 28 1 84.56 127 THR B CA 1
ATOM 3773 C C . THR B 1 127 ? -10.68 19.75 28.75 1 84.56 127 THR B C 1
ATOM 3775 O O . THR B 1 127 ? -9.852 19.438 29.609 1 84.56 127 THR B O 1
ATOM 3778 N N . ILE B 1 128 ? -11.688 19 28.359 1 86.06 128 ILE B N 1
ATOM 3779 C CA . ILE B 1 128 ? -11.844 17.641 28.844 1 86.06 128 ILE B CA 1
ATOM 3780 C C . ILE B 1 128 ? -11.766 16.672 27.656 1 86.06 128 ILE B C 1
ATOM 3782 O O . ILE B 1 128 ? -12.734 16.484 26.922 1 86.06 128 ILE B O 1
ATOM 3786 N N . PRO B 1 129 ? -10.648 16.047 27.594 1 89.94 129 PRO B N 1
ATOM 3787 C CA . PRO B 1 129 ? -10.438 15.188 26.438 1 89.94 129 PRO B CA 1
ATOM 3788 C C . PRO B 1 129 ? -11.422 14.023 26.375 1 89.94 129 PRO B C 1
ATOM 3790 O O . PRO B 1 129 ? -11.711 13.406 27.406 1 89.94 129 PRO B O 1
ATOM 3793 N N . LYS B 1 130 ? -11.977 13.828 25.25 1 92.5 130 LYS B N 1
ATOM 3794 C CA . LYS B 1 130 ? -12.859 12.703 24.969 1 92.5 130 LYS B CA 1
ATOM 3795 C C . LYS B 1 130 ? -12.242 11.781 23.922 1 92.5 130 LYS B C 1
ATOM 3797 O O . LYS B 1 130 ? -11.852 12.227 22.844 1 92.5 130 LYS B O 1
ATOM 3802 N N . TYR B 1 131 ? -12.258 10.516 24.266 1 94.25 131 TYR B N 1
ATOM 3803 C CA . TYR B 1 131 ? -11.57 9.555 23.422 1 94.25 131 TYR B CA 1
ATOM 3804 C C . TYR B 1 131 ? -12.531 8.461 22.953 1 94.25 131 TYR B C 1
ATOM 3806 O O . TYR B 1 131 ? -12.164 7.285 22.906 1 94.25 131 TYR B O 1
ATOM 3814 N N . GLY B 1 132 ? -13.727 8.898 22.672 1 95.06 132 GLY B N 1
ATOM 3815 C CA . GLY B 1 132 ? -14.656 7.922 22.125 1 95.06 132 GLY B CA 1
ATOM 3816 C C . GLY B 1 132 ? -14.234 7.371 20.781 1 95.06 132 GLY B C 1
ATOM 3817 O O . GLY B 1 132 ? -14.172 8.109 19.797 1 95.06 132 GLY B O 1
ATOM 3818 N N . ILE B 1 133 ? -14.047 6.047 20.656 1 95.75 133 ILE B N 1
ATOM 3819 C CA . ILE B 1 133 ? -13.492 5.473 19.438 1 95.75 133 ILE B CA 1
ATOM 3820 C C . ILE B 1 133 ? -14.633 5.008 18.531 1 95.75 133 ILE B C 1
ATOM 3822 O O . ILE B 1 133 ? -14.406 4.688 17.359 1 95.75 133 ILE B O 1
ATOM 3826 N N . LEU B 1 134 ? -15.898 5.043 18.906 1 96.38 134 LEU B N 1
ATOM 3827 C CA . LEU B 1 134 ? -17.031 4.512 18.156 1 96.38 134 LEU B CA 1
ATOM 3828 C C . LEU B 1 134 ? -17.203 5.254 16.828 1 96.38 134 LEU B C 1
ATOM 3830 O O . LEU B 1 134 ? -17.438 4.629 15.789 1 96.38 134 LEU B O 1
ATOM 3834 N N . PRO B 1 135 ? -17.094 6.598 16.844 1 97.25 135 PRO B N 1
ATOM 3835 C CA . PRO B 1 135 ? -17.188 7.277 15.555 1 97.25 135 PRO B CA 1
ATOM 3836 C C . PRO B 1 135 ? -16.125 6.82 14.562 1 97.25 135 PRO B C 1
ATOM 3838 O O . PRO B 1 135 ? -16.375 6.777 13.359 1 97.25 135 PRO B O 1
ATOM 3841 N N . LEU B 1 136 ? -14.961 6.473 15.078 1 97.5 136 LEU B N 1
ATOM 3842 C CA . LEU B 1 136 ? -13.875 6.016 14.219 1 97.5 136 LEU B CA 1
ATOM 3843 C C . LEU B 1 136 ? -14.156 4.617 13.68 1 97.5 136 LEU B C 1
ATOM 3845 O O . LEU B 1 136 ? -13.836 4.316 12.531 1 97.5 136 LEU B O 1
ATOM 3849 N N . ILE B 1 137 ? -14.766 3.799 14.492 1 96.5 137 ILE B N 1
ATOM 3850 C CA . ILE B 1 137 ? -15.172 2.463 14.062 1 96.5 137 ILE B CA 1
ATOM 3851 C C . ILE B 1 137 ? -16.219 2.566 12.953 1 96.5 137 ILE B C 1
ATOM 3853 O O . ILE B 1 137 ? -16.094 1.91 11.914 1 96.5 137 ILE B O 1
ATOM 3857 N N . VAL B 1 138 ? -17.141 3.406 13.188 1 97.19 138 VAL B N 1
ATOM 3858 C CA . VAL B 1 138 ? -18.219 3.582 12.227 1 97.19 138 VAL B CA 1
ATOM 3859 C C . VAL B 1 138 ? -17.656 4.164 10.93 1 97.19 138 VAL B C 1
ATOM 3861 O O . VAL B 1 138 ? -18.031 3.729 9.836 1 97.19 138 VAL B O 1
ATOM 3864 N N . GLY B 1 139 ? -16.812 5.18 11.047 1 97.88 139 GLY B N 1
ATOM 3865 C CA . GLY B 1 139 ? -16.203 5.762 9.867 1 97.88 139 GLY B CA 1
ATOM 3866 C C . GLY B 1 139 ? -15.414 4.762 9.047 1 97.88 139 GLY B C 1
ATOM 3867 O O . GLY B 1 139 ? -15.539 4.715 7.824 1 97.88 139 GLY B O 1
ATOM 3868 N N . THR B 1 140 ? -14.641 3.951 9.703 1 97.38 140 THR B N 1
ATOM 3869 C CA . THR B 1 140 ? -13.836 2.936 9.039 1 97.38 140 THR B CA 1
ATOM 3870 C C . THR B 1 140 ? -14.727 1.888 8.375 1 97.38 140 THR B C 1
ATOM 3872 O O . THR B 1 140 ? -14.516 1.528 7.219 1 97.38 140 THR B O 1
ATOM 3875 N N . ALA B 1 141 ? -15.703 1.444 9.102 1 96.75 141 ALA B N 1
ATOM 3876 C CA . ALA B 1 141 ? -16.594 0.406 8.602 1 96.75 141 ALA B CA 1
ATOM 3877 C C . ALA B 1 141 ? -17.406 0.903 7.398 1 96.75 141 ALA B C 1
ATOM 3879 O O . ALA B 1 141 ? -17.531 0.198 6.395 1 96.75 141 ALA B O 1
ATOM 3880 N N . LYS B 1 142 ? -17.891 2.047 7.508 1 97.25 142 LYS B N 1
ATOM 3881 C CA . LYS B 1 142 ? -18.75 2.582 6.461 1 97.25 142 LYS B CA 1
ATOM 3882 C C . LYS B 1 142 ? -17.969 2.816 5.172 1 97.25 142 LYS B C 1
ATOM 3884 O O . LYS B 1 142 ? -18.422 2.439 4.09 1 97.25 142 LYS B O 1
ATOM 3889 N N . THR B 1 143 ? -16.844 3.453 5.262 1 98 143 THR B N 1
ATOM 3890 C CA . THR B 1 143 ? -16.062 3.727 4.066 1 98 143 THR B CA 1
ATOM 3891 C C . THR B 1 143 ? -15.562 2.428 3.436 1 98 143 THR B C 1
ATOM 3893 O O . THR B 1 143 ? -15.555 2.289 2.211 1 98 143 THR B O 1
ATOM 3896 N N . THR B 1 144 ? -15.141 1.481 4.273 1 97.88 144 THR B N 1
ATOM 3897 C CA . THR B 1 144 ? -14.719 0.18 3.773 1 97.88 144 THR B CA 1
ATOM 3898 C C . THR B 1 144 ? -15.875 -0.546 3.096 1 97.88 144 THR B C 1
ATOM 3900 O O . THR B 1 144 ? -15.695 -1.15 2.035 1 97.88 144 THR B O 1
ATOM 3903 N N . PHE B 1 145 ? -17.031 -0.476 3.709 1 98.06 145 PHE B N 1
ATOM 3904 C CA . PHE B 1 145 ? -18.219 -1.117 3.15 1 98.06 145 PHE B CA 1
ATOM 3905 C C . PHE B 1 145 ? -18.531 -0.562 1.766 1 98.06 145 PHE B C 1
ATOM 3907 O O . PHE B 1 145 ? -18.781 -1.322 0.83 1 98.06 145 PHE B O 1
ATOM 3914 N N . ILE B 1 146 ? -18.516 0.7 1.614 1 98.12 146 ILE B N 1
ATOM 3915 C CA . ILE B 1 146 ? -18.781 1.345 0.333 1 98.12 146 ILE B CA 1
ATOM 3916 C C . ILE B 1 146 ? -17.734 0.921 -0.69 1 98.12 146 ILE B C 1
ATOM 3918 O O . ILE B 1 146 ? -18.062 0.605 -1.835 1 98.12 146 ILE B O 1
ATOM 3922 N N . ALA B 1 147 ? -16.469 0.944 -0.294 1 98.12 147 ALA B N 1
ATOM 3923 C CA . ALA B 1 147 ? -15.367 0.562 -1.175 1 98.12 147 ALA B CA 1
ATOM 3924 C C . ALA B 1 147 ? -15.57 -0.846 -1.729 1 98.12 147 ALA B C 1
ATOM 3926 O O . ALA B 1 147 ? -15.406 -1.078 -2.928 1 98.12 147 ALA B O 1
ATOM 3927 N N . ILE B 1 148 ? -15.977 -1.768 -0.848 1 97.94 148 ILE B N 1
ATOM 3928 C CA . ILE B 1 148 ? -16.125 -3.164 -1.243 1 97.94 148 ILE B CA 1
ATOM 3929 C C . ILE B 1 148 ? -17.391 -3.334 -2.076 1 97.94 148 ILE B C 1
ATOM 3931 O O . ILE B 1 148 ? -17.406 -4.098 -3.045 1 97.94 148 ILE B O 1
ATOM 3935 N N . LEU B 1 149 ? -18.406 -2.658 -1.663 1 97.31 149 LEU B N 1
ATOM 3936 C CA . LEU B 1 149 ? -19.672 -2.732 -2.398 1 97.31 149 LEU B CA 1
ATOM 3937 C C . LEU B 1 149 ? -19.484 -2.316 -3.852 1 97.31 149 LEU B C 1
ATOM 3939 O O . LEU B 1 149 ? -20.094 -2.893 -4.754 1 97.31 149 LEU B O 1
ATOM 3943 N N . ILE B 1 150 ? -18.641 -1.381 -4.105 1 94 150 ILE B N 1
ATOM 3944 C CA . ILE B 1 150 ? -18.391 -0.885 -5.453 1 94 150 ILE B CA 1
ATOM 3945 C C . ILE B 1 150 ? -17.266 -1.689 -6.102 1 94 150 ILE B C 1
ATOM 3947 O O . ILE B 1 150 ? -17.422 -2.193 -7.215 1 94 150 ILE B O 1
ATOM 3951 N N . GLY B 1 151 ? -16.172 -1.833 -5.383 1 94.31 151 GLY B N 1
ATOM 3952 C CA . GLY B 1 151 ? -14.953 -2.389 -5.93 1 94.31 151 GLY B CA 1
ATOM 3953 C C . GLY B 1 151 ? -15.039 -3.879 -6.199 1 94.31 151 GLY B C 1
ATOM 3954 O O . GLY B 1 151 ? -14.547 -4.363 -7.219 1 94.31 151 GLY B O 1
ATOM 3955 N N . ALA B 1 152 ? -15.688 -4.672 -5.293 1 95.06 152 ALA B N 1
ATOM 3956 C CA . ALA B 1 152 ? -15.695 -6.129 -5.398 1 95.06 152 ALA B CA 1
ATOM 3957 C C . ALA B 1 152 ? -16.453 -6.586 -6.637 1 95.06 152 ALA B C 1
ATOM 3959 O O . ALA B 1 152 ? -15.945 -7.363 -7.441 1 95.06 152 ALA B O 1
ATOM 3960 N N . PRO B 1 153 ? -17.688 -6.121 -6.844 1 92.12 153 PRO B N 1
ATOM 3961 C CA . PRO B 1 153 ? -18.406 -6.551 -8.047 1 92.12 153 PRO B CA 1
ATOM 3962 C C . PRO B 1 153 ? -17.672 -6.18 -9.336 1 92.12 153 PRO B C 1
ATOM 3964 O O . PRO B 1 153 ? -17.594 -6.984 -10.258 1 92.12 153 PRO B O 1
ATOM 3967 N N . LEU B 1 154 ? -17.109 -5.008 -9.391 1 89.44 154 LEU B N 1
ATOM 3968 C CA . LEU B 1 154 ? -16.406 -4.57 -10.586 1 89.44 154 LEU B CA 1
ATOM 3969 C C . LEU B 1 154 ? -15.164 -5.426 -10.828 1 89.44 154 LEU B C 1
ATOM 3971 O O . LEU B 1 154 ? -14.891 -5.824 -11.961 1 89.44 154 LEU B O 1
ATOM 3975 N N . ALA B 1 155 ? -14.422 -5.688 -9.773 1 92.94 155 ALA B N 1
ATOM 3976 C CA . ALA B 1 155 ? -13.195 -6.473 -9.883 1 92.94 155 ALA B CA 1
ATOM 3977 C C . ALA B 1 155 ? -13.5 -7.914 -10.289 1 92.94 155 ALA B C 1
ATOM 3979 O O . ALA B 1 155 ? -12.812 -8.492 -11.133 1 92.94 155 ALA B O 1
ATOM 3980 N N . ILE B 1 156 ? -14.523 -8.516 -9.648 1 92.62 156 ILE B N 1
ATOM 3981 C CA . ILE B 1 156 ? -14.883 -9.906 -9.914 1 92.62 156 ILE B CA 1
ATOM 3982 C C . ILE B 1 156 ? -15.398 -10.039 -11.344 1 92.62 156 ILE B C 1
ATOM 3984 O O . ILE B 1 156 ? -15.031 -10.977 -12.055 1 92.62 156 ILE B O 1
ATOM 3988 N N . LEU B 1 157 ? -16.234 -9.094 -11.766 1 88.69 157 LEU B N 1
ATOM 3989 C CA . LEU B 1 157 ? -16.734 -9.117 -13.141 1 88.69 157 LEU B CA 1
ATOM 3990 C C . LEU B 1 157 ? -15.602 -8.945 -14.141 1 88.69 157 LEU B C 1
ATOM 3992 O O . LEU B 1 157 ? -15.594 -9.578 -15.195 1 88.69 157 LEU B O 1
ATOM 3996 N N . ALA B 1 158 ? -14.68 -8.07 -13.828 1 87.94 158 ALA B N 1
ATOM 3997 C CA . ALA B 1 158 ? -13.516 -7.914 -14.688 1 87.94 158 ALA B CA 1
ATOM 3998 C C . ALA B 1 158 ? -12.703 -9.203 -14.766 1 87.94 158 ALA B C 1
ATOM 4000 O O . ALA B 1 158 ? -12.234 -9.594 -15.836 1 87.94 158 ALA B O 1
ATOM 4001 N N . ALA B 1 159 ? -12.531 -9.844 -13.617 1 91.69 159 ALA B N 1
ATOM 4002 C CA . ALA B 1 159 ? -11.797 -11.102 -13.578 1 91.69 159 ALA B CA 1
ATOM 4003 C C . ALA B 1 159 ? -12.492 -12.172 -14.422 1 91.69 159 ALA B C 1
ATOM 4005 O O . ALA B 1 159 ? -11.836 -12.914 -15.148 1 91.69 159 ALA B O 1
ATOM 4006 N N . LEU B 1 160 ? -13.781 -12.258 -14.32 1 89.94 160 LEU B N 1
ATOM 4007 C CA . LEU B 1 160 ? -14.562 -13.203 -15.109 1 89.94 160 LEU B CA 1
ATOM 4008 C C . LEU B 1 160 ? -14.391 -12.938 -16.609 1 89.94 160 LEU B C 1
ATOM 4010 O O . LEU B 1 160 ? -14.188 -13.859 -17.391 1 89.94 160 LEU B O 1
ATOM 4014 N N . ASN B 1 161 ? -14.477 -11.719 -16.969 1 85.69 161 ASN B N 1
ATOM 4015 C CA . ASN B 1 161 ? -14.359 -11.328 -18.375 1 85.69 161 ASN B CA 1
ATOM 4016 C C . ASN B 1 161 ? -12.977 -11.656 -18.938 1 85.69 161 ASN B C 1
ATOM 4018 O O . ASN B 1 161 ? -12.867 -12.25 -20.016 1 85.69 161 ASN B O 1
ATOM 4022 N N . VAL B 1 162 ? -12.016 -11.273 -18.234 1 87.5 162 VAL B N 1
ATOM 4023 C CA . VAL B 1 162 ? -10.648 -11.461 -18.703 1 87.5 162 VAL B CA 1
ATOM 4024 C C . VAL B 1 162 ? -10.336 -12.953 -18.781 1 87.5 162 VAL B C 1
ATOM 4026 O O . VAL B 1 162 ? -9.656 -13.406 -19.719 1 87.5 162 VAL B O 1
ATOM 4029 N N . THR B 1 163 ? -10.867 -13.773 -17.859 1 90.25 163 THR B N 1
ATOM 4030 C CA . THR B 1 163 ? -10.547 -15.188 -17.781 1 90.25 163 THR B CA 1
ATOM 4031 C C . THR B 1 163 ? -11.273 -15.969 -18.859 1 90.25 163 THR B C 1
ATOM 4033 O O . THR B 1 163 ? -10.711 -16.891 -19.453 1 90.25 163 THR B O 1
ATOM 4036 N N . PHE B 1 164 ? -12.492 -15.578 -19.25 1 87.81 164 PHE B N 1
ATOM 4037 C CA . PHE B 1 164 ? -13.281 -16.5 -20.062 1 87.81 164 PHE B CA 1
ATOM 4038 C C . PHE B 1 164 ? -13.656 -15.859 -21.391 1 87.81 164 PHE B C 1
ATOM 4040 O O . PHE B 1 164 ? -14 -16.562 -22.344 1 87.81 164 PHE B O 1
ATOM 4047 N N . PHE B 1 165 ? -13.594 -14.578 -21.547 1 84.31 165 PHE B N 1
ATOM 4048 C CA . PHE B 1 165 ? -14.219 -13.984 -22.719 1 84.31 165 PHE B CA 1
ATOM 4049 C C . PHE B 1 165 ? -13.188 -13.234 -23.562 1 84.31 165 PHE B C 1
ATOM 4051 O O . PHE B 1 165 ? -13.477 -12.812 -24.688 1 84.31 165 PHE B O 1
ATOM 4058 N N . LEU B 1 166 ? -12.125 -12.992 -23 1 83.62 166 LEU B N 1
ATOM 4059 C CA . LEU B 1 166 ? -11.094 -12.305 -23.781 1 83.62 166 LEU B CA 1
ATOM 4060 C C . LEU B 1 166 ? -10.094 -13.305 -24.359 1 83.62 166 LEU B C 1
ATOM 4062 O O . LEU B 1 166 ? -9.75 -14.297 -23.703 1 83.62 166 LEU B O 1
ATOM 4066 N N . PRO B 1 167 ? -9.703 -12.961 -25.594 1 86 167 PRO B N 1
ATOM 4067 C CA . PRO B 1 167 ? -8.656 -13.812 -26.172 1 86 167 PRO B CA 1
ATOM 4068 C C . PRO B 1 167 ? -7.355 -13.773 -25.375 1 86 167 PRO B C 1
ATOM 4070 O O . PRO B 1 167 ? -7.078 -12.789 -24.672 1 86 167 PRO B O 1
ATOM 4073 N N . MET B 1 168 ? -6.605 -14.797 -25.484 1 85.25 168 MET B N 1
ATOM 4074 C CA . MET B 1 168 ? -5.383 -15 -24.719 1 85.25 168 MET B CA 1
ATOM 4075 C C . MET B 1 168 ? -4.418 -13.836 -24.906 1 85.25 168 MET B C 1
ATOM 4077 O O . MET B 1 168 ? -3.801 -13.367 -23.953 1 85.25 168 MET B O 1
ATOM 4081 N N . ARG B 1 169 ? -4.328 -13.312 -26.109 1 84.19 169 ARG B N 1
ATOM 4082 C CA . ARG B 1 169 ? -3.395 -12.227 -26.406 1 84.19 169 ARG B CA 1
ATOM 4083 C C . ARG B 1 169 ? -3.754 -10.961 -25.625 1 84.19 169 ARG B C 1
ATOM 4085 O O . ARG B 1 169 ? -2.869 -10.242 -25.156 1 84.19 169 ARG B O 1
ATOM 4092 N N . ILE B 1 170 ? -5.035 -10.75 -25.469 1 82.31 170 ILE B N 1
ATOM 4093 C CA . ILE B 1 170 ? -5.504 -9.555 -24.766 1 82.31 170 ILE B CA 1
ATOM 4094 C C . ILE B 1 170 ? -5.363 -9.758 -23.266 1 82.31 170 ILE B C 1
ATOM 4096 O O . ILE B 1 170 ? -4.977 -8.836 -22.531 1 82.31 170 ILE B O 1
ATOM 4100 N N . ARG B 1 171 ? -5.59 -10.969 -22.844 1 84.69 171 ARG B N 1
ATOM 4101 C CA . ARG B 1 171 ? -5.484 -11.305 -21.422 1 84.69 171 ARG B CA 1
ATOM 4102 C C . ARG B 1 171 ? -4.062 -11.094 -20.906 1 84.69 171 ARG B C 1
ATOM 4104 O O . ARG B 1 171 ? -3.865 -10.625 -19.781 1 84.69 171 ARG B O 1
ATOM 4111 N N . GLU B 1 172 ? -3.164 -11.344 -21.766 1 81.62 172 GLU B N 1
ATOM 4112 C CA . GLU B 1 172 ? -1.752 -11.266 -21.406 1 81.62 172 GLU B CA 1
ATOM 4113 C C . GLU B 1 172 ? -1.317 -9.82 -21.203 1 81.62 172 GLU B C 1
ATOM 4115 O O . GLU B 1 172 ? -0.329 -9.555 -20.516 1 81.62 172 GLU B O 1
ATOM 4120 N N . PHE B 1 173 ? -2.098 -8.961 -21.781 1 79.56 173 PHE B N 1
ATOM 4121 C CA . PHE B 1 173 ? -1.787 -7.547 -21.625 1 79.56 173 PHE B CA 1
ATOM 4122 C C . PHE B 1 173 ? -2.604 -6.938 -20.484 1 79.56 173 PHE B C 1
ATOM 4124 O O . PHE B 1 173 ? -2.098 -6.113 -19.734 1 79.56 173 PHE B O 1
ATOM 4131 N N . ILE B 1 174 ? -3.781 -7.336 -20.344 1 81.25 174 ILE B N 1
ATOM 4132 C CA . ILE B 1 174 ? -4.703 -6.707 -19.391 1 81.25 174 ILE B CA 1
ATOM 4133 C C . ILE B 1 174 ? -4.328 -7.094 -17.969 1 81.25 174 ILE B C 1
ATOM 4135 O O . ILE B 1 174 ? -4.316 -6.246 -17.078 1 81.25 174 ILE B O 1
ATOM 4139 N N . LYS B 1 175 ? -4.027 -8.32 -17.719 1 82.81 175 LYS B N 1
ATOM 4140 C CA . LYS B 1 175 ? -3.76 -8.789 -16.359 1 82.81 175 LYS B CA 1
ATOM 4141 C C . LYS B 1 175 ? -2.555 -8.078 -15.758 1 82.81 175 LYS B C 1
ATOM 4143 O O . LYS B 1 175 ? -2.662 -7.461 -14.695 1 82.81 175 LYS B O 1
ATOM 4148 N N . PRO B 1 176 ? -1.43 -7.934 -16.531 1 78.75 176 PRO B N 1
ATOM 4149 C CA . PRO B 1 176 ? -0.288 -7.207 -15.961 1 78.75 176 PRO B CA 1
ATOM 4150 C C . PRO B 1 176 ? -0.572 -5.719 -15.773 1 78.75 176 PRO B C 1
ATOM 4152 O O . PRO B 1 176 ? -0.057 -5.105 -14.836 1 78.75 176 PRO B O 1
ATOM 4155 N N . THR B 1 177 ? -1.333 -5.234 -16.672 1 80.62 177 THR B N 1
ATOM 4156 C CA . THR B 1 177 ? -1.668 -3.82 -16.562 1 80.62 177 THR B CA 1
ATOM 4157 C C . THR B 1 177 ? -2.451 -3.543 -15.289 1 80.62 177 THR B C 1
ATOM 4159 O O . THR B 1 177 ? -2.168 -2.576 -14.578 1 80.62 177 THR B O 1
ATOM 4162 N N . ILE B 1 178 ? -3.367 -4.387 -14.977 1 82.25 178 ILE B N 1
ATOM 4163 C CA . ILE B 1 178 ? -4.168 -4.227 -13.766 1 82.25 178 ILE B CA 1
ATOM 4164 C C . ILE B 1 178 ? -3.289 -4.438 -12.539 1 82.25 178 ILE B C 1
ATOM 4166 O O . ILE B 1 178 ? -3.445 -3.746 -11.531 1 82.25 178 ILE B O 1
ATOM 4170 N N . GLU B 1 179 ? -2.4 -5.312 -12.664 1 79.88 179 GLU B N 1
ATOM 4171 C CA . GLU B 1 179 ? -1.467 -5.562 -11.57 1 79.88 179 GLU B CA 1
ATOM 4172 C C . GLU B 1 179 ? -0.585 -4.348 -11.305 1 79.88 179 GLU B C 1
ATOM 4174 O O . GLU B 1 179 ? -0.248 -4.055 -10.156 1 79.88 179 GLU B O 1
ATOM 4179 N N . LEU B 1 180 ? -0.251 -3.652 -12.375 1 76.88 180 LEU B N 1
ATOM 4180 C CA . LEU B 1 180 ? 0.549 -2.439 -12.242 1 76.88 180 LEU B CA 1
ATOM 4181 C C . LEU B 1 180 ? -0.242 -1.339 -11.547 1 76.88 180 LEU B C 1
ATOM 4183 O O . LEU B 1 180 ? 0.333 -0.51 -10.836 1 76.88 180 LEU B O 1
ATOM 4187 N N . LEU B 1 181 ? -1.499 -1.426 -11.703 1 77.5 181 LEU B N 1
ATOM 4188 C CA . LEU B 1 181 ? -2.369 -0.422 -11.094 1 77.5 181 LEU B CA 1
ATOM 4189 C C . LEU B 1 181 ? -2.387 -0.563 -9.578 1 77.5 181 LEU B C 1
ATOM 4191 O O . LEU B 1 181 ? -2.684 0.398 -8.867 1 77.5 181 LEU B O 1
ATOM 4195 N N . ALA B 1 182 ? -2.092 -1.734 -9.109 1 80.25 182 ALA B N 1
ATOM 4196 C CA . ALA B 1 182 ? -2.061 -1.98 -7.672 1 80.25 182 ALA B CA 1
ATOM 4197 C C . ALA B 1 182 ? -0.965 -1.159 -7 1 80.25 182 ALA B C 1
ATOM 4199 O O . ALA B 1 182 ? -1.021 -0.91 -5.793 1 80.25 182 ALA B O 1
ATOM 4200 N N . SER B 1 183 ? -0.023 -0.688 -7.777 1 75.75 183 SER B N 1
ATOM 4201 C CA . SER B 1 183 ? 1.113 0.046 -7.23 1 75.75 183 SER B CA 1
ATOM 4202 C C . SER B 1 183 ? 0.917 1.552 -7.367 1 75.75 183 SER B C 1
ATOM 4204 O O . SER B 1 183 ? 1.824 2.33 -7.066 1 75.75 183 SER B O 1
ATOM 4206 N N . PHE B 1 184 ? -0.207 1.891 -7.812 1 80.75 184 PHE B N 1
ATOM 4207 C CA . PHE B 1 184 ? -0.495 3.314 -7.945 1 80.75 184 PHE B CA 1
ATOM 4208 C C . PHE B 1 184 ? -0.431 4.008 -6.586 1 80.75 184 PHE B C 1
ATOM 4210 O O . PHE B 1 184 ? -1.021 3.533 -5.613 1 80.75 184 PHE B O 1
ATOM 4217 N N . PRO B 1 185 ? 0.277 5.113 -6.504 1 83.56 185 PRO B N 1
ATOM 4218 C CA . PRO B 1 185 ? 0.381 5.801 -5.215 1 83.56 185 PRO B CA 1
ATOM 4219 C C . PRO B 1 185 ? -0.974 6.258 -4.68 1 83.56 185 PRO B C 1
ATOM 4221 O O . PRO B 1 185 ? -1.721 6.941 -5.383 1 83.56 185 PRO B O 1
ATOM 4224 N N . SER B 1 186 ? -1.202 5.91 -3.471 1 89.94 186 SER B N 1
ATOM 4225 C CA . SER B 1 186 ? -2.531 6.176 -2.93 1 89.94 186 SER B CA 1
ATOM 4226 C C . SER B 1 186 ? -2.756 7.668 -2.721 1 89.94 186 SER B C 1
ATOM 4228 O O . SER B 1 186 ? -3.887 8.148 -2.799 1 89.94 186 SER B O 1
ATOM 4230 N N . VAL B 1 187 ? -1.659 8.375 -2.506 1 88.56 187 VAL B N 1
ATOM 4231 C CA . VAL B 1 187 ? -1.771 9.812 -2.316 1 88.56 187 VAL B CA 1
ATOM 4232 C C . VAL B 1 187 ? -2.322 10.461 -3.584 1 88.56 187 VAL B C 1
ATOM 4234 O O . VAL B 1 187 ? -3.08 11.43 -3.514 1 88.56 187 VAL B O 1
ATOM 4237 N N . VAL B 1 188 ? -1.954 9.969 -4.715 1 85.56 188 VAL B N 1
ATOM 4238 C CA . VAL B 1 188 ? -2.438 10.5 -5.984 1 85.56 188 VAL B CA 1
ATOM 4239 C C . VAL B 1 188 ? -3.92 10.18 -6.152 1 85.56 188 VAL B C 1
ATOM 4241 O O . VAL B 1 188 ? -4.695 11.016 -6.621 1 85.56 188 VAL B O 1
ATOM 4244 N N . ILE B 1 189 ? -4.332 9.008 -5.773 1 89.75 189 ILE B N 1
ATOM 4245 C CA . ILE B 1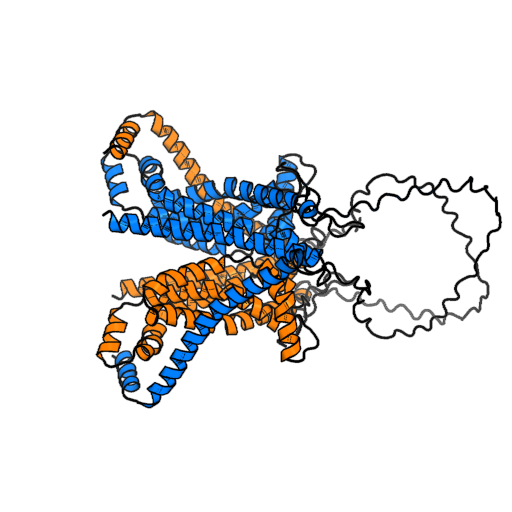 189 ? -5.742 8.641 -5.809 1 89.75 189 ILE B CA 1
ATOM 4246 C C . ILE B 1 189 ? -6.539 9.555 -4.879 1 89.75 189 ILE B C 1
ATOM 4248 O O . ILE B 1 189 ? -7.602 10.055 -5.254 1 89.75 189 ILE B O 1
ATOM 4252 N N . GLY B 1 190 ? -6.004 9.695 -3.701 1 90.88 190 GLY B N 1
ATOM 4253 C CA . GLY B 1 190 ? -6.648 10.586 -2.752 1 90.88 190 GLY B CA 1
ATOM 4254 C C . GLY B 1 190 ? -6.812 12 -3.277 1 90.88 190 GLY B C 1
ATOM 4255 O O . GLY B 1 190 ? -7.871 12.617 -3.109 1 90.88 190 GLY B O 1
ATOM 4256 N N . PHE B 1 191 ? -5.828 12.445 -3.904 1 85.88 191 PHE B N 1
ATOM 4257 C CA . PHE B 1 191 ? -5.848 13.789 -4.469 1 85.88 191 PHE B CA 1
ATOM 4258 C C . PHE B 1 191 ? -6.895 13.898 -5.574 1 85.88 191 PHE B C 1
ATOM 4260 O O . PHE B 1 191 ? -7.621 14.891 -5.652 1 85.88 191 PHE B O 1
ATOM 4267 N N . PHE B 1 192 ? -6.934 12.969 -6.398 1 86.75 192 PHE B N 1
ATOM 4268 C CA . PHE B 1 192 ? -7.941 12.898 -7.453 1 86.75 192 PHE B CA 1
ATOM 4269 C C . PHE B 1 192 ? -9.344 12.914 -6.859 1 86.75 192 PHE B C 1
ATOM 4271 O O . PHE B 1 192 ? -10.234 13.594 -7.371 1 86.75 192 PHE B O 1
ATOM 4278 N N . CYS B 1 193 ? -9.539 12.18 -5.867 1 92.38 193 CYS B N 1
ATOM 4279 C CA . CYS B 1 193 ? -10.852 12.133 -5.23 1 92.38 193 CYS B CA 1
ATOM 4280 C C . CYS B 1 193 ? -11.195 13.469 -4.598 1 92.38 193 CYS B C 1
ATOM 4282 O O . CYS B 1 193 ? -12.336 13.938 -4.707 1 92.38 193 CYS B O 1
ATOM 4284 N N . LEU B 1 194 ? -10.266 14.086 -3.947 1 89.88 194 LEU B N 1
ATOM 4285 C CA . LEU B 1 194 ? -10.453 15.375 -3.293 1 89.88 194 LEU B CA 1
ATOM 4286 C C . LEU B 1 194 ? -10.867 16.438 -4.301 1 89.88 194 LEU B C 1
ATOM 4288 O O . LEU B 1 194 ? -11.766 17.234 -4.031 1 89.88 194 LEU B O 1
ATOM 4292 N N . MET B 1 195 ? -10.32 16.406 -5.418 1 84.31 195 MET B N 1
ATOM 4293 C CA . MET B 1 195 ? -10.492 17.5 -6.363 1 84.31 195 MET B CA 1
ATOM 4294 C C . MET B 1 195 ? -11.641 17.219 -7.32 1 84.31 195 MET B C 1
ATOM 4296 O O . MET B 1 195 ? -12.422 18.125 -7.637 1 84.31 195 MET B O 1
ATOM 4300 N N . ASP B 1 196 ? -11.758 15.992 -7.809 1 86.25 196 ASP B N 1
ATOM 4301 C CA . ASP B 1 196 ? -12.695 15.719 -8.898 1 86.25 196 ASP B CA 1
ATOM 4302 C C . ASP B 1 196 ? -13.891 14.906 -8.406 1 86.25 196 ASP B C 1
ATOM 4304 O O . ASP B 1 196 ? -15.039 15.328 -8.555 1 86.25 196 ASP B O 1
ATOM 4308 N N . VAL B 1 197 ? -13.617 13.805 -7.84 1 91.5 197 VAL B N 1
ATOM 4309 C CA . VAL B 1 197 ? -14.703 12.93 -7.422 1 91.5 197 VAL B CA 1
ATOM 4310 C C . VAL B 1 197 ? -15.617 13.664 -6.445 1 91.5 197 VAL B C 1
ATOM 4312 O O . VAL B 1 197 ? -16.844 13.555 -6.531 1 91.5 197 VAL B O 1
ATOM 4315 N N . ALA B 1 198 ? -15.008 14.398 -5.535 1 93.88 198 ALA B N 1
ATOM 4316 C CA . ALA B 1 198 ? -15.781 15.148 -4.547 1 93.88 198 ALA B CA 1
ATOM 4317 C C . ALA B 1 198 ? -16.719 16.141 -5.227 1 93.88 198 ALA B C 1
ATOM 4319 O O . ALA B 1 198 ? -17.875 16.297 -4.809 1 93.88 198 ALA B O 1
ATOM 4320 N N . THR B 1 199 ? -16.25 16.812 -6.234 1 91.12 199 THR B N 1
ATOM 4321 C CA . THR B 1 199 ? -17.062 17.781 -6.961 1 91.12 199 THR B CA 1
ATOM 4322 C C . THR B 1 199 ? -18.219 17.094 -7.684 1 91.12 199 THR B C 1
ATOM 4324 O O . THR B 1 199 ? -19.344 17.594 -7.656 1 91.12 199 THR B O 1
ATOM 4327 N N . VAL B 1 200 ? -17.969 15.961 -8.273 1 91.31 200 VAL B N 1
ATOM 4328 C CA . VAL B 1 200 ? -18.984 15.211 -9.008 1 91.31 200 VAL B CA 1
ATOM 4329 C C . VAL B 1 200 ? -20.031 14.68 -8.031 1 91.31 200 VAL B C 1
ATOM 4331 O O . VAL B 1 200 ? -21.234 14.766 -8.289 1 91.31 200 VAL B O 1
ATOM 4334 N N . VAL B 1 201 ? -19.578 14.133 -6.941 1 94.31 201 VAL B N 1
ATOM 4335 C CA 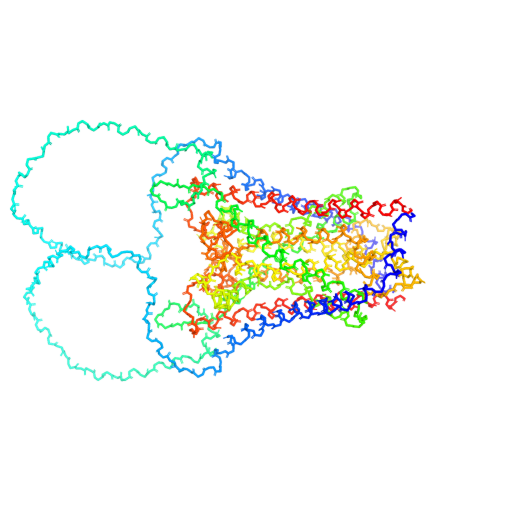. VAL B 1 201 ? -20.484 13.562 -5.953 1 94.31 201 VAL B CA 1
ATOM 4336 C C . VAL B 1 201 ? -21.391 14.664 -5.387 1 94.31 201 VAL B C 1
ATOM 4338 O O . VAL B 1 201 ? -22.594 14.469 -5.238 1 94.31 201 VAL B O 1
ATOM 4341 N N . LYS B 1 202 ? -20.766 15.789 -5.039 1 94.94 202 LYS B N 1
ATOM 4342 C CA . LYS B 1 202 ? -21.547 16.906 -4.52 1 94.94 202 LYS B CA 1
ATOM 4343 C C . LYS B 1 202 ? -22.609 17.344 -5.523 1 94.94 202 LYS B C 1
ATOM 4345 O O . LYS B 1 202 ? -23.766 17.562 -5.152 1 94.94 202 LYS B O 1
ATOM 4350 N N . SER B 1 203 ? -22.266 17.453 -6.77 1 94.06 203 SER B N 1
ATOM 4351 C CA . SER B 1 203 ? -23.156 17.938 -7.812 1 94.06 203 SER B CA 1
ATOM 4352 C C . SER B 1 203 ? -24.266 16.922 -8.109 1 94.06 203 SER B C 1
ATOM 4354 O O . SER B 1 203 ? -25.422 17.297 -8.258 1 94.06 203 SER B O 1
ATOM 4356 N N . VAL B 1 204 ? -23.969 15.664 -8.18 1 93.25 204 VAL B N 1
ATOM 4357 C CA . VAL B 1 204 ? -24.906 14.617 -8.57 1 93.25 204 VAL B CA 1
ATOM 4358 C C . VAL B 1 204 ? -25.938 14.398 -7.461 1 93.25 204 VAL B C 1
ATOM 4360 O O . VAL B 1 204 ? -27.109 14.203 -7.73 1 93.25 204 VAL B O 1
ATOM 4363 N N . PHE B 1 205 ? -25.5 14.469 -6.27 1 94.44 205 PHE B N 1
ATOM 4364 C CA . PHE B 1 205 ? -26.406 14.125 -5.176 1 94.44 205 PHE B CA 1
ATOM 4365 C C . PHE B 1 205 ? -26.844 15.375 -4.426 1 94.44 205 PHE B C 1
ATOM 4367 O O . PHE B 1 205 ? -27.547 15.281 -3.416 1 94.44 205 PHE B O 1
ATOM 4374 N N . ASP B 1 206 ? -26.391 16.547 -4.871 1 92.62 206 ASP B N 1
ATOM 4375 C CA . ASP B 1 206 ? -26.781 17.828 -4.293 1 92.62 206 ASP B CA 1
ATOM 4376 C C . ASP B 1 206 ? -26.5 17.844 -2.789 1 92.62 206 ASP B C 1
ATOM 4378 O O . ASP B 1 206 ? -27.422 18.094 -1.993 1 92.62 206 ASP B O 1
ATOM 4382 N N . LEU B 1 207 ? -25.25 17.641 -2.557 1 91.38 207 LEU B N 1
ATOM 4383 C CA . LEU B 1 207 ? -24.875 17.531 -1.156 1 91.38 207 LEU B CA 1
ATOM 4384 C C . LEU B 1 207 ? -24.266 18.828 -0.649 1 91.38 207 LEU B C 1
ATOM 4386 O O . LEU B 1 207 ? -23.828 19.672 -1.442 1 91.38 207 LEU B O 1
ATOM 4390 N N . ASP B 1 208 ? -24.281 19.016 0.659 1 86.69 208 ASP B N 1
ATOM 4391 C CA . ASP B 1 208 ? -23.672 20.172 1.303 1 86.69 208 ASP B CA 1
ATOM 4392 C C . ASP B 1 208 ? -22.156 19.984 1.427 1 86.69 208 ASP B C 1
ATOM 4394 O O . ASP B 1 208 ? -21.391 20.953 1.275 1 86.69 208 ASP B O 1
ATOM 4398 N N . PHE B 1 209 ? -21.797 18.781 1.721 1 87.44 209 PHE B N 1
ATOM 4399 C CA . PHE B 1 209 ? -20.375 18.5 1.924 1 87.44 209 PHE B CA 1
ATOM 4400 C C . PHE B 1 209 ? -19.797 17.766 0.725 1 87.44 209 PHE B C 1
ATOM 4402 O O . PHE B 1 209 ? -20.375 16.781 0.262 1 87.44 209 PHE B O 1
ATOM 4409 N N . ARG B 1 210 ? -18.688 18.266 0.244 1 90.88 210 ARG B N 1
ATOM 4410 C CA . ARG B 1 210 ? -18 17.641 -0.888 1 90.88 210 ARG B CA 1
ATOM 4411 C C . ARG B 1 210 ? -17.266 16.391 -0.455 1 90.88 210 ARG B C 1
ATOM 4413 O O . ARG B 1 210 ? -17.219 15.398 -1.195 1 90.88 210 ARG B O 1
ATOM 4420 N N . LEU B 1 211 ? -16.719 16.453 0.712 1 95.25 211 LEU B N 1
ATOM 4421 C CA . LEU B 1 211 ? -15.953 15.328 1.25 1 95.25 211 LEU B CA 1
ATOM 4422 C C . LEU B 1 211 ? -16.781 14.547 2.264 1 95.25 211 LEU B C 1
ATOM 4424 O O . LEU B 1 211 ? -17.25 15.109 3.256 1 95.25 211 LEU B O 1
ATOM 4428 N N . ASN B 1 212 ? -16.984 13.258 1.974 1 97.69 212 ASN B N 1
ATOM 4429 C CA . ASN B 1 212 ? -17.844 12.391 2.771 1 97.69 212 ASN B CA 1
ATOM 4430 C C . ASN B 1 212 ? -17.484 10.914 2.584 1 97.69 212 ASN B C 1
ATOM 4432 O O . ASN B 1 212 ? -16.484 10.594 1.928 1 97.69 212 ASN B O 1
ATOM 4436 N N . ALA B 1 213 ? -18.297 10.055 3.172 1 97.62 213 ALA B N 1
ATOM 4437 C CA . ALA B 1 213 ? -17.984 8.633 3.166 1 97.62 213 ALA B CA 1
ATOM 4438 C C . ALA B 1 213 ? -18.094 8.047 1.759 1 97.62 213 ALA B C 1
ATOM 4440 O O . ALA B 1 213 ? -17.328 7.145 1.394 1 97.62 213 ALA B O 1
ATOM 4441 N N . ILE B 1 214 ? -18.953 8.555 0.914 1 97.81 214 ILE B N 1
ATOM 4442 C CA . ILE B 1 214 ? -19.109 8.07 -0.453 1 97.81 214 ILE B CA 1
ATOM 4443 C C . ILE B 1 214 ? -17.875 8.43 -1.273 1 97.81 214 ILE B C 1
ATOM 4445 O O . ILE B 1 214 ? -17.328 7.59 -1.989 1 97.81 214 ILE B O 1
ATOM 4449 N N . THR B 1 215 ? -17.484 9.703 -1.146 1 97.56 215 THR B N 1
ATOM 4450 C CA . THR B 1 215 ? -16.297 10.141 -1.872 1 97.56 215 THR B CA 1
ATOM 4451 C C . THR B 1 215 ? -15.086 9.32 -1.463 1 97.56 215 THR B C 1
ATOM 4453 O O . THR B 1 215 ? -14.32 8.859 -2.316 1 97.56 215 THR B O 1
ATOM 4456 N N . GLY B 1 216 ? -14.898 9.156 -0.121 1 97.69 216 GLY B N 1
ATOM 4457 C CA . GLY B 1 216 ? -13.812 8.32 0.365 1 97.69 216 GLY B CA 1
ATOM 4458 C C . GLY B 1 216 ? -13.93 6.871 -0.065 1 97.69 216 GLY B C 1
ATOM 4459 O O . GLY B 1 216 ? -12.938 6.238 -0.428 1 97.69 216 GLY B O 1
ATOM 4460 N N . GLY B 1 217 ? -15.125 6.344 -0.009 1 97.94 217 GLY B N 1
ATOM 4461 C CA . GLY B 1 217 ? -15.383 4.969 -0.416 1 97.94 217 GLY B CA 1
ATOM 4462 C C . GLY B 1 217 ? -15.062 4.711 -1.877 1 97.94 217 GLY B C 1
ATOM 4463 O O . GLY B 1 217 ? -14.539 3.652 -2.227 1 97.94 217 GLY B O 1
ATOM 4464 N N . ILE B 1 218 ? -15.375 5.641 -2.725 1 95.56 218 ILE B N 1
ATOM 4465 C CA . ILE B 1 218 ? -15.055 5.523 -4.145 1 95.56 218 ILE B CA 1
ATOM 4466 C C . ILE B 1 218 ? -13.539 5.469 -4.336 1 95.56 218 ILE B C 1
ATOM 4468 O O . ILE B 1 218 ? -13.031 4.637 -5.09 1 95.56 218 ILE B O 1
ATOM 4472 N N . GLY B 1 219 ? -12.844 6.402 -3.646 1 95.06 219 GLY B N 1
ATOM 4473 C CA . GLY B 1 219 ? -11.391 6.348 -3.703 1 95.06 219 GLY B CA 1
ATOM 4474 C C . GLY B 1 219 ? -10.828 5.016 -3.248 1 95.06 219 GLY B C 1
ATOM 4475 O O . GLY B 1 219 ? -9.953 4.449 -3.904 1 95.06 219 GLY B O 1
ATOM 4476 N N . LEU B 1 220 ? -11.344 4.523 -2.152 1 96.88 220 LEU B N 1
ATOM 4477 C CA . LEU B 1 220 ? -10.906 3.238 -1.624 1 96.88 220 LEU B CA 1
ATOM 4478 C C . LEU B 1 220 ? -11.234 2.109 -2.592 1 96.88 220 LEU B C 1
ATOM 4480 O O . LEU B 1 220 ? -10.492 1.133 -2.695 1 96.88 220 LEU B O 1
ATOM 4484 N N . SER B 1 221 ? -12.336 2.244 -3.279 1 95.12 221 SER B N 1
ATOM 4485 C CA . SER B 1 221 ? -12.695 1.224 -4.258 1 95.12 221 SER B CA 1
ATOM 4486 C C . SER B 1 221 ? -11.664 1.143 -5.379 1 95.12 221 SER B C 1
ATOM 4488 O O . SER B 1 221 ? -11.297 0.049 -5.816 1 95.12 221 SER B O 1
ATOM 4490 N N . ILE B 1 222 ? -11.219 2.256 -5.801 1 91.12 222 ILE B N 1
ATOM 4491 C CA . ILE B 1 222 ? -10.195 2.311 -6.844 1 91.12 222 ILE B CA 1
ATOM 4492 C C . ILE B 1 222 ? -8.93 1.601 -6.371 1 91.12 222 ILE B C 1
ATOM 4494 O O . ILE B 1 222 ? -8.289 0.886 -7.141 1 91.12 222 ILE B O 1
ATOM 4498 N N . ALA B 1 223 ? -8.672 1.774 -5.141 1 92.06 223 ALA B N 1
ATOM 4499 C CA . ALA B 1 223 ? -7.453 1.209 -4.57 1 92.06 223 ALA B CA 1
ATOM 4500 C C . ALA B 1 223 ? -7.57 -0.305 -4.418 1 92.06 223 ALA B C 1
ATOM 4502 O O . ALA B 1 223 ? -6.574 -1.024 -4.535 1 92.06 223 ALA B O 1
ATOM 4503 N N . VAL B 1 224 ? -8.742 -0.9 -4.211 1 94.06 224 VAL B N 1
ATOM 4504 C CA . VAL B 1 224 ? -8.844 -2.314 -3.863 1 94.06 224 VAL B CA 1
ATOM 4505 C C . VAL B 1 224 ? -9.156 -3.133 -5.113 1 94.06 224 VAL B C 1
ATOM 4507 O O . VAL B 1 224 ? -9 -4.355 -5.121 1 94.06 224 VAL B O 1
ATOM 4510 N N . ILE B 1 225 ? -9.578 -2.531 -6.211 1 92.44 225 ILE B N 1
ATOM 4511 C CA . ILE B 1 225 ? -10.008 -3.223 -7.422 1 92.44 225 ILE B CA 1
ATOM 4512 C C . ILE B 1 225 ? -8.867 -4.082 -7.957 1 92.44 225 ILE B C 1
ATOM 4514 O O . ILE B 1 225 ? -9.055 -5.27 -8.242 1 92.44 225 ILE B O 1
ATOM 4518 N N . PRO B 1 226 ? -7.664 -3.541 -8.094 1 89.81 226 PRO B N 1
ATOM 4519 C CA . PRO B 1 226 ? -6.602 -4.352 -8.703 1 89.81 226 PRO B CA 1
ATOM 4520 C C . PRO B 1 226 ? -6.293 -5.613 -7.898 1 89.81 226 PRO B C 1
ATOM 4522 O O . PRO B 1 226 ? -6.113 -6.688 -8.477 1 89.81 226 PRO B O 1
ATOM 4525 N N . ILE B 1 227 ? -6.242 -5.504 -6.562 1 91.06 227 ILE B N 1
ATOM 4526 C CA . ILE B 1 227 ? -5.875 -6.66 -5.746 1 91.06 227 ILE B CA 1
ATOM 4527 C C . ILE B 1 227 ? -7.008 -7.684 -5.77 1 91.06 227 ILE B C 1
ATOM 4529 O O . ILE B 1 227 ? -6.762 -8.891 -5.855 1 91.06 227 ILE B O 1
ATOM 4533 N N . ILE B 1 228 ? -8.258 -7.262 -5.719 1 94.44 228 ILE B N 1
ATOM 4534 C CA . ILE B 1 228 ? -9.383 -8.188 -5.785 1 94.44 228 ILE B CA 1
ATOM 4535 C C . ILE B 1 228 ? -9.422 -8.859 -7.156 1 94.44 228 ILE B C 1
ATOM 4537 O O . ILE B 1 228 ? -9.633 -10.07 -7.254 1 94.44 228 ILE B O 1
ATOM 4541 N N . PHE B 1 229 ? -9.172 -8.07 -8.195 1 92.88 229 PHE B N 1
ATOM 4542 C CA . PHE B 1 229 ? -9.133 -8.602 -9.555 1 92.88 229 PHE B CA 1
ATOM 4543 C C . PHE B 1 229 ? -8.078 -9.688 -9.68 1 92.88 229 PHE B C 1
ATOM 4545 O O . PHE B 1 229 ? -8.367 -10.789 -10.156 1 92.88 229 PHE B O 1
ATOM 4552 N N . THR B 1 230 ? -6.906 -9.375 -9.289 1 90.44 230 THR B N 1
ATOM 4553 C CA . THR B 1 230 ? -5.777 -10.281 -9.484 1 90.44 230 THR B CA 1
ATOM 4554 C C . THR B 1 230 ? -6.004 -11.602 -8.758 1 90.44 230 THR B C 1
ATOM 4556 O O . THR B 1 230 ? -5.82 -12.672 -9.328 1 90.44 230 THR B O 1
ATOM 4559 N N . VAL B 1 231 ? -6.445 -11.562 -7.527 1 91.12 231 VAL B N 1
ATOM 4560 C CA . VAL B 1 231 ? -6.629 -12.766 -6.719 1 91.12 231 VAL B CA 1
ATOM 4561 C C . VAL B 1 231 ? -7.855 -13.539 -7.207 1 91.12 231 VAL B C 1
ATOM 4563 O O . VAL B 1 231 ? -7.848 -14.7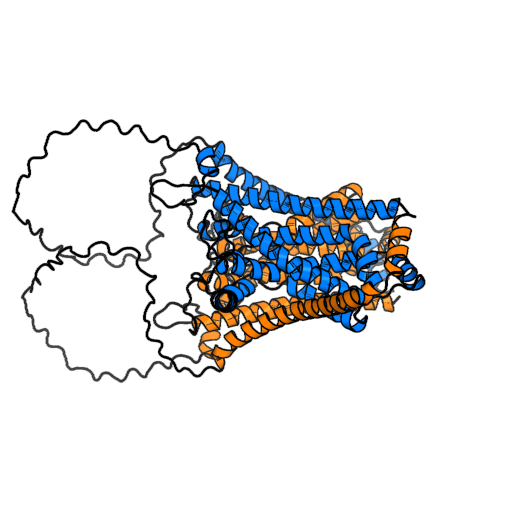66 -7.242 1 91.12 231 VAL B O 1
ATOM 4566 N N . ALA B 1 232 ? -8.875 -12.836 -7.598 1 94.06 232 ALA B N 1
ATOM 4567 C CA . ALA B 1 232 ? -10.055 -13.492 -8.141 1 94.06 232 ALA B CA 1
ATOM 4568 C C . ALA B 1 232 ? -9.742 -14.18 -9.469 1 94.06 232 ALA B C 1
ATOM 4570 O O . ALA B 1 232 ? -10.188 -15.297 -9.719 1 94.06 232 ALA B O 1
ATOM 4571 N N . GLU B 1 233 ? -9.086 -13.453 -10.328 1 92.38 233 GLU B N 1
ATOM 4572 C CA . GLU B 1 233 ? -8.695 -14.023 -11.609 1 92.38 233 GLU B CA 1
ATOM 4573 C C . GLU B 1 233 ? -7.84 -15.273 -11.422 1 92.38 233 GLU B C 1
ATOM 4575 O O . GLU B 1 233 ? -8.008 -16.266 -12.133 1 92.38 233 GLU B O 1
ATOM 4580 N N . ASP B 1 234 ? -6.926 -15.258 -10.492 1 90.06 234 ASP B N 1
ATOM 4581 C CA . ASP B 1 234 ? -6.113 -16.438 -10.164 1 90.06 234 ASP B CA 1
ATOM 4582 C C . ASP B 1 234 ? -6.988 -17.578 -9.68 1 90.06 234 ASP B C 1
ATOM 4584 O O . ASP B 1 234 ? -6.766 -18.734 -10.055 1 90.06 234 ASP B O 1
ATOM 4588 N N . ALA B 1 235 ? -7.91 -17.266 -8.797 1 92.75 235 ALA B N 1
ATOM 4589 C CA . ALA B 1 235 ? -8.82 -18.281 -8.273 1 92.75 235 ALA B CA 1
ATOM 4590 C C . ALA B 1 235 ? -9.609 -18.938 -9.398 1 92.75 235 ALA B C 1
ATOM 4592 O O . ALA B 1 235 ? -9.797 -20.156 -9.406 1 92.75 235 ALA B O 1
ATOM 4593 N N . LEU B 1 236 ? -10.031 -18.188 -10.352 1 94 236 LEU B N 1
ATOM 4594 C CA . LEU B 1 236 ? -10.781 -18.703 -11.492 1 94 236 LEU B CA 1
ATOM 4595 C C . LEU B 1 236 ? -9.914 -19.594 -12.359 1 94 236 LEU B C 1
ATOM 4597 O O . LEU B 1 236 ? -10.383 -20.625 -12.867 1 94 236 LEU B O 1
ATOM 4601 N N . ASN B 1 237 ? -8.719 -19.266 -12.453 1 92.62 237 ASN B N 1
ATOM 4602 C CA . ASN B 1 237 ? -7.793 -20 -13.297 1 92.62 237 ASN B CA 1
ATOM 4603 C C . ASN B 1 237 ? -7.344 -21.297 -12.633 1 92.62 237 ASN B C 1
ATOM 4605 O O . ASN B 1 237 ? -6.801 -22.188 -13.289 1 92.62 237 ASN B O 1
ATOM 4609 N N . THR B 1 238 ? -7.555 -21.391 -11.367 1 89.25 238 THR B N 1
ATOM 4610 C CA . THR B 1 238 ? -7.172 -22.609 -10.664 1 89.25 238 THR B CA 1
ATOM 4611 C C . THR B 1 238 ? -8.234 -23.688 -10.828 1 89.25 238 THR B C 1
ATOM 4613 O O . THR B 1 238 ? -7.988 -24.875 -10.547 1 89.25 238 THR B O 1
ATOM 4616 N N . VAL B 1 239 ? -9.453 -23.344 -11.219 1 92.62 239 VAL B N 1
ATOM 4617 C CA . VAL B 1 239 ? -10.523 -24.312 -11.445 1 92.62 239 VAL B CA 1
ATOM 4618 C C . VAL B 1 239 ? -10.188 -25.188 -12.641 1 92.62 239 VAL B C 1
ATOM 4620 O O . VAL B 1 239 ? -9.836 -24.688 -13.711 1 92.62 239 VAL B O 1
ATOM 4623 N N . PRO B 1 240 ? -10.258 -26.5 -12.469 1 93.31 240 PRO B N 1
ATOM 4624 C CA . PRO B 1 240 ? -9.93 -27.406 -13.578 1 93.31 240 PRO B CA 1
ATOM 4625 C C . PRO B 1 240 ? -10.75 -27.125 -14.836 1 93.31 240 PRO B C 1
ATOM 4627 O O . PRO B 1 240 ? -11.961 -26.875 -14.75 1 93.31 240 PRO B O 1
ATOM 4630 N N . GLN B 1 241 ? -10.062 -27.25 -15.914 1 92.31 241 GLN B N 1
ATOM 4631 C CA . GLN B 1 241 ? -10.695 -26.984 -17.203 1 92.31 241 GLN B CA 1
ATOM 4632 C C . GLN B 1 241 ? -11.75 -28.031 -17.531 1 92.31 241 GLN B C 1
ATOM 4634 O O . GLN B 1 241 ? -12.641 -27.797 -18.344 1 92.31 241 GLN B O 1
ATOM 4639 N N . SER B 1 242 ? -11.656 -29.109 -16.906 1 94.38 242 SER B N 1
ATOM 4640 C CA . SER B 1 242 ? -12.633 -30.172 -17.125 1 94.38 242 SER B CA 1
ATOM 4641 C C . SER B 1 242 ? -14.047 -29.703 -16.781 1 94.38 242 SER B C 1
ATOM 4643 O O . SER B 1 242 ? -15.016 -30.141 -17.406 1 94.38 242 SER B O 1
ATOM 4645 N N . TYR B 1 243 ? -14.141 -28.812 -15.789 1 93.25 243 TYR B N 1
ATOM 4646 C CA . TYR B 1 243 ? -15.438 -28.25 -15.43 1 93.25 243 TYR B CA 1
ATOM 4647 C C . TYR B 1 243 ? -16.016 -27.438 -16.578 1 93.25 243 TYR B C 1
ATOM 4649 O O . TYR B 1 243 ? -17.203 -27.562 -16.906 1 93.25 243 TYR B O 1
ATOM 4657 N N . ARG B 1 244 ? -15.188 -26.672 -17.125 1 93.25 244 ARG B N 1
ATOM 4658 C CA . ARG B 1 244 ? -15.609 -25.828 -18.234 1 93.25 244 ARG B CA 1
ATOM 4659 C C . ARG B 1 244 ? -16 -26.656 -19.453 1 93.25 244 ARG B C 1
ATOM 4661 O O . ARG B 1 244 ? -17.062 -26.438 -20.047 1 93.25 244 ARG B O 1
ATOM 4668 N N . GLN B 1 245 ? -15.18 -27.625 -19.797 1 94.25 245 GLN B N 1
ATOM 4669 C CA . GLN B 1 245 ? -15.422 -28.484 -20.938 1 94.25 245 GLN B CA 1
ATOM 4670 C C . GLN B 1 245 ? -16.703 -29.297 -20.766 1 94.25 245 GLN B C 1
ATOM 4672 O O . GLN B 1 245 ? -17.484 -29.438 -21.703 1 94.25 245 GLN B O 1
ATOM 4677 N N . ALA B 1 246 ? -16.828 -29.75 -19.578 1 94.56 246 ALA B N 1
ATOM 4678 C CA . ALA B 1 246 ? -18.031 -30.531 -19.281 1 94.56 246 ALA B CA 1
ATOM 4679 C C . ALA B 1 246 ? -19.281 -29.672 -19.406 1 94.56 246 ALA B C 1
ATOM 4681 O O . ALA B 1 246 ? -20.297 -30.109 -19.953 1 94.56 246 ALA B O 1
ATOM 4682 N N . SER B 1 247 ? -19.219 -28.531 -18.875 1 92.94 247 SER B N 1
ATOM 4683 C CA . SER B 1 247 ? -20.359 -27.609 -18.922 1 92.94 247 SER B CA 1
ATOM 4684 C C . SER B 1 247 ? -20.719 -27.266 -20.359 1 92.94 247 SER B C 1
ATOM 4686 O O . SER B 1 247 ? -21.906 -27.281 -20.734 1 92.94 247 SER B O 1
ATOM 4688 N N . LEU B 1 248 ? -19.75 -27.047 -21.172 1 92 248 LEU B N 1
ATOM 4689 C CA . LEU B 1 248 ? -19.984 -26.703 -22.578 1 92 248 LEU B CA 1
ATOM 4690 C C . LEU B 1 248 ? -20.516 -27.906 -23.344 1 92 248 LEU B C 1
ATOM 4692 O O . LEU B 1 248 ? -21.375 -27.766 -24.219 1 92 248 LEU B O 1
ATOM 4696 N N . ALA B 1 249 ? -19.969 -29.031 -23.078 1 94.19 249 ALA B N 1
ATOM 4697 C CA . ALA B 1 249 ? -20.391 -30.266 -23.734 1 94.19 249 ALA B CA 1
ATOM 4698 C C . ALA B 1 249 ? -21.859 -30.562 -23.453 1 94.19 249 ALA B C 1
ATOM 4700 O O . ALA B 1 249 ? -22.547 -31.156 -24.281 1 94.19 249 ALA B O 1
ATOM 4701 N N . LEU B 1 250 ? -22.328 -30.125 -22.266 1 94 250 LEU B N 1
ATOM 4702 C CA . LEU B 1 250 ? -23.703 -30.328 -21.875 1 94 250 LEU B CA 1
ATOM 4703 C C . LEU B 1 250 ? -24.625 -29.297 -22.531 1 94 250 LEU B C 1
ATOM 4705 O O . LEU B 1 250 ? -25.844 -29.344 -22.375 1 94 250 LEU B O 1
ATOM 4709 N N . GLY B 1 251 ? -24.047 -28.344 -23.312 1 90.56 251 GLY B N 1
ATOM 4710 C CA . GLY B 1 251 ? -24.844 -27.391 -24.094 1 90.56 251 GLY B CA 1
ATOM 4711 C C . GLY B 1 251 ? -24.938 -26.016 -23.438 1 90.56 251 GLY B C 1
ATOM 4712 O O . GLY B 1 251 ? -25.641 -25.141 -23.938 1 90.56 251 GLY B O 1
ATOM 4713 N N . ALA B 1 252 ? -24.234 -25.906 -22.359 1 88.69 252 ALA B N 1
ATOM 4714 C CA . ALA B 1 252 ? -24.234 -24.594 -21.719 1 88.69 252 ALA B CA 1
ATOM 4715 C C . ALA B 1 252 ? -23.469 -23.578 -22.562 1 88.69 252 ALA B C 1
ATOM 4717 O O . ALA B 1 252 ? -22.547 -23.938 -23.281 1 88.69 252 ALA B O 1
ATOM 4718 N N . THR B 1 253 ? -23.953 -22.266 -22.453 1 85.19 253 THR B N 1
ATOM 4719 C CA . THR B 1 253 ? -23.234 -21.188 -23.109 1 85.19 253 THR B CA 1
ATOM 4720 C C . THR B 1 253 ? -22 -20.797 -22.297 1 85.19 253 THR B C 1
ATOM 4722 O O . THR B 1 253 ? -21.859 -21.188 -21.141 1 85.19 253 THR B O 1
ATOM 4725 N N . GLU B 1 254 ? -21.062 -20.062 -22.906 1 84.75 254 GLU B N 1
ATOM 4726 C CA . GLU B 1 254 ? -19.859 -19.625 -22.234 1 84.75 254 GLU B CA 1
ATOM 4727 C C . GLU B 1 254 ? -20.188 -18.797 -20.984 1 84.75 254 GLU B C 1
ATOM 4729 O O . GLU B 1 254 ? -19.516 -18.922 -19.953 1 84.75 254 GLU B O 1
ATOM 4734 N N . TRP B 1 255 ? -21.141 -18.062 -21.094 1 83.69 255 TRP B N 1
ATOM 4735 C CA . TRP B 1 255 ? -21.531 -17.219 -19.984 1 83.69 255 TRP B CA 1
ATOM 4736 C C . TRP B 1 255 ? -22.125 -18.047 -18.844 1 83.69 255 TRP B C 1
ATOM 4738 O O . TRP B 1 255 ? -21.828 -17.797 -17.672 1 83.69 255 TRP B O 1
ATOM 4748 N N . GLN B 1 256 ? -22.984 -18.953 -19.219 1 86.19 256 GLN B N 1
ATOM 4749 C CA . GLN B 1 256 ? -23.562 -19.844 -18.219 1 86.19 256 GLN B CA 1
ATOM 4750 C C . GLN B 1 256 ? -22.469 -20.656 -17.516 1 86.19 256 GLN B C 1
ATOM 4752 O O . GLN B 1 256 ? -22.531 -20.828 -16.297 1 86.19 256 GLN B O 1
ATOM 4757 N N . THR B 1 257 ? -21.531 -21.047 -18.375 1 91.62 257 THR B N 1
ATOM 4758 C CA . THR B 1 257 ? -20.422 -21.812 -17.828 1 91.62 257 THR B CA 1
ATOM 4759 C C . THR B 1 257 ? -19.609 -20.953 -16.859 1 91.62 257 THR B C 1
ATOM 4761 O O . THR B 1 257 ? -19.25 -21.391 -15.773 1 91.62 257 THR B O 1
ATOM 4764 N N . ALA B 1 258 ? -19.375 -19.719 -17.234 1 90.5 258 ALA B N 1
ATOM 4765 C CA . ALA B 1 258 ? -18.547 -18.812 -16.438 1 90.5 258 ALA B CA 1
ATOM 4766 C C . ALA B 1 258 ? -19.234 -18.469 -15.109 1 90.5 258 ALA B C 1
ATOM 4768 O O . ALA B 1 258 ? -18.625 -18.562 -14.047 1 90.5 258 ALA B O 1
ATOM 4769 N N . TYR B 1 259 ? -20.453 -18.141 -15.094 1 88 259 TYR B N 1
ATOM 4770 C CA . TYR B 1 259 ? -21.141 -17.578 -13.945 1 88 259 TYR B CA 1
ATOM 4771 C C . TYR B 1 259 ? -21.719 -18.688 -13.055 1 88 259 TYR B C 1
ATOM 4773 O O . TYR B 1 259 ? -21.766 -18.547 -11.836 1 88 259 TYR B O 1
ATOM 4781 N N . ARG B 1 260 ? -22.109 -19.766 -13.664 1 90.62 260 ARG B N 1
ATOM 4782 C CA . ARG B 1 260 ? -22.844 -20.766 -12.898 1 90.62 260 ARG B CA 1
ATOM 4783 C C . ARG B 1 260 ? -21.953 -21.938 -12.531 1 90.62 260 ARG B C 1
ATOM 4785 O O . ARG B 1 260 ? -22.281 -22.719 -11.641 1 90.62 260 ARG B O 1
ATOM 4792 N N . VAL B 1 261 ? -20.906 -22.125 -13.227 1 92.81 261 VAL B N 1
ATOM 4793 C CA . VAL B 1 261 ? -20.078 -23.281 -12.977 1 92.81 261 VAL B CA 1
ATOM 4794 C C . VAL B 1 261 ? -18.703 -22.844 -12.469 1 92.81 261 VAL B C 1
ATOM 4796 O O . VAL B 1 261 ? -18.328 -23.141 -11.336 1 92.81 261 VAL B O 1
ATOM 4799 N N . MET B 1 262 ? -18.094 -22 -13.266 1 95.38 262 MET B N 1
ATOM 4800 C CA . MET B 1 262 ? -16.719 -21.641 -12.945 1 95.38 262 MET B CA 1
ATOM 4801 C C . MET B 1 262 ? -16.656 -20.734 -11.727 1 95.38 262 MET B C 1
ATOM 4803 O O . MET B 1 262 ? -15.836 -20.938 -10.828 1 95.38 262 MET B O 1
ATOM 4807 N N . LEU B 1 263 ? -17.484 -19.734 -11.648 1 93.94 263 LEU B N 1
ATOM 4808 C CA . LEU B 1 263 ? -17.453 -18.781 -10.547 1 93.94 263 LEU B CA 1
ATOM 4809 C C . LEU B 1 263 ? -17.797 -19.469 -9.227 1 93.94 263 LEU B C 1
ATOM 4811 O O . LEU B 1 263 ? -17.078 -19.312 -8.242 1 93.94 263 LEU B O 1
ATOM 4815 N N . PRO B 1 264 ? -18.891 -20.281 -9.227 1 94.31 264 PRO B N 1
ATOM 4816 C CA . PRO B 1 264 ? -19.188 -20.984 -7.977 1 94.31 264 PRO B CA 1
ATOM 4817 C C . PRO B 1 264 ? -18.047 -21.906 -7.535 1 94.31 264 PRO B C 1
ATOM 4819 O O . PRO B 1 264 ? -17.781 -22.047 -6.336 1 94.31 264 PRO B O 1
ATOM 4822 N N . ALA B 1 265 ? -17.391 -22.516 -8.484 1 93.94 265 ALA B N 1
ATOM 4823 C CA . ALA B 1 265 ? -16.281 -23.406 -8.164 1 93.94 265 ALA B CA 1
ATOM 4824 C C . ALA B 1 265 ? -15.102 -22.609 -7.602 1 93.94 265 ALA B C 1
ATOM 4826 O O . ALA B 1 265 ? -14.312 -23.141 -6.816 1 93.94 265 ALA B O 1
ATOM 4827 N N . ALA B 1 266 ? -15.008 -21.359 -7.945 1 95 266 ALA B N 1
ATOM 4828 C CA . ALA B 1 266 ? -13.875 -20.516 -7.539 1 95 266 ALA B CA 1
ATOM 4829 C C . ALA B 1 266 ? -14.242 -19.656 -6.332 1 95 266 ALA B C 1
ATOM 4831 O O . ALA B 1 266 ? -13.445 -18.812 -5.898 1 95 266 ALA B O 1
ATOM 4832 N N . LEU B 1 267 ? -15.391 -19.828 -5.711 1 94.06 267 LEU B N 1
ATOM 4833 C CA . LEU B 1 267 ? -15.938 -18.922 -4.699 1 94.06 267 LEU B CA 1
ATOM 4834 C C . LEU B 1 267 ? -15 -18.828 -3.502 1 94.06 267 LEU B C 1
ATOM 4836 O O . LEU B 1 267 ? -14.797 -17.734 -2.955 1 94.06 267 LEU B O 1
ATOM 4840 N N . PRO B 1 268 ? -14.43 -19.953 -3.055 1 91.62 268 PRO B N 1
ATOM 4841 C CA . PRO B 1 268 ? -13.508 -19.812 -1.927 1 91.62 268 PRO B CA 1
ATOM 4842 C C . PRO B 1 268 ? -12.367 -18.844 -2.219 1 91.62 268 PRO B C 1
ATOM 4844 O O . PRO B 1 268 ? -12.023 -18.016 -1.372 1 91.62 268 PRO B O 1
ATOM 4847 N N . GLY B 1 269 ? -11.812 -18.953 -3.432 1 92.88 269 GLY B N 1
ATOM 4848 C CA . GLY B 1 269 ? -10.758 -18.031 -3.828 1 92.88 269 GLY B CA 1
ATOM 4849 C C . GLY B 1 269 ? -11.25 -16.609 -4.02 1 92.88 269 GLY B C 1
ATOM 4850 O O . GLY B 1 269 ? -10.555 -15.648 -3.668 1 92.88 269 GLY B O 1
ATOM 4851 N N . VAL B 1 270 ? -12.438 -16.469 -4.535 1 94.88 270 VAL B N 1
ATOM 4852 C CA . VAL B 1 270 ? -13.031 -15.156 -4.75 1 94.88 270 VAL B CA 1
ATOM 4853 C C . VAL B 1 270 ? -13.312 -14.492 -3.408 1 94.88 270 VAL B C 1
ATOM 4855 O O . VAL B 1 270 ? -13.102 -13.289 -3.25 1 94.88 270 VAL B O 1
ATOM 4858 N N . PHE B 1 271 ? -13.773 -15.266 -2.484 1 94.5 271 PHE B N 1
ATOM 4859 C CA . PHE B 1 271 ? -14.008 -14.734 -1.147 1 94.5 271 PHE B CA 1
ATOM 4860 C C . PHE B 1 271 ? -12.711 -14.273 -0.511 1 94.5 271 PHE B C 1
ATOM 4862 O O . PHE B 1 271 ? -12.672 -13.242 0.164 1 94.5 271 PHE B O 1
ATOM 4869 N N . ALA B 1 272 ? -11.68 -15.07 -0.696 1 92.56 272 ALA B N 1
ATOM 4870 C CA . ALA B 1 272 ? -10.367 -14.672 -0.199 1 92.56 272 ALA B CA 1
ATOM 4871 C C . ALA B 1 272 ? -9.93 -13.336 -0.804 1 92.56 272 ALA B C 1
ATOM 4873 O O . ALA B 1 272 ? -9.352 -12.492 -0.113 1 92.56 272 ALA B O 1
ATOM 4874 N N . ALA B 1 273 ? -10.211 -13.164 -2.09 1 94.62 273 ALA B N 1
ATOM 4875 C CA . ALA B 1 273 ? -9.883 -11.914 -2.777 1 94.62 273 ALA B CA 1
ATOM 4876 C C . ALA B 1 273 ? -10.602 -10.734 -2.131 1 94.62 273 ALA B C 1
ATOM 4878 O O . ALA B 1 273 ? -10 -9.68 -1.916 1 94.62 273 ALA B O 1
ATOM 4879 N N . ILE B 1 274 ? -11.836 -10.953 -1.795 1 96.31 274 ILE B N 1
ATOM 4880 C CA . ILE B 1 274 ? -12.641 -9.891 -1.19 1 96.31 274 ILE B CA 1
ATOM 4881 C C . ILE B 1 274 ? -12.094 -9.555 0.194 1 96.31 274 ILE B C 1
ATOM 4883 O O . ILE B 1 274 ? -11.969 -8.383 0.55 1 96.31 274 ILE B O 1
ATOM 4887 N N . LEU B 1 275 ? -11.75 -10.578 0.945 1 93.75 275 LEU B N 1
ATOM 4888 C CA . LEU B 1 275 ? -11.211 -10.359 2.283 1 93.75 275 LEU B CA 1
ATOM 4889 C C . LEU B 1 275 ? -9.898 -9.586 2.223 1 93.75 275 LEU B C 1
ATOM 4891 O O . LEU B 1 275 ? -9.656 -8.703 3.051 1 93.75 275 LEU B O 1
ATOM 4895 N N . LEU B 1 276 ? -9.086 -9.898 1.269 1 90.88 276 LEU B N 1
ATOM 4896 C CA . LEU B 1 276 ? -7.844 -9.156 1.092 1 90.88 276 LEU B CA 1
ATOM 4897 C C . LEU B 1 276 ? -8.125 -7.691 0.768 1 90.88 276 LEU B C 1
ATOM 4899 O O . LEU B 1 276 ? -7.426 -6.801 1.251 1 90.88 276 LEU B O 1
ATOM 4903 N N . GLY B 1 277 ? -9.125 -7.488 -0.035 1 94.12 277 GLY B N 1
ATOM 4904 C CA . GLY B 1 277 ? -9.547 -6.137 -0.353 1 94.12 277 GLY B CA 1
ATOM 4905 C C . GLY B 1 277 ? -10.031 -5.359 0.86 1 94.12 277 GLY B C 1
ATOM 4906 O O . GLY B 1 277 ? -9.719 -4.176 1.01 1 94.12 277 GLY B O 1
ATOM 4907 N N . ILE B 1 278 ? -10.789 -6.012 1.711 1 95.69 278 ILE B N 1
ATOM 4908 C CA . ILE B 1 278 ? -11.258 -5.383 2.939 1 95.69 278 ILE B CA 1
ATOM 4909 C C . ILE B 1 278 ? -10.07 -4.949 3.789 1 95.69 278 ILE B C 1
ATOM 4911 O O . ILE B 1 278 ? -10.039 -3.832 4.305 1 95.69 278 ILE B O 1
ATOM 4915 N N . GLY B 1 279 ? -9.156 -5.84 3.934 1 92 279 GLY B N 1
ATOM 4916 C CA . GLY B 1 279 ? -7.949 -5.508 4.68 1 92 279 GLY B CA 1
ATOM 4917 C C . GLY B 1 279 ? -7.211 -4.305 4.121 1 92 279 GLY B C 1
ATOM 4918 O O . GLY B 1 279 ? -6.77 -3.436 4.875 1 92 279 GLY B O 1
ATOM 4919 N N . ARG B 1 280 ? -7.074 -4.234 2.826 1 91 280 ARG B N 1
ATOM 4920 C CA . ARG B 1 280 ? -6.398 -3.133 2.15 1 91 280 ARG B CA 1
ATOM 4921 C C . ARG B 1 280 ? -7.133 -1.815 2.383 1 91 280 ARG B C 1
ATOM 4923 O O . ARG B 1 280 ? -6.508 -0.784 2.629 1 91 280 ARG B O 1
ATOM 4930 N N . ALA B 1 281 ? -8.422 -1.878 2.268 1 95.38 281 ALA B N 1
ATOM 4931 C CA . ALA B 1 281 ? -9.234 -0.675 2.449 1 95.38 281 ALA B CA 1
ATOM 4932 C C . ALA B 1 281 ? -9.18 -0.191 3.896 1 95.38 281 ALA B C 1
ATOM 4934 O O . ALA B 1 281 ? -9.078 1.012 4.152 1 95.38 281 ALA B O 1
ATOM 4935 N N . PHE B 1 282 ? -9.234 -1.117 4.727 1 93.5 282 PHE B N 1
ATOM 4936 C CA . PHE B 1 282 ? -9.266 -0.83 6.156 1 93.5 282 PHE B CA 1
ATOM 4937 C C . PHE B 1 282 ? -7.996 -0.112 6.594 1 93.5 282 PHE B C 1
ATOM 4939 O O . PHE B 1 282 ? -8.031 0.73 7.492 1 93.5 282 PHE B O 1
ATOM 4946 N N . GLY B 1 283 ? -6.926 -0.363 6.023 1 90.81 283 GLY B N 1
ATOM 4947 C CA . GLY B 1 283 ? -5.641 0.188 6.422 1 90.81 283 GLY B CA 1
ATOM 4948 C C . GLY B 1 283 ? -5.227 1.395 5.602 1 90.81 283 GLY B C 1
ATOM 4949 O O . GLY B 1 283 ? -4.152 1.961 5.812 1 90.81 283 GLY B O 1
ATOM 4950 N N . GLU B 1 284 ? -5.996 1.799 4.695 1 93.12 284 GLU B N 1
ATOM 4951 C CA . GLU B 1 284 ? -5.668 2.922 3.824 1 93.12 284 GLU B CA 1
ATOM 4952 C C . GLU B 1 284 ? -5.73 4.246 4.582 1 93.12 284 GLU B C 1
ATOM 4954 O O . GLU B 1 284 ? -6.703 4.52 5.285 1 93.12 284 GLU B O 1
ATOM 4959 N N . THR B 1 285 ? -4.73 5.055 4.457 1 93.56 285 THR B N 1
ATOM 4960 C CA . THR B 1 285 ? -4.637 6.277 5.25 1 93.56 285 THR B CA 1
ATOM 4961 C C . THR B 1 285 ? -4.852 7.508 4.375 1 93.56 285 THR B C 1
ATOM 4963 O O . THR B 1 285 ? -5.77 8.297 4.609 1 93.56 285 THR B O 1
ATOM 4966 N N . MET B 1 286 ? -4.113 7.621 3.307 1 92.44 286 MET B N 1
ATOM 4967 C CA . MET B 1 286 ? -4.07 8.867 2.549 1 92.44 286 MET B CA 1
ATOM 4968 C C . MET B 1 286 ? -5.398 9.125 1.849 1 92.44 286 MET B C 1
ATOM 4970 O O . MET B 1 286 ? -5.895 10.258 1.847 1 92.44 286 MET B O 1
ATOM 4974 N N . ILE B 1 287 ? -5.953 8.109 1.254 1 95.31 287 ILE B N 1
ATOM 4975 C CA . ILE B 1 287 ? -7.25 8.281 0.604 1 95.31 287 ILE B CA 1
ATOM 4976 C C . ILE B 1 287 ? -8.289 8.711 1.634 1 95.31 287 ILE B C 1
ATOM 4978 O O . ILE B 1 287 ? -9.062 9.641 1.392 1 95.31 287 ILE B O 1
ATOM 4982 N N . ALA B 1 288 ? -8.266 8.07 2.762 1 96.31 288 ALA B N 1
ATOM 4983 C CA . ALA B 1 288 ? -9.219 8.406 3.816 1 96.31 288 ALA B CA 1
ATOM 4984 C C . ALA B 1 288 ? -9.008 9.828 4.316 1 96.31 288 ALA B C 1
ATOM 4986 O O . ALA B 1 288 ? -9.969 10.578 4.504 1 96.31 288 ALA B O 1
ATOM 4987 N N . LEU B 1 289 ? -7.824 10.25 4.488 1 94.06 289 LEU B N 1
ATOM 4988 C CA . LEU B 1 289 ? -7.508 11.594 4.969 1 94.06 289 LEU B CA 1
ATOM 4989 C C . LEU B 1 289 ? -7.988 12.656 3.98 1 94.06 289 LEU B C 1
ATOM 4991 O O . LEU B 1 289 ? -8.477 13.711 4.387 1 94.06 289 LEU B O 1
ATOM 4995 N N . MET B 1 290 ? -7.918 12.344 2.758 1 92.69 290 MET B N 1
ATOM 4996 C CA . MET B 1 290 ? -8.109 13.383 1.749 1 92.69 290 MET B CA 1
ATOM 4997 C C . MET B 1 290 ? -9.555 13.398 1.258 1 92.69 290 MET B C 1
ATOM 4999 O O . MET B 1 290 ? -10.039 14.43 0.792 1 92.69 290 MET B O 1
ATOM 5003 N N . ALA B 1 291 ? -10.242 12.281 1.443 1 96 291 ALA B N 1
ATOM 5004 C CA . ALA B 1 291 ? -11.461 12.195 0.645 1 96 291 ALA B CA 1
ATOM 5005 C C . ALA B 1 291 ? -12.68 11.992 1.533 1 96 291 ALA B C 1
ATOM 5007 O O . ALA B 1 291 ? -13.82 12.141 1.076 1 96 291 ALA B O 1
ATOM 5008 N N . THR B 1 292 ? -12.547 11.727 2.773 1 97.12 292 THR B N 1
ATOM 5009 C CA . THR B 1 292 ? -13.695 11.344 3.586 1 97.12 292 THR B CA 1
ATOM 5010 C C . THR B 1 292 ? -14.234 12.547 4.359 1 97.12 292 THR B C 1
ATOM 5012 O O . THR B 1 292 ? -15.234 12.438 5.066 1 97.12 292 THR B O 1
ATOM 5015 N N . GLY B 1 293 ? -13.625 13.711 4.324 1 94.88 293 GLY B N 1
ATOM 5016 C CA . GLY B 1 293 ? -14 14.859 5.125 1 94.88 293 GLY B CA 1
ATOM 5017 C C . GLY B 1 293 ? -13.359 14.867 6.5 1 94.88 293 GLY B C 1
ATOM 5018 O O . GLY B 1 293 ? -13.453 15.859 7.23 1 94.88 293 GLY B O 1
ATOM 5019 N N . ASN B 1 294 ? -12.805 13.828 6.895 1 93.81 294 ASN B N 1
ATOM 5020 C CA . ASN B 1 294 ? -11.93 13.672 8.055 1 93.81 294 ASN B CA 1
ATOM 5021 C C . ASN B 1 294 ? -12.586 14.195 9.328 1 93.81 294 ASN B C 1
ATOM 5023 O O . ASN B 1 294 ? -11.93 14.852 10.141 1 93.81 294 ASN B O 1
ATOM 5027 N N . ALA B 1 295 ? -13.875 14.047 9.523 1 94.94 295 ALA B N 1
ATOM 5028 C CA . ALA B 1 295 ? -14.609 14.43 10.727 1 94.94 295 ALA B CA 1
ATOM 5029 C C . ALA B 1 295 ? -15.117 13.203 11.477 1 94.94 295 ALA B C 1
ATOM 5031 O O . ALA B 1 295 ? -15.82 12.367 10.906 1 94.94 295 ALA B O 1
ATOM 5032 N N . PRO B 1 296 ? -14.742 13.078 12.688 1 95.25 296 PRO B N 1
ATOM 5033 C CA . PRO B 1 296 ? -15.148 11.906 13.469 1 95.25 296 PRO B CA 1
ATOM 5034 C C . PRO B 1 296 ? -16.594 12.008 13.977 1 95.25 296 PRO B C 1
ATOM 5036 O O . PRO B 1 296 ? -16.812 12.109 15.18 1 95.25 296 PRO B O 1
ATOM 5039 N N . LEU B 1 297 ? -17.516 11.859 13.109 1 93.94 297 LEU B N 1
ATOM 5040 C CA . LEU B 1 297 ? -18.938 11.945 13.445 1 93.94 297 LEU B CA 1
ATOM 5041 C C . LEU B 1 297 ? -19.531 10.562 13.68 1 93.94 297 LEU B C 1
ATOM 5043 O O . LEU B 1 297 ? -19.188 9.609 12.969 1 93.94 297 LEU B O 1
ATOM 5047 N N . MET B 1 298 ? -20.359 10.547 14.711 1 94.06 298 MET B N 1
ATOM 5048 C CA . MET B 1 298 ? -21.125 9.328 14.945 1 94.06 298 MET B CA 1
ATOM 5049 C C . MET B 1 298 ? -22.359 9.281 14.062 1 94.06 298 MET B C 1
ATOM 5051 O O . MET B 1 298 ? -23.469 9.578 14.523 1 94.06 298 MET B O 1
ATOM 5055 N N . SER B 1 299 ? -22.156 8.992 12.82 1 93.81 299 SER B N 1
ATOM 5056 C CA . SER B 1 299 ? -23.25 8.953 11.852 1 93.81 299 SER B CA 1
ATOM 5057 C C . SER B 1 299 ? -23.094 7.781 10.883 1 93.81 299 SER B C 1
ATOM 5059 O O . SER B 1 299 ? -21.984 7.465 10.461 1 93.81 299 SER B O 1
ATOM 5061 N N . PHE B 1 300 ? -24.188 7.199 10.609 1 94.38 300 PHE B N 1
ATOM 5062 C CA . PHE B 1 300 ? -24.203 6.094 9.648 1 94.38 300 PHE B CA 1
ATOM 5063 C C . PHE B 1 300 ? -24.531 6.594 8.25 1 94.38 300 PHE B C 1
ATOM 5065 O O . PHE B 1 300 ? -24.562 5.812 7.301 1 94.38 300 PHE B O 1
ATOM 5072 N N . GLY B 1 301 ? -24.703 7.879 8.148 1 94.69 301 GLY B N 1
ATOM 5073 C CA . GLY B 1 301 ? -24.984 8.445 6.844 1 94.69 301 GLY B CA 1
ATOM 5074 C C . GLY B 1 301 ? -23.812 8.359 5.887 1 94.69 301 GLY B C 1
ATOM 5075 O O . GLY B 1 301 ? -22.688 8.734 6.238 1 94.69 301 GLY B O 1
ATOM 5076 N N . VAL B 1 302 ? -24.109 7.914 4.699 1 95.69 302 VAL B N 1
ATOM 5077 C CA . VAL B 1 302 ? -23.031 7.672 3.742 1 95.69 302 VAL B CA 1
ATOM 5078 C C . VAL B 1 302 ? -22.578 8.992 3.125 1 95.69 302 VAL B C 1
ATOM 5080 O O . VAL B 1 302 ? -21.5 9.07 2.535 1 95.69 302 VAL B O 1
ATOM 5083 N N . PHE B 1 303 ? -23.406 10.055 3.256 1 96.44 303 PHE B N 1
ATOM 5084 C CA . PHE B 1 303 ? -23.062 11.352 2.672 1 96.44 303 PHE B CA 1
ATOM 5085 C C . PHE B 1 303 ? -22.5 12.289 3.732 1 96.44 303 PHE B C 1
ATOM 5087 O O . PHE B 1 303 ? -22.266 13.477 3.461 1 96.44 303 PHE B O 1
ATOM 5094 N N . ASP B 1 304 ? -22.266 11.789 4.945 1 96.44 304 ASP B N 1
ATOM 5095 C CA . ASP B 1 304 ? -21.656 12.57 6.02 1 96.44 304 ASP B CA 1
ATOM 5096 C C . ASP B 1 304 ? -20.141 12.406 6.035 1 96.44 304 ASP B C 1
ATOM 5098 O O . ASP B 1 304 ? -19.625 11.352 5.656 1 96.44 304 ASP B O 1
ATOM 5102 N N . PRO B 1 305 ? -19.484 13.555 6.43 1 96.81 305 PRO B N 1
ATOM 5103 C CA . PRO B 1 305 ? -18.047 13.375 6.641 1 96.81 305 PRO B CA 1
ATOM 5104 C C . PRO B 1 305 ? -17.719 12.258 7.633 1 96.81 305 PRO B C 1
ATOM 5106 O O . PRO B 1 305 ? -18.531 11.969 8.523 1 96.81 305 PRO B O 1
ATOM 5109 N N . SER B 1 306 ? -16.625 11.602 7.434 1 97.38 306 SER B N 1
ATOM 5110 C CA . SER B 1 306 ? -16.219 10.469 8.258 1 97.38 306 SER B CA 1
ATOM 5111 C C . SER B 1 306 ? -14.719 10.484 8.531 1 97.38 306 SER B C 1
ATOM 5113 O O . SER B 1 306 ? -13.961 11.133 7.812 1 97.38 306 SER B O 1
ATOM 5115 N N . ARG B 1 307 ? -14.367 9.867 9.578 1 97.31 307 ARG B N 1
ATOM 5116 C CA . ARG B 1 307 ? -12.969 9.695 9.953 1 97.31 307 ARG B CA 1
ATOM 5117 C C . ARG B 1 307 ? -12.664 8.242 10.289 1 97.31 307 ARG B C 1
ATOM 5119 O O . ARG B 1 307 ? -13.43 7.582 10.984 1 97.31 307 ARG B O 1
ATOM 5126 N N . THR B 1 308 ? -11.547 7.723 9.688 1 97.5 308 THR B N 1
ATOM 5127 C CA . THR B 1 308 ? -11.164 6.328 9.891 1 97.5 308 THR B CA 1
ATOM 5128 C C . THR B 1 308 ? -10.078 6.215 10.961 1 97.5 308 THR B C 1
ATOM 5130 O O . THR B 1 308 ? -9.5 7.223 11.367 1 97.5 308 THR B O 1
ATOM 5133 N N . PHE B 1 309 ? -9.828 4.957 11.414 1 95.88 309 PHE B N 1
ATOM 5134 C CA . PHE B 1 309 ? -8.734 4.684 12.336 1 95.88 309 PHE B CA 1
ATOM 5135 C C . PHE B 1 309 ? -7.41 5.168 11.766 1 95.88 309 PHE B C 1
ATOM 5137 O O . PHE B 1 309 ? -6.68 5.914 12.422 1 95.88 309 PHE B O 1
ATOM 5144 N N . ALA B 1 310 ? -7.141 4.793 10.516 1 94.81 310 ALA B N 1
ATOM 5145 C CA . ALA B 1 310 ? -5.867 5.102 9.875 1 94.81 310 ALA B CA 1
ATOM 5146 C C . ALA B 1 310 ? -5.691 6.605 9.688 1 94.81 310 ALA B C 1
ATOM 5148 O O . ALA B 1 310 ? -4.617 7.148 9.961 1 94.81 310 ALA B O 1
ATOM 5149 N N . ALA B 1 311 ? -6.75 7.23 9.305 1 95.06 311 ALA B N 1
ATOM 5150 C CA . ALA B 1 311 ? -6.707 8.68 9.117 1 95.06 311 ALA B CA 1
ATOM 5151 C C . ALA B 1 311 ? -6.461 9.398 10.438 1 95.06 311 ALA B C 1
ATOM 5153 O O . ALA B 1 311 ? -5.766 10.414 10.477 1 95.06 311 ALA B O 1
ATOM 5154 N N . THR B 1 312 ? -7.062 8.93 11.508 1 95.69 312 THR B N 1
ATOM 5155 C CA . THR B 1 312 ? -6.895 9.523 12.828 1 95.69 312 THR B CA 1
ATOM 5156 C C . THR B 1 312 ? -5.434 9.461 13.273 1 95.69 312 THR B C 1
ATOM 5158 O O . THR B 1 312 ? -4.875 10.453 13.734 1 95.69 312 THR B O 1
ATOM 5161 N N . ILE B 1 313 ? -4.844 8.312 13.117 1 92.31 313 ILE B N 1
ATOM 5162 C CA . ILE B 1 313 ? -3.439 8.148 13.477 1 92.31 313 ILE B CA 1
ATOM 5163 C C . ILE B 1 313 ? -2.578 9.078 12.625 1 92.31 313 ILE B C 1
ATOM 5165 O O . ILE B 1 313 ? -1.748 9.82 13.156 1 92.31 313 ILE B O 1
ATOM 5169 N N . GLY B 1 314 ? -2.805 9.07 11.391 1 90.56 314 GLY B N 1
ATOM 5170 C CA . GLY B 1 314 ? -2.027 9.898 10.477 1 90.56 314 GLY B CA 1
ATOM 5171 C C . GLY B 1 314 ? -2.154 11.383 10.758 1 90.56 314 GLY B C 1
ATOM 5172 O O . GLY B 1 314 ? -1.172 12.117 10.672 1 90.56 314 GLY B O 1
ATOM 5173 N N . ALA B 1 315 ? -3.32 11.828 11.109 1 90.19 315 ALA B N 1
ATOM 5174 C CA . ALA B 1 315 ? -3.596 13.258 11.266 1 90.19 315 ALA B CA 1
ATOM 5175 C C . ALA B 1 315 ? -3.082 13.766 12.609 1 90.19 315 ALA B C 1
ATOM 5177 O O . ALA B 1 315 ? -2.678 14.93 12.719 1 90.19 315 ALA B O 1
ATOM 5178 N N . GLU B 1 316 ? -3.078 12.898 13.609 1 90.44 316 GLU B N 1
ATOM 5179 C CA . GLU B 1 316 ? -2.891 13.422 14.953 1 90.44 316 GLU B CA 1
ATOM 5180 C C . GLU B 1 316 ? -1.529 13.023 15.516 1 90.44 316 GLU B C 1
ATOM 5182 O O . GLU B 1 316 ? -1.058 13.609 16.5 1 90.44 316 GLU B O 1
ATOM 5187 N N . MET B 1 317 ? -0.875 12.141 15.031 1 82.88 317 MET B N 1
ATOM 5188 C CA . MET B 1 317 ? 0.343 11.594 15.625 1 82.88 317 MET B CA 1
ATOM 5189 C C . MET B 1 317 ? 1.458 12.633 15.633 1 82.88 317 MET B C 1
ATOM 5191 O O . MET B 1 317 ? 2.26 12.68 16.562 1 82.88 317 MET B O 1
ATOM 5195 N N . GLY B 1 318 ? 1.497 13.422 14.609 1 76.94 318 GLY B N 1
ATOM 5196 C CA . GLY B 1 318 ? 2.574 14.398 14.523 1 76.94 318 GLY B CA 1
ATOM 5197 C C . GLY B 1 318 ? 2.471 15.492 15.562 1 76.94 318 GLY B C 1
ATOM 5198 O O . GLY B 1 318 ? 3.465 16.156 15.875 1 76.94 318 GLY B O 1
ATOM 5199 N N . GLU B 1 319 ? 1.354 15.602 16.141 1 78.62 319 GLU B N 1
ATOM 5200 C CA . GLU B 1 319 ? 1.145 16.75 17.016 1 78.62 319 GLU B CA 1
ATOM 5201 C C . GLU B 1 319 ? 0.847 16.312 18.453 1 78.62 319 GLU B C 1
ATOM 5203 O O . GLU B 1 319 ? 0.663 17.156 19.344 1 78.62 319 GLU B O 1
ATOM 5208 N N . VAL B 1 320 ? 0.879 15.078 18.656 1 86.12 320 VAL B N 1
ATOM 5209 C CA . VAL B 1 320 ? 0.453 14.578 19.953 1 86.12 320 VAL B CA 1
ATOM 5210 C C . VAL B 1 320 ? 1.609 14.672 20.953 1 86.12 320 VAL B C 1
ATOM 5212 O O . VAL B 1 320 ? 2.775 14.539 20.578 1 86.12 320 VAL B O 1
ATOM 5215 N N . ILE B 1 321 ? 1.223 14.938 22.234 1 84.19 321 ILE B N 1
ATOM 5216 C CA . ILE B 1 321 ? 2.219 15 23.297 1 84.19 321 ILE B CA 1
ATOM 5217 C C . ILE B 1 321 ? 2.631 13.586 23.703 1 84.19 321 ILE B C 1
ATOM 5219 O O . ILE B 1 321 ? 1.786 12.766 24.078 1 84.19 321 ILE B O 1
ATOM 5223 N N . TRP B 1 322 ? 3.916 13.375 23.688 1 81.69 322 TRP B N 1
ATOM 5224 C CA . TRP B 1 322 ? 4.453 12.055 24 1 81.69 322 TRP B CA 1
ATOM 5225 C C . TRP B 1 322 ? 4.109 11.641 25.422 1 81.69 322 TRP B C 1
ATOM 5227 O O . TRP B 1 322 ? 4.227 12.445 26.359 1 81.69 322 TRP B O 1
ATOM 5237 N N . GLY B 1 323 ? 3.635 10.391 25.516 1 82.62 323 GLY B N 1
ATOM 5238 C CA . GLY B 1 323 ? 3.375 9.836 26.828 1 82.62 323 GLY B CA 1
ATOM 5239 C C . GLY B 1 323 ? 1.998 10.188 27.375 1 82.62 323 GLY B C 1
ATOM 5240 O O . GLY B 1 323 ? 1.596 9.703 28.422 1 82.62 323 GLY B O 1
ATOM 5241 N N . SER B 1 324 ? 1.248 10.992 26.656 1 87.06 324 SER B N 1
ATOM 5242 C CA . SER B 1 324 ? -0.1 11.367 27.078 1 87.06 324 SER B CA 1
ATOM 5243 C C . SER B 1 324 ? -1.092 10.234 26.812 1 87.06 324 SER B C 1
ATOM 5245 O O . SER B 1 324 ? -0.749 9.242 26.172 1 87.06 324 SER B O 1
ATOM 5247 N N . ASN B 1 325 ? -2.25 10.453 27.391 1 88.69 325 ASN B N 1
ATOM 5248 C CA . ASN B 1 325 ? -3.307 9.492 27.094 1 88.69 325 ASN B CA 1
ATOM 5249 C C . ASN B 1 325 ? -3.658 9.484 25.609 1 88.69 325 ASN B C 1
ATOM 5251 O O . ASN B 1 325 ? -3.916 8.43 25.031 1 88.69 325 ASN B O 1
ATOM 5255 N N . HIS B 1 326 ? -3.695 10.727 25.125 1 90.56 326 HIS B N 1
ATOM 5256 C CA . HIS B 1 326 ? -3.938 10.844 23.688 1 90.56 326 HIS B CA 1
ATOM 5257 C C . HIS B 1 326 ? -2.92 10.039 22.891 1 90.56 326 HIS B C 1
ATOM 5259 O O . HIS B 1 326 ? -3.285 9.32 21.953 1 90.56 326 HIS B O 1
ATOM 5265 N N . TYR B 1 327 ? -1.729 10.102 23.375 1 88.88 327 TYR B N 1
ATOM 5266 C CA . TYR B 1 327 ? -0.63 9.359 22.766 1 88.88 327 TYR B CA 1
ATOM 5267 C C . TYR B 1 327 ? -0.875 7.855 22.859 1 88.88 327 TYR B C 1
ATOM 5269 O O . TYR B 1 327 ? -0.794 7.141 21.859 1 88.88 327 TYR B O 1
ATOM 5277 N N . ASN B 1 328 ? -1.197 7.395 23.922 1 90.62 328 ASN B N 1
ATOM 5278 C CA . ASN B 1 328 ? -1.415 5.969 24.156 1 90.62 328 ASN B CA 1
ATOM 5279 C C . ASN B 1 328 ? -2.643 5.461 23.406 1 90.62 328 ASN B C 1
ATOM 5281 O O . ASN B 1 328 ? -2.66 4.324 22.938 1 90.62 328 ASN B O 1
ATOM 5285 N N . ILE B 1 329 ? -3.557 6.27 23.266 1 92.75 329 ILE B N 1
ATOM 5286 C CA . ILE B 1 329 ? -4.781 5.855 22.594 1 92.75 329 ILE B CA 1
ATOM 5287 C C . ILE B 1 329 ? -4.527 5.73 21.094 1 92.75 329 ILE B C 1
ATOM 5289 O O . ILE B 1 329 ? -5.082 4.844 20.438 1 92.75 329 ILE B O 1
ATOM 5293 N N . LEU B 1 330 ? -3.707 6.602 20.578 1 92.5 330 LEU B N 1
ATOM 5294 C CA . LEU B 1 330 ? -3.348 6.469 19.172 1 92.5 330 LEU B CA 1
ATOM 5295 C C . LEU B 1 330 ? -2.645 5.141 18.922 1 92.5 330 LEU B C 1
ATOM 5297 O O . LEU B 1 330 ? -2.881 4.496 17.891 1 92.5 330 LEU B O 1
ATOM 5301 N N . PHE B 1 331 ? -1.871 4.695 19.891 1 90.31 331 PHE B N 1
ATOM 5302 C CA . PHE B 1 331 ? -1.245 3.383 19.781 1 90.31 331 PHE B CA 1
ATOM 5303 C C . PHE B 1 331 ? -2.289 2.275 19.859 1 90.31 331 PHE B C 1
ATOM 5305 O O . PHE B 1 331 ? -2.182 1.257 19.188 1 90.31 331 PHE B O 1
ATOM 5312 N N . LEU B 1 332 ? -3.18 2.512 20.688 1 92.12 332 LEU B N 1
ATOM 5313 C CA . LEU B 1 332 ? -4.258 1.535 20.781 1 92.12 332 LEU B CA 1
ATOM 5314 C C . LEU B 1 332 ? -4.992 1.404 19.438 1 92.12 332 LEU B C 1
ATOM 5316 O O . LEU B 1 332 ? -5.312 0.293 19.016 1 92.12 332 LEU B O 1
ATOM 5320 N N . LEU B 1 333 ? -5.293 2.535 18.844 1 93.62 333 LEU B N 1
ATOM 5321 C CA . LEU B 1 333 ? -5.926 2.5 17.531 1 93.62 333 LEU B CA 1
ATOM 5322 C C . LEU B 1 333 ? -5.062 1.737 16.531 1 93.62 333 LEU B C 1
ATOM 5324 O O . LEU B 1 333 ? -5.582 0.999 15.688 1 93.62 333 LEU B O 1
ATOM 5328 N N . GLY B 1 334 ? -3.725 1.954 16.609 1 90.88 334 GLY B N 1
ATOM 5329 C CA . GLY B 1 334 ? -2.801 1.211 15.758 1 90.88 334 GLY B CA 1
ATOM 5330 C C . GLY B 1 334 ? -2.865 -0.288 15.977 1 90.88 334 GLY B C 1
ATOM 5331 O O . GLY B 1 334 ? -2.863 -1.063 15.023 1 90.88 334 GLY B O 1
ATOM 5332 N N . VAL B 1 335 ? -2.965 -0.717 17.203 1 89.56 335 VAL B N 1
ATOM 5333 C CA . VAL B 1 335 ? -3.066 -2.129 17.547 1 89.56 335 VAL B CA 1
ATOM 5334 C C . VAL B 1 335 ? -4.363 -2.711 16.984 1 89.56 335 VAL B C 1
ATOM 5336 O O . VAL B 1 335 ? -4.363 -3.803 16.422 1 89.56 335 VAL B O 1
ATOM 5339 N N . LEU B 1 336 ? -5.398 -1.96 17.188 1 90.81 336 LEU B N 1
ATOM 5340 C CA . LEU B 1 336 ? -6.688 -2.428 16.703 1 90.81 336 LEU B CA 1
ATOM 5341 C C . LEU B 1 336 ? -6.68 -2.555 15.18 1 90.81 336 LEU B C 1
ATOM 5343 O O . LEU B 1 336 ? -7.207 -3.523 14.633 1 90.81 336 LEU B O 1
ATOM 5347 N N . LEU B 1 337 ? -6.105 -1.578 14.578 1 90.12 337 LEU B N 1
ATOM 5348 C CA . LEU B 1 337 ? -5.969 -1.611 13.125 1 90.12 337 LEU B CA 1
ATOM 5349 C C . LEU B 1 337 ? -5.184 -2.842 12.688 1 90.12 337 LEU B C 1
ATOM 5351 O O . LEU B 1 337 ? -5.582 -3.535 11.75 1 90.12 337 LEU B O 1
ATOM 5355 N N . PHE B 1 338 ? -4.121 -3.074 13.312 1 83.81 338 PHE B N 1
ATOM 5356 C CA . PHE B 1 338 ? -3.266 -4.207 12.977 1 83.81 338 PHE B CA 1
ATOM 5357 C C . PHE B 1 338 ? -3.994 -5.523 13.211 1 83.81 338 PHE B C 1
ATOM 5359 O O . PHE B 1 338 ? -3.938 -6.43 12.375 1 83.81 338 PHE B O 1
ATOM 5366 N N . VAL B 1 339 ? -4.582 -5.684 14.352 1 86.31 339 VAL B N 1
ATOM 5367 C CA . VAL B 1 339 ? -5.285 -6.914 14.695 1 86.31 339 VAL B CA 1
ATOM 5368 C C . VAL B 1 339 ? -6.371 -7.195 13.656 1 86.31 339 VAL B C 1
ATOM 5370 O O . VAL B 1 339 ? -6.551 -8.336 13.227 1 86.31 339 VAL B O 1
ATOM 5373 N N . PHE B 1 340 ? -7.039 -6.172 13.305 1 89.62 340 PHE B N 1
ATOM 5374 C CA . PHE B 1 340 ? -8.094 -6.348 12.312 1 89.62 340 PHE B CA 1
ATOM 5375 C C . PHE B 1 340 ? -7.512 -6.785 10.969 1 89.62 340 PHE B C 1
ATOM 5377 O O . PHE B 1 340 ? -7.953 -7.777 10.391 1 89.62 340 PHE B O 1
ATOM 5384 N N . THR B 1 341 ? -6.527 -6.02 10.477 1 84.75 341 THR B N 1
ATOM 5385 C CA . THR B 1 341 ? -5.949 -6.328 9.172 1 84.75 341 THR B CA 1
ATOM 5386 C C . THR B 1 341 ? -5.277 -7.699 9.195 1 84.75 341 THR B C 1
ATOM 5388 O O . THR B 1 341 ? -5.395 -8.469 8.234 1 84.75 341 THR B O 1
ATOM 5391 N N . PHE B 1 342 ? -4.605 -7.973 10.242 1 82.69 342 PHE B N 1
ATOM 5392 C CA . PHE B 1 342 ? -3.928 -9.258 10.383 1 82.69 342 PHE B CA 1
ATOM 5393 C C . PHE B 1 342 ? -4.938 -10.398 10.406 1 82.69 342 PHE B C 1
ATOM 5395 O O . PHE B 1 342 ? -4.715 -11.445 9.797 1 82.69 342 PHE B O 1
ATOM 5402 N N . SER B 1 343 ? -5.98 -10.258 11.18 1 88.25 343 SER B N 1
ATOM 5403 C CA . SER B 1 343 ? -7.004 -11.289 11.266 1 88.25 343 SER B CA 1
ATOM 5404 C C . SER B 1 343 ? -7.629 -11.57 9.906 1 88.25 343 SER B C 1
ATOM 5406 O O . SER B 1 343 ? -7.832 -12.727 9.531 1 88.25 343 SER B O 1
ATOM 5408 N N . LEU B 1 344 ? -7.91 -10.555 9.148 1 87.81 344 LEU B N 1
ATOM 5409 C CA . LEU B 1 344 ? -8.492 -10.719 7.82 1 87.81 344 LEU B CA 1
ATOM 5410 C C . LEU B 1 344 ? -7.516 -11.438 6.891 1 87.81 344 LEU B C 1
ATOM 5412 O O . LEU B 1 344 ? -7.91 -12.344 6.152 1 87.81 344 LEU B O 1
ATOM 5416 N N . ASN B 1 345 ? -6.312 -11.023 7 1 82 345 ASN B N 1
ATOM 5417 C CA . ASN B 1 345 ? -5.301 -11.648 6.148 1 82 345 ASN B CA 1
ATOM 5418 C C . ASN B 1 345 ? -5.051 -13.094 6.555 1 82 345 ASN B C 1
ATOM 5420 O O . ASN B 1 345 ? -4.824 -13.953 5.695 1 82 345 ASN B O 1
ATOM 5424 N N . ALA B 1 346 ? -5.09 -13.336 7.828 1 83.5 346 ALA B N 1
ATOM 5425 C CA . ALA B 1 346 ? -4.91 -14.688 8.328 1 83.5 346 ALA B CA 1
ATOM 5426 C C . ALA B 1 346 ? -6.047 -15.602 7.871 1 83.5 346 ALA B C 1
ATOM 5428 O O . ALA B 1 346 ? -5.812 -16.75 7.473 1 83.5 346 ALA B O 1
ATOM 5429 N N . VAL B 1 347 ? -7.18 -15.086 7.898 1 86.38 347 VAL B N 1
ATOM 5430 C CA . VAL B 1 347 ? -8.336 -15.852 7.441 1 86.38 347 VAL B CA 1
ATOM 5431 C C . VAL B 1 347 ? -8.195 -16.156 5.949 1 86.38 347 VAL B C 1
ATOM 5433 O O . VAL B 1 347 ? -8.469 -17.266 5.508 1 86.38 347 VAL B O 1
ATOM 5436 N N . THR B 1 348 ? -7.77 -15.172 5.238 1 84 348 THR B N 1
ATOM 5437 C CA . THR B 1 348 ? -7.582 -15.336 3.799 1 84 348 THR B CA 1
ATOM 5438 C C . THR B 1 348 ? -6.539 -16.406 3.508 1 84 348 THR B C 1
ATOM 5440 O O . THR B 1 348 ? -6.758 -17.281 2.668 1 84 348 THR B O 1
ATOM 5443 N N . GLU B 1 349 ? -5.477 -16.406 4.211 1 75.56 349 GLU B N 1
ATOM 5444 C CA . GLU B 1 349 ? -4.391 -17.375 4.008 1 75.56 349 GLU B CA 1
ATOM 5445 C C . GLU B 1 349 ? -4.82 -18.781 4.395 1 75.56 349 GLU B C 1
ATOM 5447 O O . GLU B 1 349 ? -4.461 -19.75 3.725 1 75.56 349 GLU B O 1
ATOM 5452 N N . LEU B 1 350 ? -5.527 -18.922 5.473 1 75.31 350 LEU B N 1
ATOM 5453 C CA . LEU B 1 350 ? -5.973 -20.234 5.961 1 75.31 350 LEU B CA 1
ATOM 5454 C C . LEU B 1 350 ? -7.055 -20.812 5.055 1 75.31 350 LEU B C 1
ATOM 5456 O O . LEU B 1 350 ? -7.086 -22.016 4.812 1 75.31 350 LEU B O 1
ATOM 5460 N N . TYR B 1 351 ? -7.883 -19.938 4.664 1 74 351 TYR B N 1
ATOM 5461 C CA . TYR B 1 351 ? -8.969 -20.375 3.801 1 74 351 TYR B CA 1
ATOM 5462 C C . TYR B 1 351 ? -8.438 -20.844 2.453 1 74 351 TYR B C 1
ATOM 5464 O O . TYR B 1 351 ? -8.891 -21.859 1.924 1 74 351 TYR B O 1
ATOM 5472 N N . VAL B 1 352 ? -7.555 -20.031 1.919 1 66.69 352 VAL B N 1
ATOM 5473 C CA . VAL B 1 352 ? -6.988 -20.391 0.623 1 66.69 352 VAL B CA 1
ATOM 5474 C C . VAL B 1 352 ? -6.223 -21.719 0.742 1 66.69 352 VAL B C 1
ATOM 5476 O O . VAL B 1 352 ? -6.352 -22.594 -0.114 1 66.69 352 VAL B O 1
ATOM 5479 N N . LYS B 1 353 ? -5.473 -21.844 1.749 1 59.84 353 LYS B N 1
ATOM 5480 C CA . LYS B 1 353 ? -4.688 -23.062 1.964 1 59.84 353 LYS B CA 1
ATOM 5481 C C . LYS B 1 353 ? -5.594 -24.266 2.178 1 59.84 353 LYS B C 1
ATOM 5483 O O . LYS B 1 353 ? -5.352 -25.344 1.619 1 59.84 353 LYS B O 1
ATOM 5488 N N . LYS B 1 354 ? -6.434 -24.141 3.082 1 58.31 354 LYS B N 1
ATOM 5489 C CA . LYS B 1 354 ? -7.309 -25.266 3.398 1 58.31 354 LYS B CA 1
ATOM 5490 C C . LYS B 1 354 ? -8.047 -25.766 2.152 1 58.31 354 LYS B C 1
ATOM 5492 O O . LYS B 1 354 ? -8.195 -26.969 1.95 1 58.31 354 LYS B O 1
ATOM 5497 N N . ARG B 1 355 ? -8.375 -24.844 1.489 1 57.59 355 ARG B N 1
ATOM 5498 C CA . ARG B 1 355 ? -9.211 -25.266 0.372 1 57.59 355 ARG B CA 1
ATOM 5499 C C . ARG B 1 355 ? -8.367 -25.781 -0.784 1 57.59 355 ARG B C 1
ATOM 5501 O O . ARG B 1 355 ? -8.789 -26.672 -1.52 1 57.59 355 ARG B O 1
ATOM 5508 N N . LEU B 1 356 ? -7.199 -25.125 -0.9 1 54.03 356 LEU B N 1
ATOM 5509 C CA . LEU B 1 356 ? -6.305 -25.688 -1.905 1 54.03 356 LEU B CA 1
ATOM 5510 C C . LEU B 1 356 ? -5.918 -27.125 -1.549 1 54.03 356 LEU B C 1
ATOM 5512 O O . LEU B 1 356 ? -5.82 -27.984 -2.43 1 54.03 356 LEU B O 1
ATOM 5516 N N . MET B 1 357 ? -5.719 -27.359 -0.255 1 49.06 357 MET B N 1
ATOM 5517 C CA . MET B 1 357 ? -5.355 -28.703 0.192 1 49.06 357 MET B CA 1
ATOM 5518 C C . MET B 1 357 ? -6.527 -29.656 0.03 1 49.06 357 MET B C 1
ATOM 5520 O O . MET B 1 357 ? -6.332 -30.828 -0.287 1 49.06 357 MET B O 1
ATOM 5524 N N . LYS B 1 358 ? -7.664 -29.25 0.398 1 49.66 358 LYS B N 1
ATOM 5525 C CA . LYS B 1 358 ? -8.805 -30.156 0.263 1 49.66 358 LYS B CA 1
ATOM 5526 C C . LYS B 1 358 ? -8.992 -30.594 -1.187 1 49.66 358 LYS B C 1
ATOM 5528 O O . LYS B 1 358 ? -9.398 -31.734 -1.449 1 49.66 358 LYS B O 1
ATOM 5533 N N . LYS B 1 359 ? -8.766 -29.688 -2.021 1 47.44 359 LYS B N 1
ATOM 5534 C CA . LYS B 1 359 ? -8.953 -30.078 -3.414 1 47.44 359 LYS B CA 1
ATOM 5535 C C . LYS B 1 359 ? -7.867 -31.062 -3.855 1 47.44 359 LYS B C 1
ATOM 5537 O O . LYS B 1 359 ? -8.117 -31.938 -4.68 1 47.44 359 LYS B O 1
ATOM 5542 N N . PHE B 1 360 ? -6.652 -30.859 -3.365 1 43.88 360 PHE B N 1
ATOM 5543 C CA . PHE B 1 360 ? -5.637 -31.828 -3.734 1 43.88 360 PHE B CA 1
ATOM 5544 C C . PHE B 1 360 ? -5.887 -33.156 -3.035 1 43.88 360 PHE B C 1
ATOM 5546 O O . PHE B 1 360 ? -5.582 -34.219 -3.584 1 43.88 360 PHE B O 1
ATOM 5553 N N . HIS B 1 361 ? -6.277 -33.125 -1.815 1 40.12 361 HIS B N 1
ATOM 5554 C CA . HIS B 1 361 ? -6.477 -34.406 -1.176 1 40.12 361 HIS B CA 1
ATOM 5555 C C . HIS B 1 361 ? -7.812 -35.031 -1.587 1 40.12 361 HIS B C 1
ATOM 5557 O O . HIS B 1 361 ? -8.031 -36.219 -1.396 1 40.12 361 HIS B O 1
ATOM 5563 N N . GLY B 1 362 ? -8.75 -34.281 -1.94 1 36.25 362 GLY B N 1
ATOM 5564 C CA . GLY B 1 362 ? -9.977 -34.969 -2.328 1 36.25 362 GLY B CA 1
ATOM 5565 C C . GLY B 1 362 ? -9.945 -35.5 -3.748 1 36.25 362 GLY B C 1
ATOM 5566 O O . GLY B 1 362 ? -10.945 -36.031 -4.238 1 36.25 362 GLY B O 1
ATOM 5567 N N . SER B 1 363 ? -8.961 -35 -4.68 1 33.06 363 SER B N 1
ATOM 5568 C CA . SER B 1 363 ? -8.914 -35.906 -5.816 1 33.06 363 SER B CA 1
ATOM 5569 C C . SER B 1 363 ? -8.062 -37.125 -5.504 1 33.06 363 SER B C 1
ATOM 5571 O O . SER B 1 363 ? -7.094 -37.062 -4.746 1 33.06 363 SER B O 1
#

pLDDT: mean 75.75, std 24.09, range [19.42, 98.12]

Nearest PDB structures (foldseek):
  2onk-assembly2_I  TM=7.709E-01  e=1.038E-04  Archaeoglobus fulgidus
  4jbw-assembly2_I  TM=7.339E-01  e=2.772E-05  Escherichia coli K-12
  3d31-assembly1_C  TM=7.496E-01  e=2.616E-04  unclassified
  7ahc-assembly1_B  TM=7.321E-01  e=2.260E-03  Lactococcus lactis subsp. lactis
  7ahh-assembly1_A  TM=6.995E-01  e=5.696E-03  Lactococcus lactis subsp. lactis

Radius of gyration: 31.24 Å; Cα contacts (8 Å, |Δi|>4): 1012; chains: 2; bounding box: 74×102×76 Å

Sequence (726 aa):
MSKFESLLRYLLHPQKRRVDIFAEFTIKAVAATSILLIFLIFLFVFKEASSLFFSPSKAKISSEPQAPSSYGEAPTSYGSDAPSEYNPDGGGQIHLGPKTSAKEETPSEEPSLWENLIGTVWQPISTIPKYGILPLIVGTAKTTFIAILIGAPLAILAALNVTFFLPMRIREFIKPTIELLASFPSVVIGFFCLMDVATVVKSVFDLDFRLNAITGGIGLSIAVIPIIFTVAEDALNTVPQSYRQASLALGATEWQTAYRVMLPAALPGVFAAILLGIGRAFGETMIALMATGNAPLMSFGVFDPSRTFAATIGAEMGEVIWGSNHYNILFLLGVLLFVFTFSLNAVTELYVKKRLMKKFHGSMSKFESLLRYLLHPQKRRVDIFAEFTIKAVAATSILLIFLIFLFVFKEASSLFFSPSKAKISSEPQAPSSYGEAPTSYGSDAPSEYNPDGGGQIHLGPKTSAKEETPSEEPSLWENLIGTVWQPISTIPKYGILPLIVGTAKTTFIAILIGAPLAILAALNVTFFLPMRIREFIKPTIELLASFPSVVIGFFCLMDVATVVKSVFDLDFRLNAITGGIGLSIAVIPIIFTVAEDALNTVPQSYRQASLALGATEWQTAYRVMLPAALPGVFAAILLGIGRAFGETMIALMATGNAPLMSFGVFDPSRTFAATIGAEMGEVIWGSNHYNILFLLGVLLFVFTFSLNAVTELYVKKRLMKKFHGS

Secondary structure (DSSP, 8-state):
-HHHHHHHHHHT-TTHHHHHHHHHHHHHHHHHHHHHHHHHHHHHHHHHHHHHHHS-S--------------S----------------------------------------HHHHHT-S-EESSSSS-EE--HHHHHHHHHHHHHHHHHHHHHHHHHHHHHHHTS-HHHHHHHHHHHHHHTTS-HHHHHHHIIIIIHHHHHHHHT-S-SSSHHHHHHHHHHHHHHHHHHHHHHHHHHS-HHHHHHHHHTT--HHHIIIIIIHHHTHHHHHHHHHHHHHHHHT--HHHHHHSB--------TTS-B--HHHHHHHHGGGPPTTSHHHHHHHHHHHHHHHHHHHHHHHHHHHHHHHHHHHHHH-/-HHHHHHHHHHT-TTHHHHHHHHHHHHHHHHHHHHHHHHHHHHHHHHHHHHHHHS-S--------------S-----S----------------------------------HHHHHT-S-EESSSSS-EE--HHHHHHHHHHHHHHHHHHHHHHHHHHHHHHHTS-HHHHHHHHHHHHHHTTS-HHHHHHHIIIIIHHHHHHHHT-S-SSSHHHHHHHHHHHHHHHHHHHHHHHHHHS-HHHHHHHHHTT--HHHIIIIIIHHHTHHHHHHHHHHHHHHHHT--HHHHHHSB--------TTS-B--HHHHHHHHGGGPPTTSHHHHHHHHHHHHHHHHHHHHHHHHHHHHHHHHHHHHHH-

Solvent-accessible surface area (backbone atoms only — not comparable to full-atom values): 37909 Å² total; per-residue (Å²): 111,64,70,58,47,55,48,52,59,57,64,72,46,72,78,54,52,58,55,40,53,54,46,51,50,48,21,52,48,30,33,48,44,55,56,45,47,54,49,47,52,49,49,49,40,46,49,49,20,45,40,66,77,67,48,73,89,69,79,80,67,75,79,65,72,80,64,74,84,75,74,79,80,67,80,72,68,75,75,73,74,70,78,78,78,79,71,79,72,87,63,82,73,72,78,75,68,80,78,67,77,72,66,73,68,68,76,76,70,74,66,50,70,66,55,30,36,70,25,62,43,60,38,68,87,47,97,70,61,28,53,10,46,46,8,26,50,45,22,33,50,51,23,37,49,46,9,45,66,56,18,47,59,36,15,48,30,23,21,51,32,45,70,72,69,42,55,69,77,55,35,66,51,50,55,57,51,38,54,46,54,52,65,53,40,49,55,50,49,10,49,46,24,46,64,48,47,10,51,51,52,18,64,74,68,69,47,92,50,47,36,6,23,50,37,17,5,52,39,37,12,64,62,26,21,31,56,22,18,54,40,24,33,51,26,48,67,67,50,61,63,64,58,52,52,50,37,42,72,74,67,38,49,73,61,53,30,44,62,68,45,44,42,62,70,17,38,69,35,36,50,30,15,48,36,48,26,50,32,53,41,57,44,42,30,51,28,39,50,50,10,7,49,56,32,51,40,72,58,88,54,53,70,36,41,17,18,30,56,37,24,50,43,64,70,42,60,85,73,49,56,84,87,35,66,69,37,19,47,47,29,37,48,43,47,51,50,42,52,51,31,46,50,37,40,48,48,30,54,50,51,47,47,52,50,54,46,47,54,60,65,69,98,111,65,70,56,48,55,49,53,59,57,65,72,46,71,81,55,51,60,56,40,51,52,46,49,50,48,21,52,48,30,30,50,43,54,56,44,48,53,50,47,50,49,50,48,40,47,49,49,22,45,40,67,78,67,50,75,89,66,82,78,68,75,80,67,72,78,64,73,84,75,74,81,79,67,82,72,66,73,75,72,74,67,77,79,79,79,72,80,76,88,66,82,74,72,80,75,68,80,78,69,76,74,67,74,69,66,76,74,71,73,67,51,70,66,57,32,37,70,24,62,44,60,37,66,88,48,98,70,61,28,54,10,45,46,9,27,50,44,23,34,49,51,24,37,48,47,9,45,67,56,17,46,59,36,15,47,29,24,21,51,34,44,71,72,70,41,56,68,76,54,33,67,51,49,55,56,51,39,55,48,56,54,64,53,41,48,54,50,46,10,48,47,23,46,64,47,47,11,51,50,51,18,66,76,67,68,48,93,50,45,34,6,22,50,37,18,5,52,41,36,12,64,62,27,22,30,56,21,18,54,40,24,34,50,25,50,66,66,50,64,62,64,58,52,51,50,37,43,72,73,67,38,50,72,59,53,30,44,63,68,45,46,42,62,71,16,38,71,34,37,49,29,14,47,37,49,26,50,31,52,39,57,45,43,30,52,29,39,50,49,10,8,49,55,33,52,40,73,58,87,53,54,70,35,42,17,18,31,56,38,24,49,42,63,70,43,59,85,72,49,56,85,86,34,68,69,36,18,47,46,30,37,47,42,47,52,50,43,54,52,32,45,52,35,41,49,49,29,53,50,52,47,46,52,49,54,47,46,54,59,66,69,96